Protein AF-0000000085152314 (afdb_homodimer)

Solvent-accessible surface area (backbone atoms only — not comparable to full-atom values): 22210 Å² total; per-residue (Å²): 122,86,77,45,33,41,42,37,56,50,74,50,68,27,50,36,36,46,55,92,56,43,25,32,32,23,27,37,38,26,23,26,28,54,64,82,82,70,66,90,80,53,86,59,65,76,19,46,43,84,44,47,79,39,44,33,67,56,52,49,50,55,49,60,69,69,66,46,56,28,34,39,38,23,47,34,29,38,69,79,36,34,89,46,22,45,55,58,40,51,52,54,41,46,74,72,66,32,46,43,36,35,43,34,41,30,72,56,78,64,61,87,81,62,80,54,49,32,38,27,28,52,41,77,55,96,91,38,77,45,54,46,74,75,35,71,80,65,36,67,30,37,40,36,71,34,67,90,65,55,63,68,57,53,52,50,38,59,73,67,66,56,57,41,90,34,33,31,45,21,53,44,65,59,36,31,67,45,35,55,65,42,37,55,62,51,48,52,53,18,45,76,66,44,23,23,41,18,64,53,49,42,24,59,60,52,28,73,56,78,85,81,121,84,77,45,36,41,44,37,55,50,74,51,66,27,51,35,37,45,56,93,57,43,24,32,33,23,27,37,39,26,24,26,27,56,65,83,82,72,67,90,81,52,86,58,64,78,19,46,42,86,43,47,81,39,44,34,68,56,53,49,50,54,50,59,68,69,67,46,56,29,35,39,38,22,47,34,30,40,66,79,35,35,89,44,21,47,56,58,38,51,51,54,42,45,74,72,66,30,45,42,35,36,43,34,40,29,71,56,79,64,62,86,80,63,80,54,48,32,40,26,28,53,40,77,54,96,92,37,77,44,52,47,75,77,35,70,80,63,38,68,31,36,40,36,72,32,68,92,66,54,63,68,57,54,50,49,38,59,73,68,66,56,58,41,91,34,32,30,45,22,55,44,63,59,36,31,67,43,36,55,66,42,39,54,61,52,48,50,53,17,44,75,65,45,22,24,41,20,63,52,48,43,25,58,59,50,28,74,58,79,85,83

Secondary structure (DSSP, 8-state):
----EEEEEEEEEEE--SGGGTT-EEEEEEE----SSPPTT-S-GGGSS--EEEEHHHHHHHHHHT--SEEEEEES-GGGGIIIIIHHHHHHHHHTT-EEEEEE-SSSPPPTT--SEEEE--EEETTEEE--GGGGTT-SEEEEEE-S--HHHHHHHHHTT--GGGEEEEE--SSHHHHHHHHHHHHHHHHHHT-EE---HHHHHHTT-TT-/----EEEEEEEEEEE--SGGGTT-EEEEEEE----SSPPTT-TTGGGSS--EEEEHHHHHHHHHHT--SEEEEEES-GGGGIIIIIHHHHHHHHHTT-EEEEEE-SSSPPPTT--SEEEE--EEETTEEE--GGGGTT-SEEEEEE-S--HHHHHHHHHTT--GGGEEEEE--SSHHHHHHHHHHHHHHHHHHT-EE---HHHHHHTT-TT-

Foldseek 3Di:
DPQLKFFWADWAWDAQQKDDRGGFTEIETAGAAADPPDDPLDLCVVRNDTHDIDGLVVVLVVRVVVPGLEYEYHHRARCVCCVSHVVVSQVSSVVVNRAYEYEGCQLDADDQPDDHAYEHEWDQDPNDTRHDLNCLVVHQAYEYADEPDCVVVVVVCVVSVPDQARYEYEYRDQALVSQVVGQVVVVVVCVVVVHHYGYRRCCNVPNSDPND/DPQLKFFWADWAWDAQQWDDRGGFTEIETAGAAADPPDDPLDLCVVRNDTHDIDGLVVVLVVRVVVPGQEYEYHHRARCVCCVSHVVVSQVSSVVVNRAYEYEGCQLDADDQPDDHAYEHEWDQDPNDTRHDLNCLVVHQAYEYADEPDCVVVVVVCVVSVPDQARYEYEYRDQALVSQVVGQVVVVVVCVVVVHHYGYRRCCNVPNSDPND

InterPro domains:
  IPR007197 Radical SAM [PF04055] (33-109)
  IPR007197 Radical SAM [SFLDS00029] (31-107)
  IPR013785 Aldolase-type TIM barrel [G3DSA:3.20.20.70] (6-206)
  IPR024924 7-carboxy-7-deazaguanine synthase-like [MF_00917] (6-209)
  IPR024924 7-carboxy-7-deazaguanine synthase-like [PIRSF000370] (6-210)
  IPR058240 Radical SAM superfamily [SSF102114] (39-109)

Sequence (424 aa):
MPDIILDVHEIFTSIQGEGPLMGRPASFLRLSGCVEPLCPWCDTKQAWGPGKTISVEEVASRLIALGNRLCIITGGEPFLQWESGLNLLERLLLTEGIEIQYETSGKVLIPADCRGFKVCSPKYLANIWHYLPENSERADCFKFVAGDELKPVQEFITKHNLDQDRVWIMPMGTGRDEQLTRSPKIWEFCVKHHYNFSPRLHTLFFNNQQGVMPDIILDVHEIFTSIQGEGPLMGRPASFLRLSGCVEPLCPWCDTKQAWGPGKTISVEEVASRLIALGNRLCIITGGEPFLQWESGLNLLERLLLTEGIEIQYETSGKVLIPADCRGFKVCSPKYLANIWHYLPENSERADCFKFVAGDELKPVQEFITKHNLDQDRVWIMPMGTGRDEQLTRSPKIWEFCVKHHYNFSPRLHTLFFNNQQGV

Radius of gyration: 22.12 Å; Cα contacts (8 Å, |Δi|>4): 933; chains: 2; bounding box: 44×66×50 Å

pLDDT: mean 96.02, std 6.23, range [40.16, 98.94]

Nearest PDB structures (foldseek):
  6nhl-assembly1_A  TM=8.213E-01  e=8.860E-14  Escherichia coli K-12
  6nhl-assembly1_B-2  TM=8.133E-01  e=1.549E-13  Escherichia coli K-12
  4njh-assembly1_A  TM=7.883E-01  e=4.968E-10  Burkholderia multivorans ATCC 17616
  5ff0-assembly1_A  TM=5.880E-01  e=5.755E-02  Thermotoga maritima
  7o1p-assembly1_A  TM=5.609E-01  e=6.516E-02  Thermotoga maritima MSB8

Structure (mmCIF, N/CA/C/O backbone):
data_AF-0000000085152314-model_v1
#
loop_
_entity.id
_entity.type
_entity.pdbx_description
1 polymer '7-carboxy-7-deazaguanine synthase'
#
loop_
_atom_site.group_PDB
_atom_site.id
_atom_site.type_symbol
_atom_site.label_atom_id
_atom_site.label_alt_id
_atom_site.label_comp_id
_atom_site.label_asym_id
_atom_site.label_entity_id
_atom_site.label_seq_id
_atom_site.pdbx_PDB_ins_code
_atom_site.Cartn_x
_atom_site.Cartn_y
_atom_site.Cartn_z
_atom_site.occupancy
_atom_site.B_iso_or_equiv
_atom_site.auth_seq_id
_atom_site.auth_comp_id
_atom_site.auth_asym_id
_atom_site.auth_atom_id
_atom_site.pdbx_PDB_model_num
ATOM 1 N N . MET A 1 1 ? -20 24 28.953 1 40.25 1 MET A N 1
ATOM 2 C CA . MET A 1 1 ? -18.688 23.422 28.703 1 40.25 1 MET A CA 1
ATOM 3 C C . MET A 1 1 ? -18.172 23.797 27.312 1 40.25 1 MET A C 1
ATOM 5 O O . MET A 1 1 ? -18.953 23.875 26.359 1 40.25 1 MET A O 1
ATOM 9 N N . PRO A 1 2 ? -17.156 24.516 27.141 1 51.56 2 PRO A N 1
ATOM 10 C CA . PRO A 1 2 ? -16.812 24.984 25.797 1 51.56 2 PRO A CA 1
ATOM 11 C C . PRO A 1 2 ? -17 23.891 24.734 1 51.56 2 PRO A C 1
ATOM 13 O O . PRO A 1 2 ? -16.734 22.719 25 1 51.56 2 PRO A O 1
ATOM 16 N N . ASP A 1 3 ? -17.812 24.188 23.797 1 64 3 ASP A N 1
ATOM 17 C CA . ASP A 1 3 ? -18.188 23.203 22.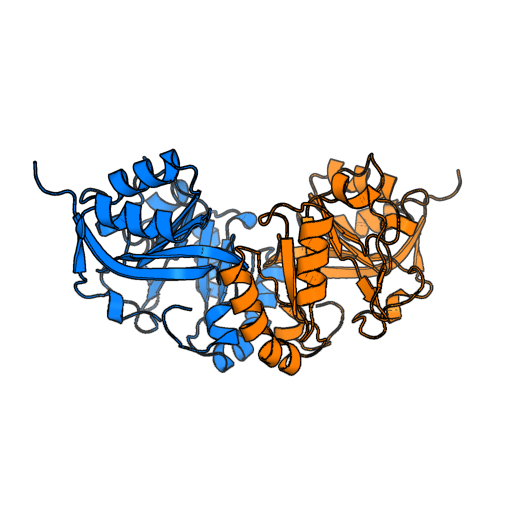797 1 64 3 ASP A CA 1
ATOM 18 C C . ASP A 1 3 ? -16.953 22.609 22.125 1 64 3 ASP A C 1
ATOM 20 O O . ASP A 1 3 ? -16.031 23.344 21.75 1 64 3 ASP A O 1
ATOM 24 N N . ILE A 1 4 ? -16.578 21.406 22.391 1 88.44 4 ILE A N 1
ATOM 25 C CA . ILE A 1 4 ? -15.484 20.703 21.719 1 88.44 4 ILE A CA 1
ATOM 26 C C . ILE A 1 4 ? -15.742 20.688 20.219 1 88.44 4 ILE A C 1
ATOM 28 O O . ILE A 1 4 ? -16.719 20.078 19.75 1 88.44 4 ILE A O 1
ATOM 32 N N . ILE A 1 5 ? -14.898 21.641 19.562 1 94.56 5 ILE A N 1
ATOM 33 C CA . ILE A 1 5 ? -15.164 21.875 18.156 1 94.56 5 ILE A CA 1
ATOM 34 C C . ILE A 1 5 ? -13.898 21.594 17.344 1 94.56 5 ILE A C 1
ATOM 36 O O . ILE A 1 5 ? -12.797 21.547 17.891 1 94.56 5 ILE A O 1
ATOM 40 N N . LEU A 1 6 ? -14.109 21.375 16.109 1 97.81 6 LEU A N 1
ATOM 41 C CA . LEU A 1 6 ? -13.062 21.234 15.102 1 97.81 6 LEU A CA 1
ATOM 42 C C . LEU A 1 6 ? -13.344 22.125 13.898 1 97.81 6 LEU A C 1
ATOM 44 O O . LEU A 1 6 ? -14.508 22.359 13.555 1 97.81 6 LEU A O 1
ATOM 48 N N . ASP A 1 7 ? -12.359 22.719 13.391 1 97.81 7 ASP A N 1
ATOM 49 C CA . ASP A 1 7 ? -12.438 23.406 12.117 1 97.81 7 ASP A CA 1
ATOM 50 C C . ASP A 1 7 ? -12.172 22.453 10.953 1 97.81 7 ASP A C 1
ATOM 52 O O . ASP A 1 7 ? -11.031 22.047 10.734 1 97.81 7 ASP A O 1
ATOM 56 N N . VAL A 1 8 ? -13.242 22.141 10.188 1 98.19 8 VAL A N 1
ATOM 57 C CA . VAL A 1 8 ? -13.203 21.047 9.227 1 98.19 8 VAL A CA 1
ATOM 58 C C . VAL A 1 8 ? -13.242 21.609 7.805 1 98.19 8 VAL A C 1
ATOM 60 O O . VAL A 1 8 ? -14.078 22.469 7.492 1 98.19 8 VAL A O 1
ATOM 63 N N . HIS A 1 9 ? -12.281 21.172 6.988 1 97.44 9 HIS A N 1
ATOM 64 C CA . HIS A 1 9 ? -12.297 21.531 5.574 1 97.44 9 HIS A CA 1
ATOM 65 C C . HIS A 1 9 ? -13.195 20.594 4.773 1 97.44 9 HIS A C 1
ATOM 67 O O . HIS A 1 9 ? -14.016 21.047 3.979 1 97.44 9 HIS A O 1
ATOM 73 N N . GLU A 1 10 ? -13.055 19.297 4.949 1 97.31 10 GLU A N 1
ATOM 74 C CA . GLU A 1 10 ? -13.891 18.359 4.219 1 97.31 10 GLU A CA 1
ATOM 75 C C . GLU A 1 10 ? -13.906 16.984 4.898 1 97.31 10 GLU A C 1
ATOM 77 O O . GLU A 1 10 ? -12.961 16.625 5.602 1 97.31 10 GLU A O 1
ATOM 82 N N . ILE A 1 11 ? -14.938 16.25 4.762 1 98.19 11 ILE A N 1
ATOM 83 C CA . ILE A 1 11 ? -15.125 14.859 5.137 1 98.19 11 ILE A CA 1
ATOM 84 C C . ILE A 1 11 ? -15.633 14.062 3.934 1 98.19 11 ILE A C 1
ATOM 86 O O . ILE A 1 11 ? -16.625 14.445 3.305 1 98.19 11 ILE A O 1
ATOM 90 N N . PHE A 1 12 ? -14.914 13.031 3.547 1 97.94 12 PHE A N 1
ATOM 91 C CA . PHE A 1 12 ? -15.344 12.234 2.404 1 97.94 12 PHE A CA 1
ATOM 92 C C . PHE A 1 12 ? -14.82 10.805 2.516 1 97.94 12 PHE A C 1
ATOM 94 O O . PHE A 1 12 ? -14.023 10.5 3.408 1 97.94 12 PHE A O 1
ATOM 101 N N . THR A 1 13 ? -15.344 9.867 1.691 1 98.56 13 THR A N 1
ATOM 102 C CA . THR A 1 13 ? -14.891 8.484 1.607 1 98.56 13 THR A CA 1
ATOM 103 C C . THR A 1 13 ? -14.117 8.242 0.311 1 98.56 13 THR A C 1
ATOM 105 O O . THR A 1 13 ? -14.469 8.805 -0.733 1 98.56 13 THR A O 1
ATOM 108 N N . SER A 1 14 ? -13.055 7.543 0.403 1 98.56 14 SER A N 1
ATOM 109 C CA . SER A 1 14 ? -12.242 7.18 -0.752 1 98.56 14 SER A CA 1
ATOM 110 C C . SER A 1 14 ? -11.266 6.059 -0.413 1 98.56 14 SER A C 1
ATOM 112 O O . SER A 1 14 ? -11.516 5.273 0.507 1 98.56 14 SER A O 1
ATOM 114 N N . ILE A 1 15 ? -10.289 5.902 -1.286 1 98.69 15 ILE A N 1
ATOM 115 C CA . ILE A 1 15 ? -9.156 5.008 -1.054 1 98.69 15 ILE A CA 1
ATOM 116 C C . ILE A 1 15 ? -7.949 5.812 -0.583 1 98.69 15 ILE A C 1
ATOM 118 O O . ILE A 1 15 ? -7.656 6.879 -1.13 1 98.69 15 ILE A O 1
ATOM 122 N N . GLN A 1 16 ? -7.328 5.418 0.497 1 98.56 16 GLN A N 1
ATOM 123 C CA . GLN A 1 16 ? -6.043 6.012 0.847 1 98.56 16 GLN A CA 1
ATOM 124 C C . GLN A 1 16 ? -5.027 5.82 -0.275 1 98.56 16 GLN A C 1
ATOM 126 O O . GLN A 1 16 ? -4.68 4.691 -0.622 1 98.56 16 GLN A O 1
ATOM 131 N N . GLY A 1 17 ? -4.562 6.891 -0.834 1 97.69 17 GLY A N 1
ATOM 132 C CA . GLY A 1 17 ? -3.746 6.82 -2.035 1 97.69 17 GLY A CA 1
ATOM 133 C C . GLY A 1 17 ? -2.26 6.93 -1.752 1 97.69 17 GLY A C 1
ATOM 134 O O . GLY A 1 17 ? -1.442 6.898 -2.674 1 97.69 17 GLY A O 1
ATOM 135 N N . GLU A 1 18 ? -1.856 7.043 -0.51 1 97.88 18 GLU A N 1
ATOM 136 C CA . GLU A 1 18 ? -0.459 7.316 -0.186 1 97.88 18 GLU A CA 1
ATOM 137 C C . GLU A 1 18 ? -0.014 6.535 1.046 1 97.88 18 GLU A C 1
ATOM 139 O O . GLU A 1 18 ? -0.842 6.141 1.87 1 97.88 18 GLU A O 1
ATOM 144 N N . GLY A 1 19 ? 1.291 6.262 1.098 1 98.06 19 GLY A N 1
ATOM 145 C CA . GLY A 1 19 ? 1.914 5.828 2.338 1 98.06 19 GLY A CA 1
ATOM 146 C C . GLY A 1 19 ? 1.66 4.367 2.654 1 98.06 19 GLY A C 1
ATOM 147 O O . GLY A 1 19 ? 1.438 3.559 1.748 1 98.06 19 GLY A O 1
ATOM 148 N N . PRO A 1 20 ? 1.727 4.031 3.945 1 98 20 PRO A N 1
ATOM 149 C CA . PRO A 1 20 ? 1.765 2.623 4.352 1 98 20 PRO A CA 1
ATOM 150 C C . PRO A 1 20 ? 0.411 1.931 4.207 1 98 20 PRO A C 1
ATOM 152 O O . PRO A 1 20 ? 0.346 0.7 4.148 1 98 20 PRO A O 1
ATOM 155 N N . LEU A 1 21 ? -0.677 2.682 4.164 1 98.12 21 LEU A N 1
ATOM 156 C CA . LEU A 1 21 ? -1.996 2.061 4.113 1 98.12 21 LEU A CA 1
ATOM 157 C C . LEU A 1 21 ? -2.654 2.291 2.76 1 98.12 21 LEU A C 1
ATOM 159 O O . LEU A 1 21 ? -3.881 2.229 2.641 1 98.12 21 LEU A O 1
ATOM 163 N N . MET A 1 22 ? -1.777 2.582 1.784 1 97.75 22 MET A N 1
ATOM 164 C CA . MET A 1 22 ? -2.25 2.805 0.421 1 97.75 22 MET A CA 1
ATOM 165 C C . MET A 1 22 ? -3.104 1.636 -0.057 1 97.75 22 MET A C 1
ATOM 167 O O . MET A 1 22 ? -2.793 0.477 0.229 1 97.75 22 MET A O 1
ATOM 171 N N . GLY A 1 23 ? -4.234 2.029 -0.688 1 98.5 23 GLY A N 1
ATOM 172 C CA . GLY A 1 23 ? -5.125 1.026 -1.255 1 98.5 23 GLY A CA 1
ATOM 173 C C . GLY A 1 23 ? -6.336 0.744 -0.387 1 98.5 23 GLY A C 1
ATOM 174 O O . GLY A 1 23 ? -7.312 0.156 -0.851 1 98.5 23 GLY A O 1
ATOM 175 N N . ARG A 1 24 ? -6.312 1.109 0.846 1 98.69 24 ARG A N 1
ATOM 176 C CA . ARG A 1 24 ? -7.391 0.794 1.776 1 98.69 24 ARG A CA 1
ATOM 177 C C . ARG A 1 24 ? -8.523 1.808 1.664 1 98.69 24 ARG A C 1
ATOM 179 O O . ARG A 1 24 ? -8.281 3.01 1.543 1 98.69 24 ARG A O 1
ATOM 186 N N . PRO A 1 25 ? -9.742 1.311 1.713 1 98.75 25 PRO A N 1
ATOM 187 C CA . PRO A 1 25 ? -10.852 2.256 1.838 1 98.75 25 PRO A CA 1
ATOM 188 C C . PRO A 1 25 ? -10.859 2.988 3.178 1 98.75 25 PRO A C 1
ATOM 190 O O . PRO A 1 25 ? -10.531 2.396 4.211 1 98.75 25 PRO A O 1
ATOM 193 N N . ALA A 1 26 ? -11.172 4.277 3.117 1 98.81 26 ALA A N 1
ATOM 194 C CA . ALA A 1 26 ? -11.078 5.059 4.348 1 98.81 26 ALA A CA 1
ATOM 195 C C . ALA A 1 26 ? -12.023 6.254 4.312 1 98.81 26 ALA A C 1
ATOM 197 O O . ALA A 1 26 ? -12.391 6.73 3.238 1 98.81 26 ALA A O 1
ATOM 198 N N . SER A 1 27 ? -12.414 6.688 5.484 1 98.88 27 SER A N 1
ATOM 199 C CA . SER A 1 27 ? -12.961 8.031 5.688 1 98.88 27 SER A CA 1
ATOM 200 C C . SER A 1 27 ? -11.844 9.055 5.844 1 98.88 27 SER A C 1
ATOM 202 O O . SER A 1 27 ? -10.844 8.797 6.52 1 98.88 27 SER A O 1
ATOM 204 N N . PHE A 1 28 ? -12.039 10.172 5.215 1 98.75 28 PHE A N 1
ATOM 205 C CA . PHE A 1 28 ? -11.07 11.258 5.312 1 98.75 28 PHE A CA 1
ATOM 206 C C . PHE A 1 28 ? -11.656 12.438 6.07 1 98.75 28 PHE A C 1
ATOM 208 O O . PHE A 1 28 ? -12.766 12.883 5.777 1 98.75 28 PHE A O 1
ATOM 215 N N . LEU A 1 29 ? -10.914 12.828 7.008 1 98.81 29 LEU A N 1
ATOM 216 C CA . LEU A 1 29 ? -11.148 14.102 7.68 1 98.81 29 LEU A CA 1
ATOM 217 C C . LEU A 1 29 ? -9.992 15.07 7.43 1 98.81 29 LEU A C 1
ATOM 219 O O . LEU A 1 29 ? -8.883 14.859 7.926 1 98.81 29 LEU A O 1
ATOM 223 N N . ARG A 1 30 ? -10.289 16.047 6.66 1 98.19 30 ARG A N 1
ATOM 224 C CA . ARG A 1 30 ? -9.305 17.109 6.438 1 98.19 30 ARG A CA 1
ATOM 225 C C . ARG A 1 30 ? -9.617 18.328 7.289 1 98.19 30 ARG A C 1
ATOM 227 O O . ARG A 1 30 ? -10.633 19 7.078 1 98.19 30 ARG A O 1
ATOM 234 N N . LEU A 1 31 ? -8.742 18.578 8.234 1 98.12 31 LEU A N 1
ATOM 235 C CA . LEU A 1 31 ? -8.906 19.75 9.094 1 98.12 31 LEU A CA 1
ATOM 236 C C . LEU A 1 31 ? -8.297 20.984 8.453 1 98.12 31 LEU A C 1
ATOM 238 O O . LEU A 1 31 ? -7.5 20.875 7.523 1 98.12 31 LEU A O 1
ATOM 242 N N . SER A 1 32 ? -8.734 22.109 8.953 1 97.12 32 SER A N 1
ATOM 243 C CA . SER A 1 32 ? -8.297 23.375 8.391 1 97.12 32 SER A CA 1
ATOM 244 C C . SER A 1 32 ? -7.164 23.984 9.211 1 97.12 32 SER A C 1
ATOM 246 O O . SER A 1 32 ? -6.953 23.609 10.359 1 97.12 32 SER A O 1
ATOM 248 N N . GLY A 1 33 ? -6.414 24.844 8.547 1 96.38 33 GLY A N 1
ATOM 249 C CA . GLY A 1 33 ? -5.328 25.547 9.211 1 96.38 33 GLY A CA 1
ATOM 250 C C . GLY A 1 33 ? -3.988 24.859 9.055 1 96.38 33 GLY A C 1
ATOM 251 O O . GLY A 1 33 ? -3.908 23.625 9.086 1 96.38 33 GLY A O 1
ATOM 252 N N . CYS A 1 34 ? -2.98 25.594 8.766 1 95.44 34 CYS A N 1
ATOM 253 C CA . CYS A 1 34 ? -1.634 25.047 8.625 1 95.44 34 CYS A CA 1
ATOM 254 C C . CYS A 1 34 ? -0.604 25.969 9.281 1 95.44 34 CYS A C 1
ATOM 256 O O . CYS A 1 34 ? -0.957 27.016 9.828 1 95.44 34 CYS A O 1
ATOM 258 N N . VAL A 1 35 ? 0.614 25.469 9.352 1 93.88 35 VAL A N 1
ATOM 259 C CA . VAL A 1 35 ? 1.705 26.172 10.016 1 93.88 35 VAL A CA 1
ATOM 260 C C . VAL A 1 35 ? 2.658 26.766 8.977 1 93.88 35 VAL A C 1
ATOM 262 O O . VAL A 1 35 ? 3.041 26.078 8.023 1 93.88 35 VAL A O 1
ATOM 265 N N . GLU A 1 36 ? 2.994 27.984 9.164 1 94.12 36 GLU A N 1
ATOM 266 C CA . GLU A 1 36 ? 4.008 28.578 8.297 1 94.12 36 GLU A CA 1
ATOM 267 C C . GLU A 1 36 ? 5.383 27.969 8.562 1 94.12 36 GLU A C 1
ATOM 269 O O . GLU A 1 36 ? 5.676 27.547 9.68 1 94.12 36 GLU A O 1
ATOM 274 N N . PRO A 1 37 ? 6.277 28.016 7.477 1 95.62 37 PRO A N 1
ATOM 275 C CA . PRO A 1 37 ? 6.023 28.406 6.09 1 95.62 37 PRO A CA 1
ATOM 276 C C . PRO A 1 37 ? 5.148 27.391 5.348 1 95.62 37 PRO A C 1
ATOM 278 O O . PRO A 1 37 ? 5.27 26.188 5.566 1 95.62 37 PRO A O 1
ATOM 281 N N . LEU A 1 38 ? 4.293 27.875 4.629 1 95.31 38 LEU A N 1
ATOM 282 C CA . LEU A 1 38 ? 3.385 27.047 3.848 1 95.31 38 LEU A CA 1
ATOM 283 C C . LEU A 1 38 ? 4.09 26.469 2.623 1 95.31 38 LEU A C 1
ATOM 285 O O . LEU A 1 38 ? 4.945 27.125 2.027 1 95.31 38 LEU A O 1
ATOM 289 N N . CYS A 1 39 ? 3.766 25.219 2.318 1 93.5 39 CYS A N 1
ATOM 290 C CA . CYS A 1 39 ? 4.379 24.562 1.174 1 93.5 39 CYS A CA 1
ATOM 291 C C . CYS A 1 39 ? 3.854 25.141 -0.136 1 93.5 39 CYS A C 1
ATOM 293 O O . CYS A 1 39 ? 2.648 25.094 -0.396 1 93.5 39 CYS A O 1
ATOM 295 N N . PRO A 1 40 ? 4.699 25.641 -0.97 1 91.88 40 PRO A N 1
ATOM 296 C CA . PRO A 1 40 ? 4.238 26.203 -2.242 1 91.88 40 PRO A CA 1
ATOM 297 C C . PRO A 1 40 ? 3.648 25.141 -3.172 1 91.88 40 PRO A C 1
ATOM 299 O O . PRO A 1 40 ? 2.84 25.469 -4.047 1 91.88 40 PRO A O 1
ATOM 302 N N . TRP A 1 41 ? 3.986 23.906 -3.059 1 89.31 41 TRP A N 1
ATOM 303 C CA . TRP A 1 41 ? 3.553 22.828 -3.939 1 89.31 41 TRP A CA 1
ATOM 304 C C . TRP A 1 41 ? 2.441 22 -3.291 1 89.31 41 TRP A C 1
ATOM 306 O O . TRP A 1 41 ? 2.168 20.875 -3.707 1 89.31 41 TRP A O 1
ATOM 316 N N . CYS A 1 42 ? 1.854 22.531 -2.25 1 91.06 42 CYS A N 1
ATOM 317 C CA . CYS A 1 42 ? 0.788 21.828 -1.553 1 91.06 42 CYS A CA 1
ATOM 318 C C . CYS A 1 42 ? -0.375 21.531 -2.492 1 91.06 42 CYS A C 1
ATOM 320 O O . CYS A 1 42 ? -0.816 22.406 -3.236 1 91.06 42 CYS A O 1
ATOM 322 N N . ASP A 1 43 ? -0.898 20.312 -2.355 1 85.44 43 ASP A N 1
ATOM 323 C CA . ASP A 1 43 ? -1.981 19.922 -3.25 1 85.44 43 ASP A CA 1
ATOM 324 C C . ASP A 1 43 ? -3.342 20.297 -2.664 1 85.44 43 ASP A C 1
ATOM 326 O O . ASP A 1 43 ? -4.375 20.109 -3.312 1 85.44 43 ASP A O 1
ATOM 330 N N . THR A 1 44 ? -3.412 20.812 -1.422 1 88.81 44 THR A N 1
ATOM 331 C CA . THR A 1 44 ? -4.664 21.188 -0.765 1 88.81 44 THR A CA 1
ATOM 332 C C . THR A 1 44 ? -4.555 22.562 -0.111 1 88.81 44 THR A C 1
ATOM 334 O O . THR A 1 44 ? -4.887 22.719 1.065 1 88.81 44 THR A O 1
ATOM 337 N N . LYS A 1 45 ? -4.238 23.531 -0.84 1 90.56 45 LYS A N 1
ATOM 338 C CA . LYS A 1 45 ? -4.031 24.891 -0.354 1 90.56 45 LYS A CA 1
ATOM 339 C C . LYS A 1 45 ? -5.305 25.453 0.276 1 90.56 45 LYS A C 1
ATOM 341 O O . LYS A 1 45 ? -5.242 26.297 1.172 1 90.56 45 LYS A O 1
ATOM 346 N N . GLN A 1 46 ? -6.383 24.859 -0.166 1 90.31 46 GLN A N 1
ATOM 347 C CA . GLN A 1 46 ? -7.672 25.344 0.323 1 90.31 46 GLN A CA 1
ATOM 348 C C . GLN A 1 46 ? -7.84 25.047 1.811 1 90.31 46 GLN A C 1
ATOM 350 O O . GLN A 1 46 ? -8.695 25.641 2.475 1 90.31 46 GLN A O 1
ATOM 355 N N . ALA A 1 47 ? -7.043 24.172 2.33 1 92.44 47 ALA A N 1
ATOM 356 C CA . ALA A 1 47 ? -7.172 23.781 3.734 1 92.44 47 ALA A CA 1
ATOM 357 C C . ALA A 1 47 ? -6.336 24.688 4.629 1 92.44 47 ALA A C 1
ATOM 359 O O . ALA A 1 47 ? -6.395 24.594 5.859 1 92.44 47 ALA A O 1
ATOM 360 N N . TRP A 1 48 ? -5.59 25.641 4.035 1 94.06 48 TRP A N 1
ATOM 361 C CA . TRP A 1 48 ? -4.742 26.531 4.812 1 94.06 48 TRP A CA 1
ATOM 362 C C . TRP A 1 48 ? -5.586 27.484 5.664 1 94.06 48 TRP A C 1
ATOM 364 O O . TRP A 1 48 ? -5.191 27.844 6.773 1 94.06 48 TRP A O 1
ATOM 374 N N . GLY A 1 49 ? -6.707 27.859 5.09 1 91.19 49 GLY A N 1
ATOM 375 C CA . GLY A 1 49 ? -7.559 28.844 5.734 1 91.19 49 GLY A CA 1
ATOM 376 C C . GLY A 1 49 ? -8.617 28.219 6.629 1 91.19 49 GLY A C 1
ATOM 377 O O . GLY A 1 49 ? -8.547 27.031 6.949 1 91.19 49 GLY A O 1
ATOM 378 N N . PRO A 1 50 ? -9.484 29.047 7.102 1 92.19 50 PRO A N 1
ATOM 379 C CA . PRO A 1 50 ? -10.523 28.562 8.008 1 92.19 50 PRO A CA 1
ATOM 380 C C . PRO A 1 50 ? -11.484 27.578 7.324 1 92.19 50 PRO A C 1
ATOM 382 O O . PRO A 1 50 ? -11.695 27.656 6.113 1 92.19 50 PRO A O 1
ATOM 385 N N . GLY A 1 51 ? -11.898 26.656 8.094 1 95.19 51 GLY A N 1
ATOM 386 C CA . GLY A 1 51 ? -12.93 25.719 7.672 1 95.19 51 GLY A CA 1
ATOM 387 C C . GLY A 1 51 ? -14.25 25.938 8.375 1 95.19 51 GLY A C 1
ATOM 388 O O . GLY A 1 51 ? -14.5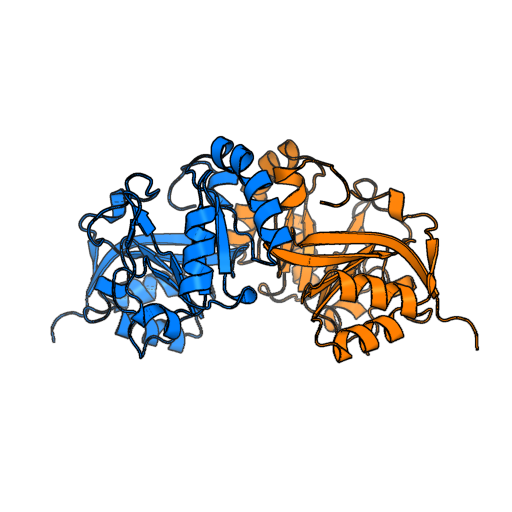7 27.047 8.773 1 95.19 51 GLY A O 1
ATOM 389 N N . LYS A 1 52 ? -15.07 24.953 8.359 1 97 52 LYS A N 1
ATOM 390 C CA . LYS A 1 52 ? -16.344 24.984 9.078 1 97 52 LYS A CA 1
ATOM 391 C C . LYS A 1 52 ? -16.172 24.453 10.5 1 97 52 LYS A C 1
ATOM 393 O O . LYS A 1 52 ? -15.625 23.375 10.703 1 97 52 LYS A O 1
ATOM 398 N N . THR A 1 53 ? -16.656 25.266 11.398 1 97.06 53 THR A N 1
ATOM 399 C CA . THR A 1 53 ? -16.625 24.812 12.789 1 97.06 53 THR A CA 1
ATOM 400 C C . THR A 1 53 ? -17.75 23.812 13.07 1 97.06 53 THR A C 1
ATOM 402 O O . THR A 1 53 ? -18.922 24.125 12.906 1 97.06 53 THR A O 1
ATOM 405 N N . ILE A 1 54 ? -17.359 22.609 13.383 1 97.44 54 ILE A N 1
ATOM 406 C CA . ILE A 1 54 ? -18.297 21.516 13.617 1 97.44 54 ILE A CA 1
ATOM 407 C C . ILE A 1 54 ? -18.016 20.891 14.984 1 97.44 54 ILE A C 1
ATOM 409 O O . ILE A 1 54 ? -16.859 20.797 15.406 1 97.44 54 ILE A O 1
ATOM 413 N N . SER A 1 55 ? -19.047 20.484 15.664 1 97.88 55 SER A N 1
ATOM 414 C CA . SER A 1 55 ? -18.844 19.812 16.938 1 97.88 55 SER A CA 1
ATOM 415 C C . SER A 1 55 ? -18.156 18.453 16.734 1 97.88 55 SER A C 1
ATOM 417 O O . SER A 1 55 ? -18.328 17.812 15.703 1 97.88 55 SER A O 1
ATOM 419 N N . VAL A 1 56 ? -17.406 18.031 17.734 1 98.38 56 VAL A N 1
ATOM 420 C CA . VAL A 1 56 ? -16.703 16.75 17.672 1 98.38 56 VAL A CA 1
ATOM 421 C C . VAL A 1 56 ? -17.703 15.617 17.5 1 98.38 56 VAL A C 1
ATOM 423 O O . VAL A 1 56 ? -17.469 14.688 16.734 1 98.38 56 VAL A O 1
ATOM 426 N N . GLU A 1 57 ? -18.812 15.727 18.125 1 97.69 57 GLU A N 1
ATOM 427 C CA . GLU A 1 57 ? -19.844 14.703 18.031 1 97.69 57 GLU A CA 1
ATOM 428 C C . GLU A 1 57 ? -20.375 14.578 16.609 1 97.69 57 GLU A C 1
ATOM 430 O O . GLU A 1 57 ? -20.594 13.477 16.125 1 97.69 57 GLU A O 1
ATOM 435 N N . GLU A 1 58 ? -20.594 15.695 16.047 1 98.12 58 GLU A N 1
ATOM 436 C CA . GLU A 1 58 ? -21.094 15.688 14.68 1 98.12 58 GLU A CA 1
ATOM 437 C C . GLU A 1 58 ? -20.062 15.109 13.719 1 98.12 58 GLU A C 1
ATOM 439 O O . GLU A 1 58 ? -20.406 14.336 12.82 1 98.12 58 GLU A O 1
ATOM 444 N N . VAL A 1 59 ? -18.844 15.531 13.883 1 98.69 59 VAL A N 1
ATOM 445 C CA . VAL A 1 59 ? -17.781 14.992 13.039 1 98.69 59 VAL A CA 1
ATOM 446 C C . VAL A 1 59 ? -17.719 13.469 13.203 1 98.69 59 VAL A C 1
ATOM 448 O O . VAL A 1 59 ? -17.672 12.742 12.211 1 98.69 59 VAL A O 1
ATOM 451 N N . ALA A 1 60 ? -17.734 12.977 14.43 1 98.56 60 ALA A N 1
ATOM 452 C CA . ALA A 1 60 ? -17.703 11.547 14.703 1 98.56 60 ALA A CA 1
ATOM 453 C C . ALA A 1 60 ? -18.859 10.82 14.023 1 98.56 60 ALA A C 1
ATOM 455 O O . ALA A 1 60 ? -18.656 9.781 13.383 1 98.56 60 ALA A O 1
ATOM 456 N N . SER A 1 61 ? -20.016 11.422 14.148 1 98.5 61 SER A N 1
ATOM 457 C CA . SER A 1 61 ? -21.203 10.812 13.562 1 98.5 61 SER A CA 1
ATOM 458 C C . SER A 1 61 ? -21.078 10.703 12.047 1 98.5 61 SER A C 1
ATOM 460 O O . SER A 1 61 ? -21.438 9.672 11.469 1 98.5 61 SER A O 1
ATOM 462 N N . ARG A 1 62 ? -20.594 11.727 11.438 1 98.69 62 ARG A N 1
ATOM 463 C CA . ARG A 1 62 ? -20.422 11.734 9.984 1 98.69 62 ARG A CA 1
ATOM 464 C C . ARG A 1 62 ? -19.406 10.672 9.555 1 98.69 62 ARG A C 1
ATOM 466 O O . ARG A 1 62 ? -19.641 9.953 8.586 1 98.69 62 ARG A O 1
ATOM 473 N N . LEU A 1 63 ? -18.328 10.594 10.258 1 98.88 63 LEU A N 1
ATOM 474 C CA . LEU A 1 63 ? -17.281 9.633 9.93 1 98.88 63 LEU A CA 1
ATOM 475 C C . LEU A 1 63 ? -17.766 8.203 10.102 1 98.88 63 LEU A C 1
ATOM 477 O O . LEU A 1 63 ? -17.516 7.344 9.258 1 98.88 63 LEU A O 1
ATOM 481 N N . ILE A 1 64 ? -18.469 7.926 11.211 1 98.5 64 ILE A N 1
ATOM 482 C CA . ILE A 1 64 ? -18.984 6.598 11.508 1 98.5 64 ILE A CA 1
ATOM 483 C C . ILE A 1 64 ? -20.016 6.195 10.445 1 98.5 64 ILE A C 1
ATOM 485 O O . ILE A 1 64 ? -20.031 5.043 10.008 1 98.5 64 ILE A O 1
ATOM 489 N N . ALA A 1 65 ? -20.766 7.168 9.984 1 98.44 65 ALA A N 1
ATOM 490 C CA . ALA A 1 65 ? -21.828 6.91 9.016 1 98.44 65 ALA A CA 1
ATOM 491 C C . ALA A 1 65 ? -21.25 6.48 7.668 1 98.44 65 ALA A C 1
ATOM 493 O O . ALA A 1 65 ? -21.922 5.812 6.883 1 98.44 65 ALA A O 1
ATOM 494 N N . LEU A 1 66 ? -20.031 6.852 7.359 1 98.38 66 LEU A N 1
ATOM 495 C CA . LEU A 1 66 ? -19.406 6.488 6.094 1 98.38 66 LEU A CA 1
ATOM 496 C C . LEU A 1 66 ? -19.109 4.996 6.047 1 98.38 66 LEU A C 1
ATOM 498 O O . LEU A 1 66 ? -18.891 4.434 4.973 1 98.38 66 LEU A O 1
ATOM 502 N N . GLY A 1 67 ? -18.875 4.328 7.203 1 98.06 67 GLY A N 1
ATOM 503 C CA . GLY A 1 67 ? -18.875 2.877 7.277 1 98.06 67 GLY A CA 1
ATOM 504 C C . GLY A 1 67 ? -17.516 2.264 7.07 1 98.06 67 GLY A C 1
ATOM 505 O O . GLY A 1 67 ? -17.375 1.044 6.953 1 98.06 67 GLY A O 1
ATOM 506 N N . ASN A 1 68 ? -16.484 3.072 6.965 1 98.62 68 ASN A N 1
ATOM 507 C CA . ASN A 1 68 ? -15.133 2.557 6.781 1 98.62 68 ASN A CA 1
ATOM 508 C C . ASN A 1 68 ? -14.5 2.148 8.109 1 98.62 68 ASN A C 1
ATOM 510 O O . ASN A 1 68 ? -14.812 2.729 9.148 1 98.62 68 ASN A O 1
ATOM 514 N N . ARG A 1 69 ? -13.641 1.285 8.078 1 98.38 69 ARG A N 1
ATOM 515 C CA . ARG A 1 69 ? -12.938 0.816 9.266 1 98.38 69 ARG A CA 1
ATOM 516 C C . ARG A 1 69 ? -11.68 1.642 9.523 1 98.38 69 ARG A C 1
ATOM 518 O O . ARG A 1 69 ? -11.031 1.488 10.562 1 98.38 69 ARG A O 1
ATOM 525 N N . LEU A 1 70 ? -11.297 2.506 8.625 1 98.88 70 LEU A N 1
ATOM 526 C CA . LEU A 1 70 ? -10.117 3.361 8.688 1 98.88 70 LEU A CA 1
ATOM 527 C C . LEU A 1 70 ? -10.492 4.824 8.484 1 98.88 70 LEU A C 1
ATOM 529 O O . LEU A 1 70 ? -11.289 5.148 7.602 1 98.88 70 LEU A O 1
ATOM 533 N N . CYS A 1 71 ? -9.961 5.68 9.297 1 98.94 71 CYS A N 1
ATOM 534 C CA . CYS A 1 71 ? -10.109 7.125 9.148 1 98.94 71 CYS A CA 1
ATOM 535 C C . CYS A 1 71 ? -8.75 7.797 8.992 1 98.94 71 CYS A C 1
ATOM 537 O O . CYS A 1 71 ? -7.867 7.617 9.836 1 98.94 71 CYS A O 1
ATOM 539 N N . ILE A 1 72 ? -8.594 8.484 7.914 1 98.88 72 ILE A N 1
ATOM 540 C CA . ILE A 1 72 ? -7.406 9.305 7.695 1 98.88 72 ILE A CA 1
ATOM 541 C C . ILE A 1 72 ? -7.672 10.734 8.156 1 98.88 72 ILE A C 1
ATOM 543 O O . ILE A 1 72 ? -8.57 11.406 7.641 1 98.88 72 ILE A O 1
ATOM 547 N N . ILE A 1 73 ? -6.934 11.156 9.117 1 98.88 73 ILE A N 1
ATOM 548 C CA . ILE A 1 73 ? -7.055 12.531 9.594 1 98.88 73 ILE A CA 1
ATOM 549 C C . ILE A 1 73 ? -5.852 13.344 9.133 1 98.88 73 ILE A C 1
ATOM 551 O O . ILE A 1 73 ? -4.707 13.039 9.484 1 98.88 73 ILE A O 1
ATOM 555 N N . THR A 1 74 ? -6.195 14.258 8.297 1 97.75 74 THR A N 1
ATOM 556 C CA . THR A 1 74 ? -5.195 15.102 7.648 1 97.75 74 THR A CA 1
ATOM 557 C C . THR A 1 74 ? -5.637 16.562 7.637 1 97.75 74 THR A C 1
ATOM 559 O O . THR A 1 74 ? -6.379 17 8.516 1 97.75 74 THR A O 1
ATOM 562 N N . GLY A 1 75 ? -5.137 17.312 6.723 1 93.19 75 GLY A N 1
ATOM 563 C CA . GLY A 1 75 ? -5.504 18.719 6.613 1 93.19 75 GLY A CA 1
ATOM 564 C C . GLY A 1 75 ? -4.309 19.625 6.43 1 93.19 75 GLY A C 1
ATOM 565 O O . GLY A 1 75 ? -3.365 19.297 5.715 1 93.19 75 GLY A O 1
ATOM 566 N N . GLY A 1 76 ? -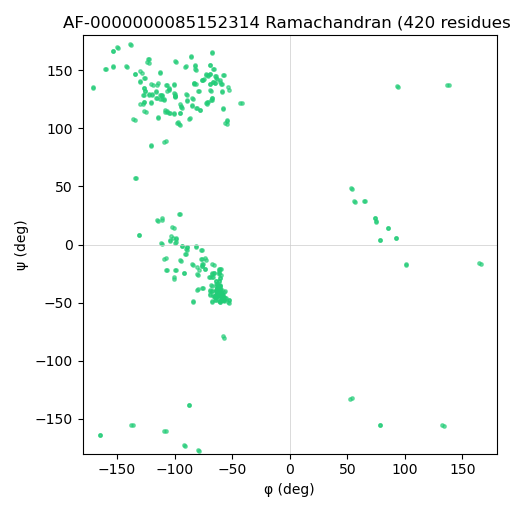4.645 20.922 6.871 1 91.69 76 GLY A N 1
ATOM 567 C CA . GLY A 1 76 ? -3.398 21.672 7 1 91.69 76 GLY A CA 1
ATOM 568 C C . GLY A 1 76 ? -2.412 21.016 7.949 1 91.69 76 GLY A C 1
ATOM 569 O O . GLY A 1 76 ? -1.617 20.172 7.543 1 91.69 76 GLY A O 1
ATOM 570 N N . GLU A 1 77 ? -2.686 21.219 9.148 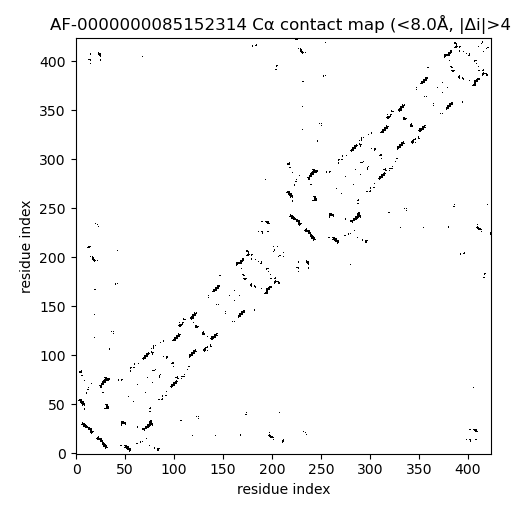1 97.06 77 GLU A N 1
ATOM 571 C CA . GLU A 1 77 ? -1.988 20.469 10.18 1 97.06 77 GLU A CA 1
ATOM 572 C C . GLU A 1 77 ? -2.957 19.984 11.258 1 97.06 77 GLU A C 1
ATOM 574 O O . GLU A 1 77 ? -3.449 20.781 12.062 1 97.06 77 GLU A O 1
ATOM 579 N N . PRO A 1 78 ? -3.205 18.656 11.25 1 98 78 PRO A N 1
ATOM 580 C CA . PRO A 1 78 ? -4.258 18.156 12.133 1 98 78 PRO A CA 1
ATOM 581 C C . PRO A 1 78 ? -3.961 18.406 13.609 1 98 78 PRO A C 1
ATOM 583 O O . PRO A 1 78 ? -4.875 18.688 14.391 1 98 78 PRO A O 1
ATOM 586 N N . PHE A 1 79 ? -2.738 18.344 14.016 1 98.25 79 PHE A N 1
ATOM 587 C CA . PHE A 1 79 ? -2.42 18.375 15.438 1 98.25 79 PHE A CA 1
ATOM 588 C C . PHE A 1 79 ? -2.531 19.781 16 1 98.25 79 PHE A C 1
ATOM 590 O O . PHE A 1 79 ? -2.428 19.984 17.203 1 98.25 79 PHE A O 1
ATOM 597 N N . LEU A 1 80 ? -2.791 20.797 15.125 1 97.31 80 LEU A N 1
ATOM 598 C CA . LEU A 1 80 ? -3.125 22.125 15.594 1 97.31 80 LEU A CA 1
ATOM 599 C C . LEU A 1 80 ? -4.406 22.109 16.422 1 97.31 80 LEU A C 1
ATOM 601 O O . LEU A 1 80 ? -4.605 22.969 17.281 1 97.31 80 LEU A O 1
ATOM 605 N N . GLN A 1 81 ? -5.152 21.078 16.188 1 97.69 81 GLN A N 1
ATOM 606 C CA . GLN A 1 81 ? -6.465 21.094 16.812 1 97.69 81 GLN A CA 1
ATOM 607 C C . GLN A 1 81 ? -6.586 19.969 17.844 1 97.69 81 GLN A C 1
ATOM 609 O O . GLN A 1 81 ? -7.695 19.531 18.172 1 97.69 81 GLN A O 1
ATOM 614 N N . TRP A 1 82 ? -5.453 19.469 18.328 1 98.06 82 TRP A N 1
ATOM 615 C CA . TRP A 1 82 ? -5.465 18.344 19.25 1 98.06 82 TRP A CA 1
ATOM 616 C C . TRP A 1 82 ? -6.277 18.672 20.5 1 98.06 82 TRP A C 1
ATOM 618 O O . TRP A 1 82 ? -7.199 17.938 20.859 1 98.06 82 TRP A O 1
ATOM 628 N N . GLU A 1 83 ? -6.047 19.859 21.109 1 96.75 83 GLU A N 1
ATOM 629 C CA . GLU A 1 83 ? -6.652 20.219 22.391 1 96.75 83 GLU A CA 1
ATOM 630 C C . GLU A 1 83 ? -8.055 20.797 22.203 1 96.75 83 GLU A C 1
ATOM 632 O O . GLU A 1 83 ? -8.836 20.875 23.141 1 96.75 83 GLU A O 1
ATOM 637 N N . SER A 1 84 ? -8.312 21.203 20.953 1 95.75 84 SER A N 1
ATOM 638 C CA . SER A 1 84 ? -9.617 21.797 20.688 1 95.75 84 SER A CA 1
ATOM 639 C C . SER A 1 84 ? -10.695 20.734 20.547 1 95.75 84 SER A C 1
ATOM 641 O O . SER A 1 84 ? -11.891 21.031 20.641 1 95.75 84 SER A O 1
ATOM 643 N N . GLY A 1 85 ? -10.195 19.5 20.219 1 97.69 85 GLY A N 1
ATOM 644 C CA . GLY A 1 85 ? -11.234 18.484 20.078 1 97.69 85 GLY A CA 1
ATOM 645 C C . GLY A 1 85 ? -10.742 17.219 19.391 1 97.69 85 GLY A C 1
ATOM 646 O O . GLY A 1 85 ? -11.391 16.188 19.453 1 97.69 85 GLY A O 1
ATOM 647 N N . LEU A 1 86 ? -9.633 17.328 18.75 1 98.56 86 LEU A N 1
ATOM 648 C CA . LEU A 1 86 ? -9.148 16.188 17.984 1 98.56 86 LEU A CA 1
ATOM 649 C C . LEU A 1 86 ? -8.859 15.008 18.906 1 98.56 86 LEU A C 1
ATOM 651 O O . LEU A 1 86 ? -9.07 13.852 18.531 1 98.56 86 LEU A O 1
ATOM 655 N N . ASN A 1 87 ? -8.328 15.242 20.109 1 98.62 87 ASN A N 1
ATOM 656 C CA . ASN A 1 87 ? -8.07 14.172 21.062 1 98.62 87 ASN A CA 1
ATOM 657 C C . ASN A 1 87 ? -9.352 13.445 21.453 1 98.62 87 ASN A C 1
ATOM 659 O O . ASN A 1 87 ? -9.359 12.219 21.562 1 98.62 87 ASN A O 1
ATOM 663 N N . LEU A 1 88 ? -10.438 14.18 21.609 1 98.38 88 LEU A N 1
ATOM 664 C CA . LEU A 1 88 ? -11.734 13.578 21.922 1 98.38 88 LEU A CA 1
ATOM 665 C C . LEU A 1 88 ? -12.258 12.781 20.734 1 98.38 88 LEU A C 1
ATOM 667 O O . LEU A 1 88 ? -12.789 11.68 20.891 1 98.38 88 LEU A O 1
ATOM 671 N N . LEU A 1 89 ? -12.117 13.383 19.547 1 98.75 89 LEU A N 1
ATOM 672 C CA . LEU A 1 89 ? -12.539 12.664 18.359 1 98.75 89 LEU A CA 1
ATOM 673 C C . LEU A 1 89 ? -11.82 11.328 18.234 1 98.75 89 LEU A C 1
ATOM 675 O O . LEU A 1 89 ? -12.445 10.305 17.938 1 98.75 89 LEU A O 1
ATOM 679 N N . GLU A 1 90 ? -10.5 11.344 18.406 1 98.81 90 GLU A N 1
ATOM 680 C CA . GLU A 1 90 ? -9.711 10.109 18.328 1 98.81 90 GLU A CA 1
ATOM 681 C C . GLU A 1 90 ? -10.281 9.047 19.266 1 98.81 90 GLU A C 1
ATOM 683 O O . GLU A 1 90 ? -10.484 7.898 18.844 1 98.81 90 GLU A O 1
ATOM 688 N N . ARG A 1 91 ? -10.555 9.414 20.484 1 98.44 91 ARG A N 1
ATOM 689 C CA . ARG A 1 91 ? -11.07 8.477 21.469 1 98.44 91 ARG A CA 1
ATOM 690 C C . ARG A 1 91 ? -12.406 7.891 21.016 1 98.44 91 ARG A C 1
ATOM 692 O O . ARG A 1 91 ? -12.625 6.684 21.141 1 98.44 91 ARG A O 1
ATOM 699 N N . LEU A 1 92 ? -13.227 8.734 20.562 1 98.19 92 LEU A N 1
ATOM 700 C CA . LEU A 1 92 ? -14.547 8.289 20.109 1 98.19 92 LEU A CA 1
ATOM 701 C C . LEU A 1 92 ? -14.43 7.285 18.969 1 98.19 92 LEU A C 1
ATOM 703 O O . LEU A 1 92 ? -15.078 6.234 19 1 98.19 92 LEU A O 1
ATOM 707 N N . LEU A 1 93 ? -13.625 7.602 17.953 1 98.81 93 LEU A N 1
ATOM 708 C CA . LEU A 1 93 ? -13.469 6.73 16.797 1 98.81 93 LEU A CA 1
ATOM 709 C C . LEU A 1 93 ? -12.852 5.398 17.203 1 98.81 93 LEU A C 1
ATOM 711 O O . LEU A 1 93 ? -13.297 4.34 16.75 1 98.81 93 LEU A O 1
ATOM 715 N N . LEU A 1 94 ? -11.852 5.453 18.047 1 98.69 94 LEU A N 1
ATOM 716 C CA . LEU A 1 94 ? -11.203 4.227 18.5 1 98.69 94 LEU A CA 1
ATOM 717 C C . LEU A 1 94 ? -12.18 3.35 19.281 1 98.69 94 LEU A C 1
ATOM 719 O O . LEU A 1 94 ? -12.148 2.123 19.156 1 98.69 94 LEU A O 1
ATOM 723 N N . THR A 1 95 ? -13.008 3.918 20.078 1 98.06 95 THR A N 1
ATOM 724 C CA . THR A 1 95 ? -14.008 3.18 20.844 1 98.06 95 THR A CA 1
ATOM 725 C C . THR A 1 95 ? -14.977 2.463 19.906 1 98.06 95 THR A C 1
ATOM 727 O O . THR A 1 95 ? -15.469 1.377 20.234 1 98.06 95 THR A O 1
ATOM 730 N N . GLU A 1 96 ? -15.219 3.029 18.75 1 98.12 96 GLU A N 1
ATOM 731 C CA . GLU A 1 96 ? -16.109 2.441 17.75 1 98.12 96 GLU A CA 1
ATOM 732 C C . GLU A 1 96 ? -15.383 1.38 16.938 1 98.12 96 GLU A C 1
ATOM 734 O O . GLU A 1 96 ? -15.961 0.808 16 1 98.12 96 GLU A O 1
ATOM 739 N N . GLY A 1 97 ? -14.102 1.165 17.203 1 98.25 97 GLY A N 1
ATOM 740 C CA . GLY A 1 97 ? -13.328 0.149 16.5 1 98.25 97 GLY A CA 1
ATOM 741 C C . GLY A 1 97 ? -12.742 0.643 15.188 1 98.25 97 GLY A C 1
ATOM 742 O O . GLY A 1 97 ? -12.336 -0.158 14.344 1 98.25 97 GLY A O 1
ATOM 743 N N . ILE A 1 98 ? -12.719 1.991 14.945 1 98.75 98 ILE A N 1
ATOM 744 C CA . ILE A 1 98 ? -12.18 2.578 13.727 1 98.75 98 ILE A CA 1
ATOM 745 C C . ILE A 1 98 ? -10.688 2.859 13.906 1 98.75 98 ILE A C 1
ATOM 747 O O . ILE A 1 98 ? -10.289 3.502 14.883 1 98.75 98 ILE A O 1
ATOM 751 N N . GLU A 1 99 ? -9.898 2.301 13.016 1 98.81 99 GLU A N 1
ATOM 752 C CA . GLU A 1 99 ? -8.477 2.623 12.977 1 98.81 99 GLU A CA 1
ATOM 753 C C . GLU A 1 99 ? -8.242 4.055 12.508 1 98.81 99 GLU A C 1
ATOM 755 O O . GLU A 1 99 ? -9.008 4.578 11.688 1 98.81 99 GLU A O 1
ATOM 760 N N . ILE A 1 100 ? -7.18 4.727 13.023 1 98.94 100 ILE A N 1
ATOM 761 C CA . ILE A 1 100 ? -6.902 6.109 12.656 1 98.94 100 ILE A CA 1
ATOM 762 C C . ILE A 1 100 ? -5.469 6.234 12.141 1 98.94 100 ILE A C 1
ATOM 764 O O . ILE A 1 100 ? -4.543 5.68 12.734 1 98.94 100 ILE A O 1
ATOM 768 N N . GLN A 1 101 ? -5.289 6.855 11.07 1 98.88 101 GLN A N 1
ATOM 769 C CA . GLN A 1 101 ? -3.992 7.316 10.586 1 98.88 101 GLN A CA 1
ATOM 770 C C . GLN A 1 101 ? -3.943 8.836 10.508 1 98.88 101 GLN A C 1
ATOM 772 O O . GLN A 1 101 ? -4.855 9.469 9.969 1 98.88 101 GLN A O 1
ATOM 777 N N . TYR A 1 102 ? -2.924 9.414 11.023 1 98.88 102 TYR A N 1
ATOM 778 C CA . TYR A 1 102 ? -2.68 10.852 10.922 1 98.88 102 TYR A CA 1
ATOM 779 C C . TYR A 1 102 ? -1.649 11.148 9.836 1 98.88 102 TYR A C 1
ATOM 781 O O . TYR A 1 102 ? -0.656 10.43 9.703 1 98.88 102 TYR A O 1
ATOM 789 N N . GLU A 1 103 ? -1.906 12.133 9.094 1 98.25 103 GLU A N 1
ATOM 790 C CA . GLU A 1 103 ? -0.915 12.766 8.234 1 98.25 103 GLU A CA 1
ATOM 791 C C . GLU A 1 103 ? -0.508 14.141 8.766 1 98.25 103 GLU A C 1
ATOM 793 O O . GLU A 1 103 ? -1.319 15.062 8.797 1 98.25 103 GLU A O 1
ATOM 798 N N . THR A 1 104 ? 0.716 14.281 9.164 1 98.38 104 THR A N 1
ATOM 799 C CA . THR A 1 104 ? 1.195 15.508 9.781 1 98.38 104 THR A CA 1
ATOM 800 C C . THR A 1 104 ? 2.467 16 9.094 1 98.38 104 THR A C 1
ATOM 802 O O . THR A 1 104 ? 3.271 15.195 8.617 1 98.38 104 THR A O 1
ATOM 805 N N . SER A 1 105 ? 2.674 17.297 9.039 1 97.12 105 SER A N 1
ATOM 806 C CA . SER A 1 105 ? 3.887 17.891 8.484 1 97.12 105 SER A CA 1
ATOM 807 C C . SER A 1 105 ? 5.062 17.75 9.445 1 97.12 105 SER A C 1
ATOM 809 O O . SER A 1 105 ? 6.219 17.906 9.055 1 97.12 105 SER A O 1
ATOM 811 N N . GLY A 1 106 ? 4.746 17.469 10.672 1 97.62 106 GLY A N 1
ATOM 812 C CA . GLY A 1 106 ? 5.793 17.391 11.68 1 97.62 106 GLY A CA 1
ATOM 813 C C . GLY A 1 106 ? 6.254 18.75 12.172 1 97.62 106 GLY A C 1
ATOM 814 O O . GLY A 1 106 ? 7.152 18.828 13.016 1 97.62 106 GLY A O 1
ATOM 815 N N . LYS A 1 107 ? 5.609 19.844 11.711 1 96.94 107 LYS A N 1
ATOM 816 C CA . LYS A 1 107 ? 5.949 21.188 12.172 1 96.94 107 LYS A CA 1
ATOM 817 C C . LYS A 1 107 ? 5.383 21.438 13.57 1 96.94 107 LYS A C 1
ATOM 819 O O . LYS A 1 107 ? 5.785 22.391 14.234 1 96.94 107 LYS A O 1
ATOM 824 N N . VAL A 1 108 ? 4.438 20.625 13.914 1 97 108 VAL A N 1
ATOM 825 C CA . VAL A 1 108 ? 3.824 20.656 15.234 1 97 108 VAL A CA 1
ATOM 826 C C . VAL A 1 108 ? 4.184 19.375 16 1 97 108 VAL A C 1
ATOM 828 O O . VAL A 1 108 ? 4.348 18.312 15.391 1 97 108 VAL A O 1
ATOM 831 N N . LEU A 1 109 ? 4.301 19.531 17.297 1 98 109 LEU A N 1
ATOM 832 C CA . LEU A 1 109 ? 4.637 18.375 18.109 1 98 109 LEU A CA 1
ATOM 833 C C . LEU A 1 109 ? 3.492 17.359 18.109 1 98 109 LEU A C 1
ATOM 835 O O . LEU A 1 109 ? 2.342 17.719 18.375 1 98 109 LEU A O 1
ATOM 839 N N . ILE A 1 110 ? 3.816 16.125 17.75 1 98.75 110 ILE A N 1
ATOM 840 C CA . ILE A 1 110 ? 2.848 15.039 17.844 1 98.75 110 ILE A CA 1
ATOM 841 C C . ILE A 1 110 ? 2.541 14.742 19.297 1 98.75 110 ILE A C 1
ATOM 843 O O . ILE A 1 110 ? 3.449 14.477 20.094 1 98.75 110 ILE A O 1
ATOM 847 N N . PRO A 1 111 ? 1.314 14.789 19.688 1 98.69 111 PRO A N 1
ATOM 848 C CA . PRO A 1 111 ? 0.977 14.562 21.094 1 98.69 111 PRO A CA 1
ATOM 849 C C . PRO A 1 111 ? 1.39 13.18 21.578 1 98.69 111 PRO A C 1
ATOM 851 O O . PRO A 1 111 ? 1.225 12.188 20.859 1 98.69 111 PRO A O 1
ATOM 854 N N . ALA A 1 112 ? 1.871 13.078 22.781 1 97.56 112 ALA A N 1
ATOM 855 C CA . ALA A 1 112 ? 2.387 11.836 23.344 1 97.56 112 ALA A CA 1
ATOM 856 C C . ALA A 1 112 ? 1.264 10.82 23.547 1 97.56 112 ALA A C 1
ATOM 858 O O . ALA A 1 112 ? 1.496 9.609 23.5 1 97.56 112 ALA A O 1
ATOM 859 N N . ASP A 1 113 ? 0.114 11.32 23.75 1 97.94 113 ASP A N 1
ATOM 860 C CA . ASP A 1 113 ? -0.996 10.422 24.047 1 97.94 113 ASP A CA 1
ATOM 861 C C . ASP A 1 113 ? -1.764 10.047 22.781 1 97.94 113 ASP A C 1
ATOM 863 O O . ASP A 1 113 ? -2.783 9.359 22.859 1 97.94 113 ASP A O 1
ATOM 867 N N . CYS A 1 114 ? -1.326 10.594 21.656 1 98.62 114 CYS A N 1
ATOM 868 C CA . CYS A 1 114 ? -1.933 10.195 20.391 1 98.62 114 CYS A CA 1
ATOM 869 C C . CYS A 1 114 ? -1.787 8.688 20.172 1 98.62 114 CYS A C 1
ATOM 871 O O . CYS A 1 114 ? -0.685 8.148 20.266 1 98.62 114 CYS A O 1
ATOM 873 N N . ARG A 1 115 ? -2.889 8.023 19.812 1 98.5 115 ARG A N 1
ATOM 874 C CA . ARG A 1 115 ? -2.881 6.566 19.719 1 98.5 115 ARG A CA 1
ATOM 875 C C . ARG A 1 115 ? -2.904 6.105 18.266 1 98.5 115 ARG A C 1
ATOM 877 O O . ARG A 1 115 ? -2.555 4.965 17.969 1 98.5 115 ARG A O 1
ATOM 884 N N . GLY A 1 116 ? -3.35 6.938 17.375 1 98.75 116 GLY A N 1
ATOM 885 C CA . GLY A 1 116 ? -3.404 6.578 15.969 1 98.75 116 GLY A CA 1
ATOM 886 C C . GLY A 1 116 ? -2.033 6.41 15.344 1 98.75 116 GLY A C 1
ATOM 887 O O . GLY A 1 116 ? -1.018 6.73 15.961 1 98.75 116 GLY A O 1
ATOM 888 N N . PHE A 1 117 ? -1.995 5.797 14.188 1 98.81 117 PHE A N 1
ATOM 889 C CA . PHE A 1 117 ? -0.771 5.645 13.406 1 98.81 117 PHE A CA 1
ATOM 890 C C . PHE A 1 117 ? -0.351 6.977 12.797 1 98.81 117 PHE A C 1
ATOM 892 O O . PHE A 1 117 ? -1.12 7.594 12.055 1 98.81 117 PHE A O 1
ATOM 899 N N . LYS A 1 118 ? 0.858 7.492 13.062 1 98.88 118 LYS A N 1
ATOM 900 C CA . LYS A 1 118 ? 1.294 8.82 12.641 1 98.88 118 LYS A CA 1
ATOM 901 C C . LYS A 1 118 ? 2.266 8.727 11.469 1 98.88 118 LYS A C 1
ATOM 903 O O . LYS A 1 118 ? 3.383 8.227 11.617 1 98.88 118 LYS A O 1
ATOM 908 N N . VAL A 1 119 ? 1.833 9.203 10.367 1 98.88 119 VAL A N 1
ATOM 909 C CA . VAL A 1 119 ? 2.709 9.422 9.219 1 98.88 119 VAL A CA 1
ATOM 910 C C . VAL A 1 119 ? 3.191 10.875 9.219 1 98.88 119 VAL A C 1
ATOM 912 O O . VAL A 1 119 ? 2.406 11.797 8.984 1 98.88 119 VAL A O 1
ATOM 915 N N . CYS A 1 120 ? 4.473 11.055 9.43 1 98.75 120 CYS A N 1
ATOM 916 C CA . CYS A 1 120 ? 5.082 12.383 9.461 1 98.75 120 CYS A CA 1
ATOM 917 C C . CYS A 1 120 ? 5.77 12.695 8.133 1 98.75 120 CYS A C 1
ATOM 919 O O . CYS A 1 120 ? 6.594 11.914 7.66 1 98.75 120 CYS A O 1
ATOM 921 N N . SER A 1 121 ? 5.434 13.805 7.59 1 98.12 121 SER A N 1
ATOM 922 C CA . SER A 1 121 ? 6.016 14.227 6.316 1 98.12 121 SER A CA 1
ATOM 923 C C . SER A 1 121 ? 6.754 15.555 6.461 1 98.12 121 SER A C 1
ATOM 925 O O . SER A 1 121 ? 6.23 16.609 6.082 1 98.12 121 SER A O 1
ATOM 927 N N . PRO A 1 122 ? 8 15.469 6.871 1 98 122 PRO A N 1
ATOM 928 C CA . PRO A 1 122 ? 8.773 16.703 6.973 1 98 122 PRO A CA 1
ATOM 929 C C . PRO A 1 122 ? 8.852 17.469 5.648 1 98 122 PRO A C 1
ATOM 931 O O . PRO A 1 122 ? 8.914 16.844 4.582 1 98 122 PRO A O 1
ATOM 934 N N . LYS A 1 123 ? 8.867 18.734 5.746 1 97 123 LYS A N 1
ATOM 935 C CA . LYS A 1 123 ? 8.844 19.562 4.547 1 97 123 LYS A CA 1
ATOM 936 C C . LYS A 1 123 ? 10.195 20.25 4.328 1 97 123 LYS A C 1
ATOM 938 O O . LYS A 1 123 ? 10.719 20.906 5.23 1 97 123 LYS A O 1
ATOM 943 N N . TYR A 1 124 ? 10.719 20.031 3.182 1 96.62 124 TYR A N 1
ATOM 944 C CA . TYR A 1 124 ? 11.953 20.703 2.768 1 96.62 124 TYR A CA 1
ATOM 945 C C . TYR A 1 124 ? 11.648 21.938 1.941 1 96.62 124 TYR A C 1
ATOM 947 O O . TYR A 1 124 ? 11.281 21.844 0.767 1 96.62 124 TYR A O 1
ATOM 955 N N . LEU A 1 125 ? 11.789 23.094 2.57 1 95.12 125 LEU A N 1
ATOM 956 C CA . LEU A 1 125 ? 11.477 24.375 1.945 1 95.12 125 LEU A CA 1
ATOM 957 C C . LEU A 1 125 ? 12.656 25.344 2.057 1 95.12 125 LEU A C 1
ATOM 959 O O . LEU A 1 125 ? 13.234 25.5 3.133 1 95.12 125 LEU A O 1
ATOM 963 N N . ALA A 1 126 ? 13.047 25.922 0.873 1 93.88 126 ALA A N 1
ATOM 964 C CA . ALA A 1 126 ? 14.148 26.875 0.841 1 93.88 126 ALA A CA 1
ATOM 965 C C . ALA A 1 126 ? 15.422 26.281 1.423 1 93.88 126 ALA A C 1
ATOM 967 O O . ALA A 1 126 ? 16.078 26.891 2.273 1 93.88 126 ALA A O 1
ATOM 968 N N . ASN A 1 127 ? 15.656 25.016 1.179 1 94.06 127 ASN A N 1
ATOM 969 C CA . ASN A 1 127 ? 16.875 24.281 1.473 1 94.06 127 ASN A CA 1
ATOM 970 C C . ASN A 1 127 ? 17 23.969 2.961 1 94.06 127 ASN A C 1
ATOM 972 O O . ASN A 1 127 ? 18.109 23.75 3.461 1 94.06 127 ASN A O 1
ATOM 976 N N . ILE A 1 128 ? 15.883 24.031 3.602 1 95.75 128 ILE A N 1
ATOM 977 C CA . ILE A 1 128 ? 15.891 23.688 5.016 1 95.75 128 ILE A CA 1
ATOM 978 C C . ILE A 1 128 ? 14.711 22.766 5.324 1 95.75 128 ILE A C 1
ATOM 980 O O . ILE A 1 128 ? 13.633 22.906 4.73 1 95.75 128 ILE A O 1
ATOM 984 N N . TRP A 1 129 ? 14.891 21.844 6.27 1 97.06 129 TRP A N 1
ATOM 985 C CA . TRP A 1 129 ? 13.812 20.984 6.738 1 97.06 129 TRP A CA 1
ATOM 986 C C . TRP A 1 129 ? 13 21.672 7.824 1 97.06 129 TRP A C 1
ATOM 988 O O . TRP A 1 129 ? 13.562 22.203 8.789 1 97.06 129 TRP A O 1
ATOM 998 N N . HIS A 1 130 ? 11.719 21.734 7.598 1 97.25 130 HIS A N 1
ATOM 999 C CA . HIS A 1 130 ? 10.781 22.188 8.625 1 97.25 130 HIS A CA 1
ATOM 1000 C C . HIS A 1 130 ? 10.141 21 9.336 1 97.25 130 HIS A C 1
ATOM 1002 O O . HIS A 1 130 ? 9.258 20.344 8.781 1 97.25 130 HIS A O 1
ATOM 1008 N N . TYR A 1 131 ? 10.562 20.766 10.477 1 95.12 131 TYR A N 1
ATOM 1009 C CA . TYR A 1 131 ? 10.281 19.547 11.234 1 95.12 131 TYR A CA 1
ATOM 1010 C C . TYR A 1 131 ? 10.758 19.688 12.672 1 95.12 131 TYR A C 1
ATOM 1012 O O . TYR A 1 131 ? 11.82 20.25 12.938 1 95.12 131 TYR A O 1
ATOM 1020 N N . LEU A 1 132 ? 9.969 19.281 13.672 1 97 132 LEU A N 1
ATOM 1021 C CA . LEU A 1 132 ? 10.43 19.188 15.055 1 97 132 LEU A CA 1
ATOM 1022 C C . LEU A 1 132 ? 11.117 17.859 15.305 1 97 132 LEU A C 1
ATOM 1024 O O . LEU A 1 132 ? 10.484 16.797 15.227 1 97 132 LEU A O 1
ATOM 1028 N N . PRO A 1 133 ? 12.359 17.875 15.68 1 96.06 133 PRO A N 1
ATOM 1029 C CA . PRO A 1 133 ? 13.125 16.625 15.836 1 96.06 133 PRO A CA 1
ATOM 1030 C C . PRO A 1 133 ? 12.523 15.703 16.891 1 96.06 133 PRO A C 1
ATOM 1032 O O . PRO A 1 133 ? 12.672 14.477 16.797 1 96.06 133 PRO A O 1
ATOM 1035 N N . GLU A 1 134 ? 11.789 16.266 17.859 1 96.5 134 GLU A N 1
ATOM 1036 C CA . GLU A 1 134 ? 11.133 15.461 18.891 1 96.5 134 GLU A CA 1
ATOM 1037 C C . GLU A 1 134 ? 10.133 14.484 18.266 1 96.5 134 GLU A C 1
ATOM 1039 O O . GLU A 1 134 ? 9.82 13.453 18.875 1 96.5 134 GLU A O 1
ATOM 1044 N N . ASN A 1 135 ? 9.703 14.758 17.078 1 97.94 135 ASN A N 1
ATOM 1045 C CA . ASN A 1 135 ? 8.703 13.922 16.422 1 97.94 135 ASN A CA 1
ATOM 1046 C C . ASN A 1 135 ? 9.312 12.633 15.891 1 97.94 135 ASN A C 1
ATOM 1048 O O . ASN A 1 135 ? 8.594 11.703 15.531 1 97.94 135 ASN A O 1
ATOM 1052 N N . SER A 1 136 ? 10.672 12.523 15.836 1 96.75 136 SER A N 1
ATOM 1053 C CA . SER A 1 136 ? 11.32 11.312 15.359 1 96.75 136 SER A CA 1
ATOM 1054 C C . SER A 1 136 ? 10.945 10.102 16.219 1 96.75 136 SER A C 1
ATOM 1056 O O . SER A 1 136 ? 10.82 8.992 15.703 1 96.75 136 SER A O 1
ATOM 1058 N N . GLU A 1 137 ? 10.656 10.359 17.5 1 95.69 137 GLU A N 1
ATOM 1059 C CA . GLU A 1 137 ? 10.328 9.281 18.422 1 95.69 137 GLU A CA 1
ATOM 1060 C C . GLU A 1 137 ? 8.812 9.086 18.516 1 95.69 137 GLU A C 1
ATOM 1062 O O . GLU A 1 137 ? 8.352 8.078 19.047 1 95.69 137 GLU A O 1
ATOM 1067 N N . ARG A 1 138 ? 8.109 10.062 18.016 1 97.69 138 ARG A N 1
ATOM 1068 C CA . ARG A 1 138 ? 6.66 10.023 18.188 1 97.69 138 ARG A CA 1
ATOM 1069 C C . ARG A 1 138 ? 5.973 9.523 16.922 1 97.69 138 ARG A C 1
ATOM 1071 O O . ARG A 1 138 ? 4.891 8.938 17 1 97.69 138 ARG A O 1
ATOM 1078 N N . ALA A 1 139 ? 6.598 9.75 15.75 1 98.56 139 ALA A N 1
ATOM 1079 C CA . ALA A 1 139 ? 6.035 9.312 14.477 1 98.56 139 ALA A CA 1
ATOM 1080 C C . ALA A 1 139 ? 6.207 7.809 14.289 1 98.56 139 ALA A C 1
ATOM 1082 O O . ALA A 1 139 ? 7.203 7.23 14.734 1 98.56 139 ALA A O 1
ATOM 1083 N N . ASP A 1 140 ? 5.211 7.184 13.719 1 98.62 140 ASP A N 1
ATOM 1084 C CA . ASP A 1 140 ? 5.32 5.762 13.406 1 98.62 140 ASP A CA 1
ATOM 1085 C C . ASP A 1 140 ? 6.109 5.543 12.117 1 98.62 140 ASP A C 1
ATOM 1087 O O . ASP A 1 140 ? 6.848 4.562 11.992 1 98.62 140 ASP A O 1
ATOM 1091 N N . CYS A 1 141 ? 5.914 6.402 11.109 1 98.44 141 CYS A N 1
ATOM 1092 C CA . CYS A 1 141 ? 6.73 6.379 9.906 1 98.44 141 CYS A CA 1
ATOM 1093 C C . CYS A 1 141 ? 6.871 7.777 9.312 1 98.44 141 CYS A C 1
ATOM 1095 O O . CYS A 1 141 ? 6.254 8.727 9.805 1 98.44 141 CYS A O 1
ATOM 1097 N N . PHE A 1 142 ? 7.809 7.891 8.328 1 98.88 142 PHE A N 1
ATOM 1098 C CA . PHE A 1 142 ? 8.086 9.141 7.633 1 98.88 142 PHE A CA 1
ATOM 1099 C C . PHE A 1 142 ? 7.812 9 6.141 1 98.88 142 PHE A C 1
ATOM 1101 O O . PHE A 1 142 ? 8.125 7.973 5.539 1 98.88 142 PHE A O 1
ATOM 1108 N N . LYS A 1 143 ? 7.207 9.969 5.613 1 98.81 143 LYS A N 1
ATOM 1109 C CA . LYS A 1 143 ? 6.949 10.039 4.18 1 98.81 143 LYS A CA 1
ATOM 1110 C C . LYS A 1 143 ? 7.496 11.336 3.588 1 98.81 143 LYS A C 1
ATOM 1112 O O . LYS A 1 143 ? 6.973 12.422 3.863 1 98.81 143 LYS A O 1
ATOM 1117 N N . PHE A 1 144 ? 8.445 11.234 2.779 1 98.56 144 PHE A N 1
ATOM 1118 C CA . PHE A 1 144 ? 9.102 12.383 2.18 1 98.56 144 PHE A CA 1
ATOM 1119 C C . PHE A 1 144 ? 8.578 12.641 0.774 1 98.56 144 PHE A C 1
ATOM 1121 O O . PHE A 1 144 ? 8.547 11.734 -0.061 1 98.56 144 PHE A O 1
ATOM 1128 N N . VAL A 1 145 ? 8.164 13.844 0.567 1 97.44 145 VAL A N 1
ATOM 1129 C CA . VAL A 1 145 ? 7.863 14.289 -0.789 1 97.44 145 VAL A CA 1
ATOM 1130 C C . VAL A 1 145 ? 9.156 14.68 -1.506 1 97.44 145 VAL A C 1
ATOM 1132 O O . VAL A 1 145 ? 9.836 15.625 -1.1 1 97.44 145 VAL A O 1
ATOM 1135 N N . ALA A 1 146 ? 9.438 13.969 -2.559 1 96.5 146 ALA A N 1
ATOM 1136 C CA . ALA A 1 146 ? 10.758 14.133 -3.16 1 96.5 146 ALA A CA 1
ATOM 1137 C C . ALA A 1 146 ? 10.648 14.609 -4.605 1 96.5 146 ALA A C 1
ATOM 1139 O O . ALA A 1 146 ? 9.875 14.055 -5.395 1 96.5 146 ALA A O 1
ATOM 1140 N N . GLY A 1 147 ? 11.336 15.617 -4.91 1 93.31 147 GLY A N 1
ATOM 1141 C CA . GLY A 1 147 ? 11.547 16.016 -6.293 1 93.31 147 GLY A CA 1
ATOM 1142 C C . GLY A 1 147 ? 12.742 15.336 -6.934 1 93.31 147 GLY A C 1
ATOM 1143 O O . GLY A 1 147 ? 12.969 14.141 -6.734 1 93.31 147 GLY A O 1
ATOM 1144 N N . ASP A 1 148 ? 13.508 16.078 -7.684 1 89.88 148 ASP A N 1
ATOM 1145 C CA . ASP A 1 148 ? 14.633 15.516 -8.414 1 89.88 148 ASP A CA 1
ATOM 1146 C C . ASP A 1 148 ? 15.844 15.328 -7.496 1 89.88 148 ASP A C 1
ATOM 1148 O O . ASP A 1 148 ? 16.688 14.453 -7.734 1 89.88 148 ASP A O 1
ATOM 1152 N N . GLU A 1 149 ? 15.883 16.094 -6.516 1 92.44 149 GLU A N 1
ATOM 1153 C CA . GLU A 1 149 ? 17.016 16.016 -5.59 1 92.44 149 GLU A CA 1
ATOM 1154 C C . GLU A 1 149 ? 16.688 15.109 -4.402 1 92.44 149 GLU A C 1
ATOM 1156 O O . GLU A 1 149 ? 15.852 15.461 -3.564 1 92.44 149 GLU A O 1
ATOM 1161 N N . LEU A 1 150 ? 17.406 14.07 -4.223 1 97.5 150 LEU A N 1
ATOM 1162 C CA . LEU A 1 150 ? 17.125 13.07 -3.203 1 97.5 150 LEU A CA 1
ATOM 1163 C C . LEU A 1 150 ? 18.141 13.148 -2.064 1 97.5 150 LEU A C 1
ATOM 1165 O O . LEU A 1 150 ? 17.922 12.586 -0.993 1 97.5 150 LEU A O 1
ATOM 1169 N N . LYS A 1 151 ? 19.234 13.906 -2.271 1 97.31 151 LYS A N 1
ATOM 1170 C CA . LYS A 1 151 ? 20.312 14.008 -1.285 1 97.31 151 LYS A CA 1
ATOM 1171 C C . LYS A 1 151 ? 19.781 14.547 0.042 1 97.31 151 LYS A C 1
ATOM 1173 O O . LYS A 1 151 ? 20.078 14 1.104 1 97.31 151 LYS A O 1
ATOM 1178 N N . PRO A 1 152 ? 18.969 15.594 -0.001 1 98 152 PRO A N 1
ATOM 1179 C CA . PRO A 1 152 ? 18.453 16.094 1.276 1 98 152 PRO A CA 1
ATOM 1180 C C . PRO A 1 152 ? 17.641 15.062 2.043 1 98 152 PRO A C 1
ATOM 1182 O O . PRO A 1 152 ? 17.688 15.023 3.275 1 98 152 PRO A O 1
ATOM 1185 N N . VAL A 1 153 ? 16.922 14.25 1.371 1 98.25 153 VAL A N 1
ATOM 1186 C CA . VAL A 1 153 ? 16.125 13.195 2.006 1 98.25 153 VAL A CA 1
ATOM 1187 C C . VAL A 1 153 ? 17.062 12.195 2.684 1 98.25 153 VAL A C 1
ATOM 1189 O O . VAL A 1 153 ? 16.875 11.859 3.855 1 98.25 153 VAL A O 1
ATOM 1192 N N . GLN A 1 154 ? 18.078 11.766 1.967 1 98.06 154 GLN A N 1
ATOM 1193 C CA . GLN A 1 154 ? 19.047 10.828 2.516 1 98.06 154 GLN A CA 1
ATOM 1194 C C . GLN A 1 154 ? 19.734 11.406 3.752 1 98.06 154 GLN A C 1
ATOM 1196 O O . GLN A 1 154 ? 19.922 10.703 4.746 1 98.06 154 GLN A O 1
ATOM 1201 N N . GLU A 1 155 ? 20.125 12.648 3.672 1 98 155 GLU A N 1
ATOM 1202 C CA . GLU A 1 155 ? 20.781 13.32 4.789 1 98 155 GLU A CA 1
ATOM 1203 C C . GLU A 1 155 ? 19.875 13.391 6.008 1 98 155 GLU A C 1
ATOM 1205 O O . GLU A 1 155 ? 20.328 13.203 7.141 1 98 155 GLU A O 1
ATOM 1210 N N . PHE A 1 156 ? 18.625 13.68 5.762 1 98.25 156 PHE A N 1
ATOM 1211 C CA . PHE A 1 156 ? 17.656 13.727 6.848 1 98.25 156 PHE A CA 1
ATOM 1212 C C . PHE A 1 156 ? 17.547 12.375 7.539 1 98.25 156 PHE A C 1
ATOM 1214 O O . PHE A 1 156 ? 17.609 12.289 8.766 1 98.25 156 PHE A O 1
ATOM 1221 N N . ILE A 1 157 ? 17.375 11.281 6.762 1 98.06 157 ILE A N 1
ATOM 1222 C CA . ILE A 1 157 ? 17.203 9.922 7.258 1 98.06 157 ILE A CA 1
ATOM 1223 C C . ILE A 1 157 ? 18.406 9.516 8.094 1 98.06 157 ILE A C 1
ATOM 1225 O O . ILE A 1 157 ? 18.266 8.969 9.188 1 98.06 157 ILE A O 1
ATOM 1229 N N . THR A 1 158 ? 19.578 9.859 7.602 1 97.5 158 THR A N 1
ATOM 1230 C CA . THR A 1 158 ? 20.812 9.547 8.312 1 97.5 158 THR A CA 1
ATOM 1231 C C . THR A 1 158 ? 20.906 10.344 9.602 1 97.5 158 THR A C 1
ATOM 1233 O O . THR A 1 158 ? 21.188 9.789 10.664 1 97.5 158 THR A O 1
ATOM 1236 N N . LYS A 1 159 ? 20.688 11.617 9.5 1 96.69 159 LYS A N 1
ATOM 1237 C CA . LYS A 1 159 ? 20.797 12.516 10.641 1 96.69 159 LYS A CA 1
ATOM 1238 C C . LYS A 1 159 ? 19.891 12.078 11.789 1 96.69 159 LYS A C 1
ATOM 1240 O O . LYS A 1 159 ? 20.266 12.164 12.961 1 96.69 159 LYS A O 1
ATOM 1245 N N . HIS A 1 160 ? 18.75 11.656 11.445 1 96.94 160 HIS A N 1
ATOM 1246 C CA . HIS A 1 160 ? 17.766 11.328 12.477 1 96.94 160 HIS A CA 1
ATOM 1247 C C . HIS A 1 160 ? 17.734 9.828 12.742 1 96.94 160 HIS A C 1
ATOM 1249 O O . HIS A 1 160 ? 16.875 9.344 13.484 1 96.94 160 HIS A O 1
ATOM 1255 N N . ASN A 1 161 ? 18.609 9.031 12.125 1 96.31 161 ASN A N 1
ATOM 1256 C CA . ASN A 1 161 ? 18.766 7.594 12.328 1 96.31 161 ASN A CA 1
ATOM 1257 C C . ASN A 1 161 ? 17.438 6.859 12.141 1 96.31 161 ASN A C 1
ATOM 1259 O O . ASN A 1 161 ? 17.047 6.074 13 1 96.31 161 ASN A O 1
ATOM 1263 N N . LEU A 1 162 ? 16.766 7.176 11.062 1 97.62 162 LEU A N 1
ATOM 1264 C CA . LEU A 1 162 ? 15.492 6.531 10.789 1 97.62 162 LEU A CA 1
ATOM 1265 C C . LEU A 1 162 ? 15.695 5.137 10.203 1 97.62 162 LEU A C 1
ATOM 1267 O O . LEU A 1 162 ? 16.516 4.953 9.305 1 97.62 162 LEU A O 1
ATOM 1271 N N . ASP A 1 163 ? 14.961 4.145 10.766 1 97.19 163 ASP A N 1
ATOM 1272 C CA . ASP A 1 163 ? 14.977 2.809 10.18 1 97.19 163 ASP A CA 1
ATOM 1273 C C . ASP A 1 163 ? 14.383 2.824 8.766 1 97.19 163 ASP A C 1
ATOM 1275 O O . ASP A 1 163 ? 13.375 3.486 8.516 1 97.19 163 ASP A O 1
ATOM 1279 N N . GLN A 1 164 ? 14.898 2.064 7.871 1 97.44 164 GLN A N 1
ATOM 1280 C CA . GLN A 1 164 ? 14.492 2.062 6.469 1 97.44 164 GLN A CA 1
ATOM 1281 C C . GLN A 1 164 ? 13.047 1.605 6.32 1 97.44 164 GLN A C 1
ATOM 1283 O O . GLN A 1 164 ? 12.328 2.074 5.434 1 97.44 164 GLN A O 1
ATOM 1288 N N . ASP A 1 165 ? 12.594 0.738 7.203 1 96.56 165 ASP A N 1
ATOM 1289 C CA . ASP A 1 165 ? 11.242 0.199 7.086 1 96.56 165 ASP A CA 1
ATOM 1290 C C . ASP A 1 165 ? 10.203 1.248 7.465 1 96.56 165 ASP A C 1
ATOM 1292 O O . ASP A 1 165 ? 9.016 1.085 7.168 1 96.56 165 ASP A O 1
ATOM 1296 N N . ARG A 1 166 ? 10.656 2.336 8.078 1 98.06 166 ARG A N 1
ATOM 1297 C CA . ARG A 1 166 ? 9.75 3.4 8.5 1 98.06 166 ARG A CA 1
ATOM 1298 C C . ARG A 1 166 ? 9.789 4.57 7.523 1 98.06 166 ARG A C 1
ATOM 1300 O O . ARG A 1 166 ? 9.18 5.617 7.773 1 98.06 166 ARG A O 1
ATOM 1307 N N . VAL A 1 167 ? 10.5 4.418 6.426 1 98.81 167 VAL A N 1
ATOM 1308 C CA . VAL A 1 167 ? 10.703 5.52 5.492 1 98.81 167 VAL A CA 1
ATOM 1309 C C . VAL A 1 167 ? 9.953 5.246 4.195 1 98.81 167 VAL A C 1
ATOM 1311 O O . VAL A 1 167 ? 10.133 4.199 3.568 1 98.81 167 VAL A O 1
ATOM 1314 N N . TRP A 1 168 ? 9.125 6.152 3.789 1 98.88 168 TRP A N 1
ATOM 1315 C CA . TRP A 1 168 ? 8.445 6.168 2.496 1 98.88 168 TRP A CA 1
ATOM 1316 C C . TRP A 1 168 ? 8.891 7.367 1.666 1 98.88 168 TRP A C 1
ATOM 1318 O O . TRP A 1 168 ? 9.031 8.477 2.189 1 98.88 168 TRP A O 1
ATOM 1328 N N . ILE A 1 169 ? 9.125 7.164 0.381 1 98.81 169 ILE A N 1
ATOM 1329 C CA . ILE A 1 169 ? 9.484 8.242 -0.534 1 98.81 169 ILE A CA 1
ATOM 1330 C C . ILE A 1 169 ? 8.391 8.398 -1.594 1 98.81 169 ILE A C 1
ATOM 1332 O O . ILE A 1 169 ? 8.016 7.43 -2.254 1 98.81 169 ILE A O 1
ATOM 1336 N N . MET A 1 170 ? 7.922 9.578 -1.694 1 98.5 170 MET A N 1
ATOM 1337 C CA . MET A 1 170 ? 6.816 9.898 -2.592 1 98.5 170 MET A CA 1
ATOM 1338 C C . MET A 1 170 ? 7.215 10.984 -3.586 1 98.5 170 MET A C 1
ATOM 1340 O O . MET A 1 170 ? 7.719 12.039 -3.191 1 98.5 170 MET A O 1
ATOM 1344 N N . PRO A 1 171 ? 6.973 10.766 -4.891 1 97.38 171 PRO A N 1
ATOM 1345 C CA . PRO A 1 171 ? 7.301 11.797 -5.871 1 97.38 171 PRO A CA 1
ATOM 1346 C C . PRO A 1 171 ? 6.465 13.062 -5.695 1 97.38 171 PRO A C 1
ATOM 1348 O O . PRO A 1 171 ? 5.262 12.977 -5.434 1 97.38 171 PRO A O 1
ATOM 1351 N N . MET A 1 172 ? 7.168 14.133 -5.852 1 95.25 172 MET A N 1
ATOM 1352 C CA . MET A 1 172 ? 6.484 15.414 -5.879 1 95.25 172 MET A CA 1
ATOM 1353 C C . MET A 1 172 ? 5.688 15.578 -7.172 1 95.25 172 MET A C 1
ATOM 1355 O O . MET A 1 172 ? 6.117 15.125 -8.234 1 95.25 172 MET A O 1
ATOM 1359 N N . GLY A 1 173 ? 4.543 16.281 -7.016 1 91.62 173 GLY A N 1
ATOM 1360 C CA . GLY A 1 173 ? 3.736 16.547 -8.195 1 91.62 173 GLY A CA 1
ATOM 1361 C C . GLY A 1 173 ? 2.252 16.344 -7.969 1 91.62 173 GLY A C 1
ATOM 1362 O O . GLY A 1 173 ? 1.849 15.352 -7.352 1 91.62 173 GLY A O 1
ATOM 1363 N N . THR A 1 174 ? 1.465 17.25 -8.477 1 87.5 174 THR A N 1
ATOM 1364 C CA . THR A 1 174 ? 0.024 17.188 -8.258 1 87.5 174 THR A CA 1
ATOM 1365 C C . THR A 1 174 ? -0.693 16.688 -9.516 1 87.5 174 THR A C 1
ATOM 1367 O O . THR A 1 174 ? -1.924 16.641 -9.555 1 87.5 174 THR A O 1
ATOM 1370 N N . GLY A 1 175 ? 0.078 16.359 -10.5 1 93.38 175 GLY A N 1
ATOM 1371 C CA . GLY A 1 175 ? -0.512 15.844 -11.727 1 93.38 175 GLY A CA 1
ATOM 1372 C C . GLY A 1 175 ? 0.004 14.469 -12.102 1 93.38 175 GLY A C 1
ATOM 1373 O O . GLY A 1 175 ? 1.114 14.086 -11.727 1 93.38 175 GLY A O 1
ATOM 1374 N N . ARG A 1 176 ? -0.888 13.781 -12.898 1 95.94 176 ARG A N 1
ATOM 1375 C CA . ARG A 1 176 ? -0.565 12.438 -13.359 1 95.94 176 ARG A CA 1
ATOM 1376 C C . ARG A 1 176 ? 0.775 12.414 -14.094 1 95.94 176 ARG A C 1
ATOM 1378 O O . ARG A 1 176 ? 1.628 11.57 -13.805 1 95.94 176 ARG A O 1
ATOM 1385 N N . ASP A 1 177 ? 1.014 13.367 -15 1 96.12 177 ASP A N 1
ATOM 1386 C CA . ASP A 1 177 ? 2.219 13.375 -15.82 1 96.12 177 ASP A CA 1
ATOM 1387 C C . ASP A 1 177 ? 3.469 13.547 -14.961 1 96.12 177 ASP A C 1
ATOM 1389 O O . ASP A 1 177 ? 4.488 12.898 -15.203 1 96.12 177 ASP A O 1
ATOM 1393 N N . GLU A 1 178 ? 3.412 14.391 -14.047 1 95.12 178 GLU A N 1
ATOM 1394 C CA . GLU A 1 178 ? 4.547 14.602 -13.148 1 95.12 178 GLU A CA 1
ATOM 1395 C C . GLU A 1 178 ? 4.848 13.344 -12.344 1 95.12 178 GLU A C 1
ATOM 1397 O O . GLU A 1 178 ? 6.012 12.969 -12.172 1 95.12 178 GLU A O 1
ATOM 1402 N N . GLN A 1 179 ? 3.779 12.758 -11.859 1 95.75 179 GLN A N 1
ATOM 1403 C CA . GLN A 1 179 ? 3.947 11.523 -11.109 1 95.75 179 GLN A CA 1
ATOM 1404 C C . GLN A 1 179 ? 4.617 10.445 -11.961 1 95.75 179 GLN A C 1
ATOM 1406 O O . GLN A 1 179 ? 5.562 9.789 -11.516 1 95.75 179 GLN A O 1
ATOM 1411 N N . LEU A 1 180 ? 4.109 10.297 -13.164 1 96.38 180 LEU A N 1
ATOM 1412 C CA . LEU A 1 180 ? 4.633 9.281 -14.07 1 96.38 180 LEU A CA 1
ATOM 1413 C C . LEU A 1 180 ? 6.09 9.562 -14.422 1 96.38 180 LEU A C 1
ATOM 1415 O O . LEU A 1 180 ? 6.891 8.633 -14.562 1 96.38 180 LEU A O 1
ATOM 1419 N N . THR A 1 181 ? 6.449 10.789 -14.516 1 96.12 181 THR A N 1
ATOM 1420 C CA . THR A 1 181 ? 7.793 11.188 -14.93 1 96.12 181 THR A CA 1
ATOM 1421 C C . THR A 1 181 ? 8.789 10.977 -13.789 1 96.12 181 THR A C 1
ATOM 1423 O O . THR A 1 181 ? 9.898 10.492 -14.016 1 96.12 181 THR A O 1
ATOM 1426 N N . ARG A 1 182 ? 8.469 11.211 -12.578 1 96.62 182 ARG A N 1
ATOM 1427 C CA . ARG A 1 182 ? 9.398 11.219 -11.453 1 96.62 182 ARG A CA 1
ATOM 1428 C C . ARG A 1 182 ? 9.477 9.852 -10.797 1 96.62 182 ARG A C 1
ATOM 1430 O O . ARG A 1 182 ? 10.492 9.508 -10.172 1 96.62 182 ARG A O 1
ATOM 1437 N N . SER A 1 183 ? 8.477 9.055 -10.93 1 97.62 183 SER A N 1
ATOM 1438 C CA . SER A 1 183 ? 8.32 7.844 -10.141 1 97.62 183 SER A CA 1
ATOM 1439 C C . SER A 1 183 ? 9.438 6.848 -10.43 1 97.62 183 SER A C 1
ATOM 1441 O O . SER A 1 183 ? 9.977 6.227 -9.508 1 97.62 183 SER A O 1
ATOM 1443 N N . PRO A 1 184 ? 9.898 6.68 -11.711 1 97.56 184 PRO A N 1
ATOM 1444 C CA . PRO A 1 184 ? 10.945 5.68 -11.969 1 97.56 184 PRO A CA 1
ATOM 1445 C C . PRO A 1 184 ? 12.234 5.973 -11.211 1 97.56 184 PRO A C 1
ATOM 1447 O O . PRO A 1 184 ? 12.844 5.062 -10.648 1 97.56 184 PRO A O 1
ATOM 1450 N N . LYS A 1 185 ? 12.641 7.207 -11.203 1 97.62 185 LYS A N 1
ATOM 1451 C CA . LYS A 1 185 ? 13.859 7.582 -10.484 1 97.62 185 LYS A CA 1
ATOM 1452 C C . LYS A 1 185 ? 13.711 7.344 -8.984 1 97.62 185 LYS A C 1
ATOM 1454 O O . LYS A 1 185 ? 14.625 6.824 -8.344 1 97.62 185 LYS A O 1
ATOM 1459 N N . ILE A 1 186 ? 12.617 7.711 -8.438 1 98.38 186 ILE A N 1
ATOM 1460 C CA . ILE A 1 186 ? 12.367 7.543 -7.012 1 98.38 186 ILE A CA 1
ATOM 1461 C C . ILE A 1 186 ? 12.266 6.059 -6.68 1 98.38 186 ILE A C 1
ATOM 1463 O O . ILE A 1 186 ? 12.75 5.613 -5.637 1 98.38 186 ILE A O 1
ATOM 1467 N N . TRP A 1 187 ? 11.609 5.293 -7.555 1 98.44 187 TRP A N 1
ATOM 1468 C CA . TRP A 1 187 ? 11.547 3.84 -7.438 1 98.44 187 TRP A CA 1
ATOM 1469 C C . TRP A 1 187 ? 12.945 3.244 -7.301 1 98.44 187 TRP A C 1
ATOM 1471 O O . TRP A 1 187 ? 13.219 2.486 -6.371 1 98.44 187 TRP A O 1
ATOM 1481 N N . GLU A 1 188 ? 13.812 3.605 -8.133 1 98 188 GLU A N 1
ATOM 1482 C CA . GLU A 1 188 ? 15.18 3.094 -8.125 1 98 188 GLU A CA 1
ATOM 1483 C C . GLU A 1 188 ? 15.906 3.475 -6.828 1 98 188 GLU A C 1
ATOM 1485 O O . GLU A 1 188 ? 16.641 2.664 -6.262 1 98 188 GLU A O 1
ATOM 1490 N N . PHE A 1 189 ? 15.688 4.711 -6.434 1 98.56 189 PHE A N 1
ATOM 1491 C CA . PHE A 1 189 ? 16.266 5.191 -5.184 1 98.56 189 PHE A CA 1
ATOM 1492 C C . PHE A 1 189 ? 15.789 4.344 -4.008 1 98.56 189 PHE A C 1
ATOM 1494 O O . PHE A 1 189 ? 16.578 3.963 -3.15 1 98.56 189 PHE A O 1
ATOM 1501 N N . CYS A 1 190 ? 14.492 4.016 -3.971 1 98.69 190 CYS A N 1
ATOM 1502 C CA . CYS A 1 190 ? 13.906 3.193 -2.914 1 98.69 190 CYS A CA 1
ATOM 1503 C C . CYS A 1 190 ? 14.492 1.783 -2.941 1 98.69 190 CYS A C 1
ATOM 1505 O O . CYS A 1 190 ? 14.836 1.231 -1.896 1 98.69 190 CYS A O 1
ATOM 1507 N N . VAL A 1 191 ? 14.578 1.182 -4.102 1 98.62 191 VAL A N 1
ATOM 1508 C CA . VAL A 1 191 ? 15.133 -0.162 -4.234 1 98.62 191 VAL A CA 1
ATOM 1509 C C . VAL A 1 191 ? 16.562 -0.186 -3.711 1 98.62 191 VAL A C 1
ATOM 1511 O O . VAL A 1 191 ? 16.922 -1.055 -2.912 1 98.62 191 VAL A O 1
ATOM 1514 N N . LYS A 1 192 ? 17.359 0.771 -4.098 1 97.94 192 LYS A N 1
ATOM 1515 C CA . LYS A 1 192 ? 18.781 0.838 -3.748 1 97.94 192 LYS A CA 1
ATOM 1516 C C . LYS A 1 192 ? 18.969 0.93 -2.236 1 97.94 192 LYS A C 1
ATOM 1518 O O . LYS A 1 192 ? 19.891 0.333 -1.684 1 97.94 192 LYS A O 1
ATOM 1523 N N . HIS A 1 193 ? 18.094 1.617 -1.559 1 98.12 193 HIS A N 1
ATOM 1524 C CA . HIS A 1 193 ? 18.328 1.923 -0.151 1 98.12 193 HIS A CA 1
ATOM 1525 C C . HIS A 1 193 ? 17.344 1.169 0.745 1 98.12 193 HIS A C 1
ATOM 1527 O O . HIS A 1 193 ? 17.359 1.338 1.967 1 98.12 193 HIS A O 1
ATOM 1533 N N . HIS A 1 194 ? 16.484 0.376 0.142 1 98.38 194 HIS A N 1
ATOM 1534 C CA . HIS A 1 194 ? 15.5 -0.434 0.849 1 98.38 194 HIS A CA 1
ATOM 1535 C C . HIS A 1 194 ? 14.484 0.442 1.577 1 98.38 194 HIS A C 1
ATOM 1537 O O . HIS A 1 194 ? 14.148 0.179 2.732 1 98.38 194 HIS A O 1
ATOM 1543 N N . TYR A 1 195 ? 14.094 1.589 0.948 1 98.81 195 TYR A N 1
ATOM 1544 C CA . TYR A 1 195 ? 12.984 2.416 1.423 1 98.81 195 TYR A CA 1
ATOM 1545 C C . TYR A 1 195 ? 11.672 1.982 0.79 1 98.81 195 TYR A C 1
ATOM 1547 O O . TYR A 1 195 ? 11.656 1.38 -0.286 1 98.81 195 TYR A O 1
ATOM 1555 N N . ASN A 1 196 ? 10.625 2.25 1.513 1 98.88 196 ASN A N 1
ATOM 1556 C CA . ASN A 1 196 ? 9.312 2.074 0.905 1 98.88 196 ASN A CA 1
ATOM 1557 C C . ASN A 1 196 ? 9.016 3.168 -0.117 1 98.88 196 ASN A C 1
ATOM 1559 O O . ASN A 1 196 ? 9.477 4.301 0.029 1 98.88 196 ASN A O 1
ATOM 1563 N N . PHE A 1 197 ? 8.305 2.791 -1.127 1 98.88 197 PHE A N 1
ATOM 1564 C CA . PHE A 1 197 ? 7.855 3.699 -2.176 1 98.88 197 PHE A CA 1
ATOM 1565 C C . PHE A 1 197 ? 6.371 4.004 -2.027 1 98.88 197 PHE A C 1
ATOM 1567 O O . PHE A 1 197 ? 5.57 3.102 -1.769 1 98.88 197 PHE A O 1
ATOM 1574 N N . SER A 1 198 ? 6.043 5.242 -2.137 1 98.5 198 SER A N 1
ATOM 1575 C CA . SER A 1 198 ? 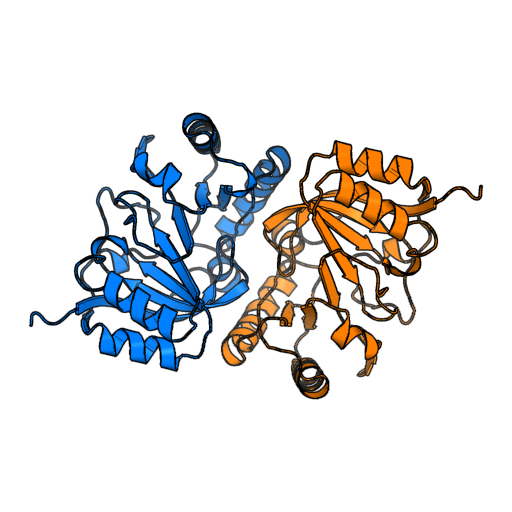4.641 5.637 -2.15 1 98.5 198 SER A CA 1
ATOM 1576 C C . SER A 1 198 ? 4.324 6.512 -3.357 1 98.5 198 SER A C 1
ATOM 1578 O O . SER A 1 198 ? 4.871 7.609 -3.498 1 98.5 198 SER A O 1
ATOM 1580 N N . PRO A 1 199 ? 3.377 6.098 -4.234 1 97.25 199 PRO A N 1
ATOM 1581 C CA . PRO A 1 199 ? 2.812 7.031 -5.211 1 97.25 199 PRO A CA 1
ATOM 1582 C C . PRO A 1 199 ? 1.749 7.945 -4.605 1 97.25 199 PRO A C 1
ATOM 1584 O O . PRO A 1 199 ? 1.619 8.023 -3.381 1 97.25 199 PRO A O 1
ATOM 1587 N N . ARG A 1 200 ? 1.163 8.766 -5.418 1 96.69 200 ARG A N 1
ATOM 1588 C CA . ARG A 1 200 ? -0.136 9.391 -5.18 1 96.69 200 ARG A CA 1
ATOM 1589 C C . ARG A 1 200 ? -1.2 8.805 -6.102 1 96.69 200 ARG A C 1
ATOM 1591 O O . ARG A 1 200 ? -1.446 9.336 -7.191 1 96.69 200 ARG A O 1
ATOM 1598 N N . LEU A 1 201 ? -1.832 7.688 -5.609 1 97.56 201 LEU A N 1
ATOM 1599 C CA . LEU A 1 201 ? -2.727 6.934 -6.48 1 97.56 201 LEU A CA 1
ATOM 1600 C C . LEU A 1 201 ? -3.859 7.816 -6.992 1 97.56 201 LEU A C 1
ATOM 1602 O O . LEU A 1 201 ? -4.195 7.773 -8.18 1 97.56 201 LEU A O 1
ATOM 1606 N N . HIS A 1 202 ? -4.414 8.625 -6.078 1 96.62 202 HIS A N 1
ATOM 1607 C CA . HIS A 1 202 ? -5.523 9.484 -6.473 1 96.62 202 HIS A CA 1
ATOM 1608 C C . HIS A 1 202 ? -5.098 10.469 -7.555 1 96.62 202 HIS A C 1
ATOM 1610 O O . HIS A 1 202 ? -5.875 10.781 -8.453 1 96.62 202 HIS A O 1
ATOM 1616 N N . THR A 1 203 ? -3.873 10.977 -7.465 1 95.56 203 THR A N 1
ATOM 1617 C CA . THR A 1 203 ? -3.348 11.891 -8.469 1 95.56 203 THR A CA 1
ATOM 1618 C C . THR A 1 203 ? -3.102 11.164 -9.789 1 95.56 203 THR A C 1
ATOM 1620 O O . THR A 1 203 ? -3.385 11.703 -10.859 1 95.56 203 THR A O 1
ATOM 1623 N N . LEU A 1 204 ? -2.59 9.945 -9.758 1 96.31 204 LEU A N 1
ATOM 1624 C CA . LEU A 1 204 ? -2.338 9.156 -10.953 1 96.31 204 LEU A CA 1
ATOM 1625 C C . LEU A 1 204 ? -3.629 8.906 -11.727 1 96.31 204 LEU A C 1
ATOM 1627 O O . LEU A 1 204 ? -3.652 9.023 -12.953 1 96.31 204 LEU A O 1
ATOM 1631 N N . PHE A 1 205 ? -4.723 8.656 -10.961 1 96.62 205 PHE A N 1
ATOM 1632 C CA . PHE A 1 205 ? -5.922 8.172 -11.633 1 96.62 205 PHE A CA 1
ATOM 1633 C C . PHE A 1 205 ? -6.906 9.312 -11.875 1 96.62 205 PHE A C 1
ATOM 1635 O O . PHE A 1 205 ? -7.742 9.234 -12.781 1 96.62 205 PHE A O 1
ATOM 1642 N N . PHE A 1 206 ? -6.773 10.414 -11.062 1 95.25 206 PHE A N 1
ATOM 1643 C CA . PHE A 1 206 ? -7.809 11.438 -11.141 1 95.25 206 PHE A CA 1
ATOM 1644 C C . PHE A 1 206 ? -7.191 12.82 -11.297 1 95.25 206 PHE A C 1
ATOM 1646 O O . PHE A 1 206 ? -7.895 13.828 -11.242 1 95.25 206 PHE A O 1
ATOM 1653 N N . ASN A 1 207 ? -5.855 12.789 -11.508 1 92 207 ASN A N 1
ATOM 1654 C CA . ASN A 1 207 ? -5.133 14.055 -11.602 1 92 207 ASN A CA 1
ATOM 1655 C C . ASN A 1 207 ? -5.398 14.938 -10.383 1 92 207 ASN A C 1
ATOM 1657 O O . ASN A 1 207 ? -5.23 14.5 -9.242 1 92 207 ASN A O 1
ATOM 1661 N N . ASN A 1 208 ? -5.699 16.109 -10.461 1 82.81 208 ASN A N 1
ATOM 1662 C CA . ASN A 1 208 ? -5.797 17.016 -9.32 1 82.81 208 ASN A CA 1
ATOM 1663 C C . ASN A 1 208 ? -7.234 17.141 -8.82 1 82.81 208 ASN A C 1
ATOM 1665 O O . ASN A 1 208 ? -7.574 18.094 -8.117 1 82.81 208 ASN A O 1
ATOM 1669 N N . GLN A 1 209 ? -8.055 16.125 -9.047 1 85.62 209 GLN A N 1
ATOM 1670 C CA . GLN A 1 209 ? -9.438 16.156 -8.586 1 85.62 209 GLN A CA 1
ATOM 1671 C C . GLN A 1 209 ? -9.508 16.078 -7.062 1 85.62 209 GLN A C 1
ATOM 1673 O O . GLN A 1 209 ? -8.828 15.266 -6.441 1 85.62 209 GLN A O 1
ATOM 1678 N N . GLN A 1 210 ? -10.289 16.922 -6.453 1 81.81 210 GLN A N 1
ATOM 1679 C CA . GLN A 1 210 ? -10.43 16.938 -5 1 81.81 210 GLN A CA 1
ATOM 1680 C C . GLN A 1 210 ? -11.414 15.883 -4.527 1 81.81 210 GLN A C 1
ATOM 1682 O O . GLN A 1 210 ? -12.375 15.555 -5.234 1 81.81 210 GLN A O 1
ATOM 1687 N N . GLY A 1 211 ? -11.219 15.398 -3.334 1 83.25 211 GLY A N 1
ATOM 1688 C CA . GLY A 1 211 ? -12.188 14.5 -2.713 1 83.25 211 GLY A CA 1
ATOM 1689 C C . GLY A 1 211 ? -12.172 13.109 -3.305 1 83.25 211 GLY A C 1
ATOM 1690 O O . GLY A 1 211 ? -13.195 12.422 -3.324 1 83.25 211 GLY A O 1
ATOM 1691 N N . VAL A 1 212 ? -11.086 12.805 -3.879 1 86.19 212 VAL A N 1
ATOM 1692 C CA . VAL A 1 212 ? -10.977 11.453 -4.426 1 86.19 212 VAL A CA 1
ATOM 1693 C C . VAL A 1 212 ? -9.844 10.703 -3.73 1 86.19 212 VAL A C 1
ATOM 1695 O O .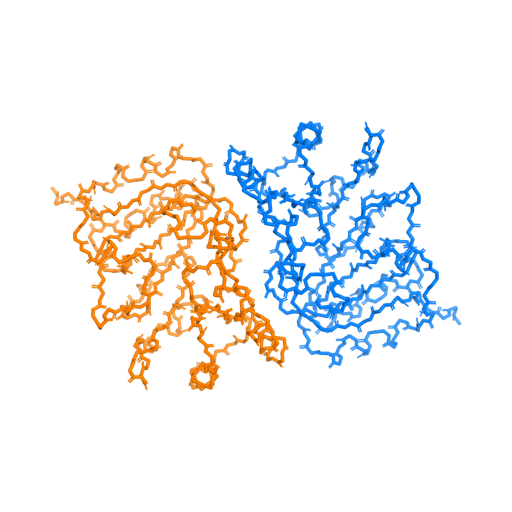 VAL A 1 212 ? -8.922 11.32 -3.188 1 86.19 212 VAL A O 1
ATOM 1698 N N . MET B 1 1 ? 21 -37.688 -0.857 1 40.16 1 MET B N 1
ATOM 1699 C CA . MET B 1 1 ? 19.672 -37.156 -0.548 1 40.16 1 MET B CA 1
ATOM 1700 C C . MET B 1 1 ? 19.125 -36.375 -1.72 1 40.16 1 MET B C 1
ATOM 1702 O O . MET B 1 1 ? 19.875 -35.688 -2.412 1 40.16 1 MET B O 1
ATOM 1706 N N . PRO B 1 2 ? 18.078 -36.719 -2.35 1 51.56 2 PRO B N 1
ATOM 1707 C CA . PRO B 1 2 ? 17.688 -36 -3.557 1 51.56 2 PRO B CA 1
ATOM 1708 C C . PRO B 1 2 ? 17.828 -34.469 -3.408 1 51.56 2 PRO B C 1
ATOM 1710 O O . PRO B 1 2 ? 17.594 -33.938 -2.326 1 51.56 2 PRO B O 1
ATOM 1713 N N . ASP B 1 3 ? 18.594 -33.938 -4.262 1 63.94 3 ASP B N 1
ATOM 1714 C CA . ASP B 1 3 ? 18.938 -32.5 -4.145 1 63.94 3 ASP B CA 1
ATOM 1715 C C . ASP B 1 3 ? 17.688 -31.641 -4.086 1 63.94 3 ASP B C 1
ATOM 1717 O O . ASP B 1 3 ? 16.75 -31.859 -4.852 1 63.94 3 ASP B O 1
ATOM 1721 N N . ILE B 1 4 ? 17.312 -31.094 -2.961 1 88.5 4 ILE B N 1
ATOM 1722 C CA . ILE B 1 4 ? 16.219 -30.156 -2.818 1 88.5 4 ILE B CA 1
ATOM 1723 C C . ILE B 1 4 ? 16.406 -28.969 -3.771 1 88.5 4 ILE B C 1
ATOM 1725 O O . ILE B 1 4 ? 17.375 -28.219 -3.65 1 88.5 4 ILE B O 1
ATOM 1729 N N . ILE B 1 5 ? 15.523 -29.109 -4.891 1 94.56 5 ILE B N 1
ATOM 1730 C CA . ILE B 1 5 ? 15.727 -28.172 -5.98 1 94.56 5 ILE B CA 1
ATOM 1731 C C . ILE B 1 5 ? 14.438 -27.391 -6.234 1 94.56 5 ILE B C 1
ATOM 1733 O O . ILE B 1 5 ? 13.359 -27.797 -5.801 1 94.56 5 ILE B O 1
ATOM 1737 N N . LEU B 1 6 ? 14.602 -26.297 -6.859 1 97.81 6 LEU B N 1
ATOM 1738 C CA . LEU B 1 6 ? 13.516 -25.453 -7.355 1 97.81 6 LEU B CA 1
ATOM 1739 C C . LEU B 1 6 ? 13.734 -25.094 -8.82 1 97.81 6 LEU B C 1
ATOM 1741 O O . LEU B 1 6 ? 14.875 -24.969 -9.273 1 97.81 6 LEU B O 1
ATOM 1745 N N . ASP B 1 7 ? 12.719 -25.094 -9.539 1 97.81 7 ASP B N 1
ATOM 1746 C CA . ASP B 1 7 ? 12.727 -24.562 -10.898 1 97.81 7 ASP B CA 1
ATOM 1747 C C . ASP B 1 7 ? 12.438 -23.062 -10.906 1 97.81 7 ASP B C 1
ATOM 1749 O O . ASP B 1 7 ? 11.297 -22.641 -10.672 1 97.81 7 ASP B O 1
ATOM 1753 N N . VAL B 1 8 ? 13.469 -22.266 -11.195 1 98.19 8 VAL B N 1
ATOM 1754 C CA . VAL B 1 8 ? 13.422 -20.812 -10.969 1 98.19 8 VAL B CA 1
ATOM 1755 C C . VAL B 1 8 ? 13.398 -20.094 -12.312 1 98.19 8 VAL B C 1
ATOM 1757 O O . VAL B 1 8 ? 14.195 -20.375 -13.203 1 98.19 8 VAL B O 1
ATOM 1760 N N . HIS B 1 9 ? 12.422 -19.188 -12.461 1 97.44 9 HIS B N 1
ATOM 1761 C CA . HIS B 1 9 ? 12.375 -18.328 -13.641 1 97.44 9 HIS B CA 1
ATOM 1762 C C . HIS B 1 9 ? 13.258 -17.109 -13.469 1 97.44 9 HIS B C 1
ATOM 1764 O O . HIS B 1 9 ? 14.039 -16.766 -14.359 1 97.44 9 HIS B O 1
ATOM 1770 N N . GLU B 1 10 ? 13.141 -16.406 -12.352 1 97.25 10 GLU B N 1
ATOM 1771 C CA . GLU B 1 10 ? 13.969 -15.227 -12.133 1 97.25 10 GLU B CA 1
ATOM 1772 C C . GLU B 1 10 ? 14.039 -14.875 -10.648 1 97.25 10 GLU B C 1
ATOM 1774 O O . GLU B 1 10 ? 13.133 -15.195 -9.883 1 97.25 10 GLU B O 1
ATOM 1779 N N . ILE B 1 11 ? 15.078 -14.289 -10.203 1 98.19 11 ILE B N 1
ATOM 1780 C CA . ILE B 1 11 ? 15.305 -13.68 -8.898 1 98.19 11 ILE B CA 1
ATOM 1781 C C . ILE B 1 11 ? 15.773 -12.242 -9.078 1 98.19 11 ILE B C 1
ATOM 1783 O O . ILE B 1 11 ? 16.734 -11.977 -9.812 1 98.19 11 ILE B O 1
ATOM 1787 N N . PHE B 1 12 ? 15.07 -11.289 -8.508 1 97.88 12 PHE B N 1
ATOM 1788 C CA . PHE B 1 12 ? 15.461 -9.898 -8.641 1 97.88 12 PHE B CA 1
ATOM 1789 C C . PHE B 1 12 ? 14.969 -9.078 -7.453 1 97.88 12 PHE B C 1
ATOM 1791 O O . PHE B 1 12 ? 14.219 -9.578 -6.617 1 97.88 12 PHE B O 1
ATOM 1798 N N . THR B 1 13 ? 15.484 -7.84 -7.289 1 98.56 13 THR B N 1
ATOM 1799 C CA . THR B 1 13 ? 15.055 -6.898 -6.266 1 98.56 13 THR B CA 1
ATOM 1800 C C . THR B 1 13 ? 14.234 -5.762 -6.883 1 98.56 13 THR B C 1
ATOM 1802 O O . THR B 1 13 ? 14.531 -5.312 -7.992 1 98.56 13 THR B O 1
ATOM 1805 N N . SER B 1 14 ? 13.18 -5.402 -6.25 1 98.56 14 SER B N 1
ATOM 1806 C CA . SER B 1 14 ? 12.328 -4.297 -6.68 1 98.56 14 SER B CA 1
ATOM 1807 C C . SER B 1 14 ? 11.383 -3.863 -5.562 1 98.56 14 SER B C 1
ATOM 1809 O O . SER B 1 14 ? 11.68 -4.062 -4.383 1 98.56 14 SER B O 1
ATOM 1811 N N . ILE B 1 15 ? 10.375 -3.119 -5.969 1 98.69 15 ILE B N 1
ATOM 1812 C CA . ILE B 1 15 ? 9.273 -2.744 -5.086 1 98.69 15 ILE B CA 1
ATOM 1813 C C . ILE B 1 15 ? 8.07 -3.646 -5.352 1 98.69 15 ILE B C 1
ATOM 1815 O O . ILE B 1 15 ? 7.738 -3.926 -6.504 1 98.69 15 ILE B O 1
ATOM 1819 N N . GLN B 1 16 ? 7.496 -4.219 -4.316 1 98.56 16 GLN B N 1
ATOM 1820 C CA . GLN B 1 16 ? 6.211 -4.891 -4.488 1 98.56 16 GLN B CA 1
ATOM 1821 C C . GLN B 1 16 ? 5.156 -3.928 -5.023 1 98.56 16 GLN B C 1
ATOM 1823 O O . GLN B 1 16 ? 4.809 -2.949 -4.359 1 98.56 16 GLN B O 1
ATOM 1828 N N . GLY B 1 17 ? 4.66 -4.191 -6.184 1 97.69 17 GLY B N 1
ATOM 1829 C CA . GLY B 1 17 ? 3.797 -3.24 -6.867 1 97.69 17 GLY B CA 1
ATOM 1830 C C . GLY B 1 17 ? 2.322 -3.555 -6.711 1 97.69 17 GLY B C 1
ATOM 1831 O O . GLY B 1 17 ? 1.471 -2.852 -7.258 1 97.69 17 GLY B O 1
ATOM 1832 N N . GLU B 1 18 ? 1.968 -4.578 -5.977 1 97.81 18 GLU B N 1
ATOM 1833 C CA . GLU B 1 18 ? 0.58 -5.027 -5.926 1 97.81 18 GLU B CA 1
ATOM 1834 C C . GLU B 1 18 ? 0.2 -5.48 -4.52 1 97.81 18 GLU B C 1
ATOM 1836 O O . GLU B 1 18 ? 1.069 -5.836 -3.719 1 97.81 18 GLU B O 1
ATOM 1841 N N . GLY B 1 19 ? -1.102 -5.383 -4.23 1 98 19 GLY B N 1
ATOM 1842 C CA . GLY B 1 19 ? -1.662 -6.074 -3.082 1 98 19 GLY B CA 1
ATOM 1843 C C . GLY B 1 19 ? -1.378 -5.375 -1.766 1 98 19 GLY B C 1
ATOM 1844 O O . GLY B 1 19 ? -1.191 -4.16 -1.732 1 98 19 GLY B O 1
ATOM 1845 N N . PRO B 1 20 ? -1.389 -6.152 -0.683 1 98 20 PRO B N 1
ATOM 1846 C CA . PRO B 1 20 ? -1.391 -5.562 0.659 1 98 20 PRO B CA 1
ATOM 1847 C C . PRO B 1 20 ? -0.036 -4.977 1.047 1 98 20 PRO B C 1
ATOM 1849 O O . PRO B 1 20 ? 0.041 -4.141 1.95 1 98 20 PRO B O 1
ATOM 1852 N N . LEU B 1 21 ? 1.041 -5.395 0.404 1 98.12 21 LEU B N 1
ATOM 1853 C CA . LEU B 1 21 ? 2.365 -4.93 0.8 1 98.12 21 LEU B CA 1
ATOM 1854 C C . LEU B 1 21 ? 2.963 -4.02 -0.269 1 98.12 21 LEU B C 1
ATOM 1856 O O . LEU B 1 21 ? 4.184 -3.871 -0.351 1 98.12 21 LEU B O 1
ATOM 1860 N N . MET B 1 22 ? 2.035 -3.457 -1.06 1 97.94 22 MET B N 1
ATOM 1861 C CA . MET B 1 22 ? 2.42 -2.533 -2.123 1 97.94 22 MET B CA 1
ATOM 1862 C C . MET B 1 22 ? 3.307 -1.417 -1.579 1 97.94 22 MET B C 1
ATOM 1864 O O . MET B 1 22 ? 3.055 -0.892 -0.492 1 97.94 22 MET B O 1
ATOM 1868 N N . GLY B 1 23 ? 4.418 -1.188 -2.35 1 98.56 23 GLY B N 1
ATOM 1869 C CA . GLY B 1 23 ? 5.309 -0.096 -2.002 1 98.56 23 GLY B CA 1
ATOM 1870 C C . GLY B 1 23 ? 6.559 -0.556 -1.274 1 98.56 23 GLY B C 1
ATOM 1871 O O . GLY B 1 23 ? 7.531 0.194 -1.166 1 98.56 23 GLY B O 1
ATOM 1872 N N . ARG B 1 24 ? 6.582 -1.729 -0.754 1 98.75 24 ARG B N 1
ATOM 1873 C CA . ARG B 1 24 ? 7.703 -2.217 0.041 1 98.75 24 ARG B CA 1
ATOM 1874 C C . ARG B 1 24 ? 8.812 -2.768 -0.853 1 98.75 24 ARG B C 1
ATOM 1876 O O . ARG B 1 24 ? 8.531 -3.459 -1.836 1 98.75 24 ARG B O 1
ATOM 1883 N N . PRO B 1 25 ? 10.039 -2.463 -0.499 1 98.81 25 PRO B N 1
ATOM 1884 C CA . PRO B 1 25 ? 11.133 -3.146 -1.188 1 98.81 25 PRO B CA 1
ATOM 1885 C C . PRO B 1 25 ? 11.18 -4.645 -0.889 1 98.81 25 PRO B C 1
ATOM 1887 O O . PRO B 1 25 ? 10.906 -5.059 0.24 1 98.81 25 PRO B O 1
ATOM 1890 N N . ALA B 1 26 ? 11.469 -5.422 -1.93 1 98.81 26 ALA B N 1
ATOM 1891 C CA . ALA B 1 26 ? 11.406 -6.867 -1.736 1 98.81 26 ALA B CA 1
ATOM 1892 C C . ALA B 1 26 ? 12.328 -7.594 -2.711 1 98.81 26 ALA B C 1
ATOM 1894 O O . ALA B 1 26 ? 12.656 -7.066 -3.779 1 98.81 26 ALA B O 1
ATOM 1895 N N . SER B 1 27 ? 12.766 -8.75 -2.303 1 98.88 27 SER B N 1
ATOM 1896 C CA . SER B 1 27 ? 13.289 -9.758 -3.221 1 98.88 27 SER B CA 1
ATOM 1897 C C . SER B 1 27 ? 12.156 -10.555 -3.869 1 98.88 27 SER B C 1
ATOM 1899 O O . SER B 1 27 ? 11.195 -10.93 -3.199 1 98.88 27 SER B O 1
ATOM 1901 N N . PHE B 1 28 ? 12.312 -10.789 -5.133 1 98.75 28 PHE B N 1
ATOM 1902 C CA . PHE B 1 28 ? 11.328 -11.578 -5.863 1 98.75 28 PHE B CA 1
ATOM 1903 C C . PHE B 1 28 ? 11.922 -12.906 -6.312 1 98.75 28 PHE B C 1
ATOM 1905 O O . PHE B 1 28 ? 13.008 -12.945 -6.887 1 98.75 28 PHE B O 1
ATOM 1912 N N . LEU B 1 29 ? 11.203 -13.891 -5.977 1 98.81 29 LEU B N 1
ATOM 1913 C CA . LEU B 1 29 ? 11.438 -15.219 -6.535 1 98.81 29 LEU B CA 1
ATOM 1914 C C . LEU B 1 29 ? 10.258 -15.664 -7.391 1 98.81 29 LEU B C 1
ATOM 1916 O O . LEU B 1 29 ? 9.18 -15.945 -6.871 1 98.81 29 LEU B O 1
ATOM 1920 N N . ARG B 1 30 ? 10.508 -15.695 -8.648 1 98.19 30 ARG B N 1
ATOM 1921 C CA . ARG B 1 30 ? 9.5 -16.219 -9.562 1 98.19 30 ARG B CA 1
ATOM 1922 C C . ARG B 1 30 ? 9.828 -17.656 -9.977 1 98.19 30 ARG B C 1
ATOM 1924 O O . ARG B 1 30 ? 10.82 -17.891 -10.664 1 98.19 30 ARG B O 1
ATOM 1931 N N . LEU B 1 31 ? 8.984 -18.547 -9.531 1 98.12 31 LEU B N 1
ATOM 1932 C CA . LEU B 1 31 ? 9.156 -19.953 -9.883 1 98.12 31 LEU B CA 1
ATOM 1933 C C . LEU B 1 31 ? 8.5 -20.266 -11.227 1 98.12 31 LEU B C 1
ATOM 1935 O O . LEU B 1 31 ? 7.684 -19.484 -11.719 1 98.12 31 LEU B O 1
ATOM 1939 N N . SER B 1 32 ? 8.922 -21.375 -11.773 1 97.06 32 SER B N 1
ATOM 1940 C CA . SER B 1 32 ? 8.438 -21.766 -13.102 1 97.06 32 SER B CA 1
ATOM 1941 C C . SER B 1 32 ? 7.328 -22.797 -13 1 97.06 32 SER B C 1
ATOM 1943 O O . SER B 1 32 ? 7.168 -23.453 -11.961 1 97.06 32 SER B O 1
ATOM 1945 N N . GLY B 1 33 ? 6.539 -22.859 -14.055 1 96.38 33 GLY B N 1
ATOM 1946 C CA . GLY B 1 33 ? 5.465 -23.828 -14.133 1 96.38 33 GLY B CA 1
ATOM 1947 C C . GLY B 1 33 ? 4.133 -23.297 -13.641 1 96.38 33 GLY B C 1
ATOM 1948 O O . GLY B 1 33 ? 4.078 -22.547 -12.672 1 96.38 33 GLY B O 1
ATOM 1949 N N . CYS B 1 34 ? 3.109 -23.578 -14.352 1 95.5 34 CYS B N 1
ATOM 1950 C CA . CYS B 1 34 ? 1.77 -23.141 -13.969 1 95.5 34 CYS B CA 1
ATOM 1951 C C . CYS B 1 34 ? 0.748 -24.25 -14.219 1 95.5 34 CYS B C 1
ATOM 1953 O O . CYS B 1 34 ? 1.102 -25.328 -14.688 1 95.5 34 CYS B O 1
ATOM 1955 N N . VAL B 1 35 ? -0.46 -24 -13.75 1 93.94 35 VAL B N 1
ATOM 1956 C CA . VAL B 1 35 ? -1.535 -24.984 -13.82 1 93.94 35 VAL B CA 1
ATOM 1957 C C . VAL B 1 35 ? -2.539 -24.578 -14.891 1 93.94 35 VAL B C 1
ATOM 1959 O O . VAL B 1 35 ? -2.953 -23.422 -14.953 1 93.94 35 VAL B O 1
ATOM 1962 N N . GLU B 1 36 ? -2.877 -25.516 -15.703 1 94.19 36 GLU B N 1
ATOM 1963 C CA . GLU B 1 36 ? -3.93 -25.234 -16.688 1 94.19 36 GLU B CA 1
ATOM 1964 C C . GLU B 1 36 ? -5.285 -25.078 -16 1 94.19 36 GLU B C 1
ATOM 1966 O O . GLU B 1 36 ? -5.531 -25.672 -14.945 1 94.19 36 GLU B O 1
ATOM 1971 N N . PRO B 1 37 ? -6.23 -24.297 -16.688 1 95.69 37 PRO B N 1
ATOM 1972 C CA . PRO B 1 37 ? -6.035 -23.469 -17.891 1 95.69 37 PRO B CA 1
ATOM 1973 C C . PRO B 1 37 ? -5.172 -22.234 -17.625 1 95.69 37 PRO B C 1
ATOM 1975 O O . PRO B 1 37 ? -5.266 -21.625 -16.547 1 95.69 37 PRO B O 1
ATOM 1978 N N . LEU B 1 38 ? -4.352 -21.969 -18.484 1 95.44 38 LEU B N 1
ATOM 1979 C CA . LEU B 1 38 ? -3.461 -20.828 -18.375 1 95.44 38 LEU B CA 1
ATOM 1980 C C . LEU B 1 38 ? -4.203 -19.531 -18.688 1 95.44 38 LEU B C 1
ATOM 1982 O O . LEU B 1 38 ? -5.094 -19.516 -19.531 1 95.44 38 LEU B O 1
ATOM 1986 N N . CYS B 1 39 ? -3.863 -18.5 -17.938 1 93.62 39 CYS B N 1
ATOM 1987 C CA . CYS B 1 39 ? -4.508 -17.203 -18.125 1 93.62 39 CYS B CA 1
ATOM 1988 C C . CYS B 1 39 ? -4.039 -16.547 -19.422 1 93.62 39 CYS B C 1
ATOM 1990 O O . CYS B 1 39 ? -2.846 -16.297 -19.609 1 93.62 39 CYS B O 1
ATOM 1992 N N . PRO B 1 40 ? -4.922 -16.25 -20.312 1 91.94 40 PRO B N 1
ATOM 1993 C CA . PRO B 1 40 ? -4.512 -15.617 -21.578 1 91.94 40 PRO B CA 1
ATOM 1994 C C . PRO B 1 40 ? -3.941 -14.219 -21.375 1 91.94 40 PRO B C 1
ATOM 1996 O O . PRO B 1 40 ? -3.178 -13.734 -22.219 1 91.94 40 PRO B O 1
ATOM 1999 N N . TRP B 1 41 ? -4.258 -13.516 -20.344 1 89.38 41 TRP B N 1
ATOM 2000 C CA . TRP B 1 41 ? -3.84 -12.141 -20.078 1 89.38 41 TRP B CA 1
ATOM 2001 C C . TRP B 1 41 ? -2.691 -12.094 -19.078 1 89.38 41 TRP B C 1
ATOM 2003 O O . TRP B 1 41 ? -2.414 -11.055 -18.484 1 89.38 41 TRP B O 1
ATOM 2013 N N . CYS B 1 42 ? -2.068 -13.219 -18.844 1 91.06 42 CYS B N 1
ATOM 2014 C CA . CYS B 1 42 ? -0.966 -13.281 -17.891 1 91.06 42 CYS B CA 1
ATOM 2015 C C . CYS B 1 42 ? 0.164 -12.352 -18.297 1 91.06 42 CYS B C 1
ATOM 2017 O O . CYS B 1 42 ? 0.562 -12.328 -19.469 1 91.06 42 CYS B O 1
ATOM 2019 N N . ASP B 1 43 ? 0.71 -11.68 -17.297 1 85.62 43 ASP B N 1
ATOM 2020 C CA . ASP B 1 43 ? 1.766 -10.719 -17.609 1 85.62 43 ASP B CA 1
ATOM 2021 C C . ASP B 1 43 ? 3.141 -11.383 -17.578 1 85.62 43 ASP B C 1
ATOM 2023 O O . ASP B 1 43 ? 4.148 -10.742 -17.875 1 85.62 43 ASP B O 1
ATOM 2027 N N . THR B 1 44 ? 3.236 -12.672 -17.203 1 88.81 44 THR B N 1
ATOM 2028 C CA . THR B 1 44 ? 4.504 -13.383 -17.109 1 88.81 44 THR B CA 1
ATOM 2029 C C . THR B 1 44 ? 4.391 -14.766 -17.75 1 88.81 44 THR B C 1
ATOM 2031 O O . THR B 1 44 ? 4.762 -15.773 -17.141 1 88.81 44 THR B O 1
ATOM 2034 N N . LYS B 1 45 ? 4.039 -14.836 -18.953 1 90.69 45 LYS B N 1
ATOM 2035 C CA . LYS B 1 45 ? 3.828 -16.078 -19.688 1 90.69 45 LYS B CA 1
ATOM 2036 C C . LYS B 1 45 ? 5.113 -16.891 -19.766 1 90.69 45 LYS B C 1
ATOM 2038 O O . LYS B 1 45 ? 5.07 -18.125 -19.828 1 90.69 45 LYS B O 1
ATOM 2043 N N . GLN B 1 46 ? 6.188 -16.156 -19.641 1 90.38 46 GLN B N 1
ATOM 2044 C CA . GLN B 1 46 ? 7.488 -16.812 -19.734 1 90.38 46 GLN B CA 1
ATOM 2045 C C . GLN B 1 46 ? 7.715 -17.781 -18.578 1 90.38 46 GLN B C 1
ATOM 2047 O O . GLN B 1 46 ? 8.578 -18.656 -18.641 1 90.38 46 GLN B O 1
ATOM 2052 N N . ALA B 1 47 ? 6.961 -17.641 -17.531 1 92.56 47 ALA B N 1
ATOM 2053 C CA . ALA B 1 47 ? 7.148 -18.469 -16.344 1 92.56 47 ALA B CA 1
ATOM 2054 C C . ALA B 1 47 ? 6.328 -19.75 -16.438 1 92.56 47 ALA B C 1
ATOM 2056 O O . ALA B 1 47 ? 6.434 -20.625 -15.586 1 92.56 47 ALA B O 1
ATOM 2057 N N . TRP B 1 48 ? 5.551 -19.906 -17.516 1 94.19 48 TRP B N 1
ATOM 2058 C CA . TRP B 1 48 ? 4.715 -21.094 -17.688 1 94.19 48 TRP B CA 1
ATOM 2059 C C . TRP B 1 48 ? 5.57 -22.344 -17.906 1 94.19 48 TRP B C 1
ATOM 2061 O O . TRP B 1 48 ? 5.211 -23.438 -17.453 1 94.19 48 TRP B O 1
ATOM 2071 N N . GLY B 1 49 ? 6.656 -22.125 -18.609 1 91.38 49 GLY B N 1
ATOM 2072 C CA . GLY B 1 49 ? 7.516 -23.234 -18.969 1 91.38 49 GLY B CA 1
ATOM 2073 C C . GLY B 1 49 ? 8.617 -23.5 -17.969 1 91.38 49 GLY B C 1
ATOM 2074 O O . GLY B 1 49 ? 8.578 -22.984 -16.844 1 91.38 49 GLY B O 1
ATOM 2075 N N . PRO B 1 50 ? 9.477 -24.391 -18.328 1 92.19 50 PRO B N 1
ATOM 2076 C CA . PRO B 1 50 ? 10.555 -24.734 -17.406 1 92.19 50 PRO B CA 1
ATOM 2077 C C . PRO B 1 50 ? 11.508 -23.578 -17.125 1 92.19 50 PRO B C 1
ATOM 2079 O O . PRO B 1 50 ? 11.68 -22.703 -17.984 1 92.19 50 PRO B O 1
ATOM 2082 N N . GLY B 1 51 ? 11.961 -23.547 -15.938 1 95.31 51 GLY B N 1
ATOM 2083 C CA . GLY B 1 51 ? 12.992 -22.609 -15.531 1 95.31 51 GLY B CA 1
ATOM 2084 C C . GLY B 1 51 ? 14.344 -23.266 -15.305 1 95.31 51 GLY B C 1
ATOM 2085 O O . GLY B 1 51 ? 14.656 -24.297 -15.922 1 95.31 51 GLY B O 1
ATOM 2086 N N . LYS B 1 52 ? 15.18 -22.625 -14.602 1 96.94 52 LYS B N 1
ATOM 2087 C CA . LYS B 1 52 ? 16.469 -23.172 -14.219 1 96.94 52 LYS B CA 1
ATOM 2088 C C . LYS B 1 52 ? 16.375 -23.922 -12.898 1 96.94 52 LYS B C 1
ATOM 2090 O O . LYS B 1 52 ? 15.859 -23.406 -11.914 1 96.94 52 LYS B O 1
ATOM 2095 N N . THR B 1 53 ? 16.891 -25.125 -12.953 1 97.06 53 THR B N 1
ATOM 2096 C CA . THR B 1 53 ? 16.922 -25.906 -11.727 1 97.06 53 THR B CA 1
ATOM 2097 C C . THR B 1 53 ? 18.062 -25.453 -10.82 1 97.06 53 THR B C 1
ATOM 2099 O O . THR B 1 53 ? 19.234 -25.5 -11.211 1 97.06 53 THR B O 1
ATOM 2102 N N . ILE B 1 54 ? 17.703 -24.938 -9.68 1 97.44 54 ILE B N 1
ATOM 2103 C CA . ILE B 1 54 ? 18.672 -24.406 -8.727 1 97.44 54 ILE B CA 1
ATOM 2104 C C . ILE B 1 54 ? 18.469 -25.047 -7.359 1 97.44 54 ILE B C 1
ATOM 2106 O O . ILE B 1 54 ? 17.328 -25.344 -6.969 1 97.44 54 ILE B O 1
ATOM 2110 N N . SER B 1 55 ? 19.531 -25.297 -6.656 1 97.81 55 SER B N 1
ATOM 2111 C CA . SER B 1 55 ? 19.391 -25.844 -5.309 1 97.81 55 SER B CA 1
ATOM 2112 C C . SER B 1 55 ? 18.719 -24.844 -4.379 1 97.81 55 SER B C 1
ATOM 2114 O O . SER B 1 55 ? 18.859 -23.625 -4.547 1 97.81 55 SER B O 1
ATOM 2116 N N . VAL B 1 56 ? 18.016 -25.344 -3.379 1 98.38 56 VAL B N 1
ATOM 2117 C CA . VAL B 1 56 ? 17.344 -24.5 -2.398 1 98.38 56 VAL B CA 1
ATOM 2118 C C . VAL B 1 56 ? 18.359 -23.609 -1.689 1 98.38 56 VAL B C 1
ATOM 2120 O O . VAL B 1 56 ? 18.109 -22.438 -1.453 1 98.38 56 VAL B O 1
ATOM 2123 N N . GLU B 1 57 ? 19.484 -24.156 -1.415 1 97.62 57 GLU B N 1
ATOM 2124 C CA . GLU B 1 57 ? 20.531 -23.406 -0.726 1 97.62 57 GLU B CA 1
ATOM 2125 C C . GLU B 1 57 ? 21.016 -22.219 -1.564 1 97.62 57 GLU B C 1
ATOM 2127 O O . GLU B 1 57 ? 21.234 -21.125 -1.038 1 97.62 57 GLU B O 1
ATOM 2132 N N . GLU B 1 58 ? 21.172 -22.5 -2.795 1 98.12 58 GLU B N 1
ATOM 2133 C CA . GLU B 1 58 ? 21.625 -21.438 -3.686 1 98.12 58 GLU B CA 1
ATOM 2134 C C . GLU B 1 58 ? 20.562 -20.344 -3.812 1 98.12 58 GLU B C 1
ATOM 2136 O O . GLU B 1 58 ? 20.891 -19.156 -3.801 1 98.12 58 GLU B O 1
ATOM 2141 N N . VAL B 1 59 ? 19.344 -20.766 -3.979 1 98.69 59 VAL B N 1
ATOM 2142 C CA . VAL B 1 59 ? 18.266 -19.781 -4.051 1 98.69 59 VAL B CA 1
ATOM 2143 C C . VAL B 1 59 ? 18.234 -18.938 -2.783 1 98.69 59 VAL B C 1
ATOM 2145 O O . VAL B 1 59 ? 18.156 -17.719 -2.852 1 98.69 59 VAL B O 1
ATOM 2148 N N . ALA B 1 60 ? 18.328 -19.562 -1.62 1 98.56 60 ALA B N 1
ATOM 2149 C CA . ALA B 1 60 ? 18.312 -18.859 -0.341 1 98.56 60 ALA B CA 1
ATOM 2150 C C . ALA B 1 60 ? 19.469 -17.844 -0.268 1 98.56 60 ALA B C 1
ATOM 2152 O O . ALA B 1 60 ? 19.266 -16.703 0.129 1 98.56 60 ALA B O 1
ATOM 2153 N N . SER B 1 61 ? 20.609 -18.312 -0.693 1 98.5 61 SER B N 1
ATOM 2154 C CA . SER B 1 61 ? 21.797 -17.453 -0.65 1 98.5 61 SER B CA 1
ATOM 2155 C C . SER B 1 61 ? 21.609 -16.219 -1.526 1 98.5 61 SER B C 1
ATOM 2157 O O . SER B 1 61 ? 21.969 -15.109 -1.127 1 98.5 61 SER B O 1
ATOM 2159 N N . ARG B 1 62 ? 21.078 -16.406 -2.684 1 98.69 62 ARG B N 1
ATOM 2160 C CA . ARG B 1 62 ? 20.844 -15.305 -3.605 1 98.69 62 ARG B CA 1
ATOM 2161 C C . ARG B 1 62 ? 19.828 -14.32 -3.027 1 98.69 62 ARG B C 1
ATOM 2163 O O . ARG B 1 62 ? 20.031 -13.102 -3.102 1 98.69 62 ARG B O 1
ATOM 2170 N N . LEU B 1 63 ? 18.781 -14.82 -2.48 1 98.81 63 LEU B N 1
ATOM 2171 C CA . LEU B 1 63 ? 17.734 -13.977 -1.916 1 98.81 63 LEU B CA 1
ATOM 2172 C C . LEU B 1 63 ? 18.266 -13.188 -0.721 1 98.81 63 LEU B C 1
ATOM 2174 O O . LEU B 1 63 ? 18 -11.984 -0.598 1 98.81 63 LEU B O 1
ATOM 2178 N N . ILE B 1 64 ? 19 -13.844 0.173 1 98.5 64 ILE B N 1
ATOM 2179 C CA . ILE B 1 64 ? 19.562 -13.211 1.363 1 98.5 64 ILE B CA 1
ATOM 2180 C C . ILE B 1 64 ? 20.547 -12.125 0.955 1 98.5 64 ILE B C 1
ATOM 2182 O O . ILE B 1 64 ? 20.578 -11.047 1.557 1 98.5 64 ILE B O 1
ATOM 2186 N N . ALA B 1 65 ? 21.266 -12.375 -0.119 1 98.44 65 ALA B N 1
ATOM 2187 C CA . ALA B 1 65 ? 22.297 -11.445 -0.583 1 98.44 65 ALA B CA 1
ATOM 2188 C C . ALA B 1 65 ? 21.672 -10.148 -1.089 1 98.44 65 ALA B C 1
ATOM 2190 O O . ALA B 1 65 ? 22.328 -9.102 -1.104 1 98.44 65 ALA B O 1
ATOM 2191 N N . LEU B 1 66 ? 20.438 -10.172 -1.52 1 98.38 66 LEU B N 1
ATOM 2192 C CA . LEU B 1 66 ? 19.766 -8.977 -2.025 1 98.38 66 LEU B CA 1
ATOM 2193 C C . LEU B 1 66 ? 19.484 -7.992 -0.895 1 98.38 66 LEU B C 1
ATOM 2195 O O . LEU B 1 66 ? 19.25 -6.809 -1.143 1 98.38 66 LEU B O 1
ATOM 2199 N N . GLY B 1 67 ? 19.312 -8.453 0.359 1 98.06 67 GLY B N 1
ATOM 2200 C CA . GLY B 1 67 ? 19.359 -7.582 1.523 1 98.06 67 GLY B CA 1
ATOM 2201 C C . GLY B 1 67 ? 17.984 -7.055 1.913 1 98.06 67 GLY B C 1
ATOM 2202 O O . GLY B 1 67 ? 17.875 -6.184 2.775 1 98.06 67 GLY B O 1
ATOM 2203 N N . ASN B 1 68 ? 16.953 -7.52 1.25 1 98.62 68 ASN B N 1
ATOM 2204 C CA . ASN B 1 68 ? 15.602 -7.074 1.581 1 98.62 68 ASN B CA 1
ATOM 2205 C C . ASN B 1 68 ? 15.031 -7.844 2.768 1 98.62 68 ASN B C 1
ATOM 2207 O O . ASN B 1 68 ? 15.367 -9.008 2.975 1 98.62 68 ASN B O 1
ATOM 2211 N N . ARG B 1 69 ? 14.164 -7.27 3.432 1 98.31 69 ARG B N 1
ATOM 2212 C CA . ARG B 1 69 ? 13.516 -7.895 4.582 1 98.31 69 ARG B CA 1
ATOM 2213 C C . ARG B 1 69 ? 12.258 -8.641 4.168 1 98.31 69 ARG B C 1
ATOM 2215 O O . ARG B 1 69 ? 11.648 -9.344 4.977 1 98.31 69 ARG B O 1
ATOM 2222 N N . LEU B 1 70 ? 11.836 -8.508 2.955 1 98.88 70 LEU B N 1
ATOM 2223 C CA . LEU B 1 70 ? 10.641 -9.125 2.385 1 98.88 70 LEU B CA 1
ATOM 2224 C C . LEU B 1 70 ? 10.984 -9.898 1.119 1 98.88 70 LEU B C 1
ATOM 2226 O O . LEU B 1 70 ? 11.742 -9.422 0.276 1 98.88 70 LEU B O 1
ATOM 2230 N N . CYS B 1 71 ? 10.469 -11.078 1.005 1 98.94 71 CYS B N 1
ATOM 2231 C CA . CYS B 1 71 ? 10.586 -11.891 -0.204 1 98.94 71 CYS B CA 1
ATOM 2232 C C . CYS B 1 71 ? 9.211 -12.227 -0.767 1 98.94 71 CYS B C 1
ATOM 2234 O O . CYS B 1 71 ? 8.367 -12.781 -0.059 1 98.94 71 CYS B O 1
ATOM 2236 N N . ILE B 1 72 ? 9.008 -11.852 -1.978 1 98.88 72 ILE B N 1
ATOM 2237 C CA . ILE B 1 72 ? 7.797 -12.227 -2.703 1 98.88 72 ILE B CA 1
ATOM 2238 C C . ILE B 1 72 ? 8.055 -13.492 -3.516 1 98.88 72 ILE B C 1
ATOM 2240 O O . ILE B 1 72 ? 8.922 -13.508 -4.391 1 98.88 72 ILE B O 1
ATOM 2244 N N . ILE B 1 73 ? 7.34 -14.508 -3.201 1 98.88 73 ILE B N 1
ATOM 2245 C CA . ILE B 1 73 ? 7.453 -15.758 -3.951 1 98.88 73 ILE B CA 1
ATOM 2246 C C . ILE B 1 73 ? 6.219 -15.938 -4.832 1 98.88 73 ILE B C 1
ATOM 2248 O O . ILE B 1 73 ? 5.098 -16.031 -4.328 1 98.88 73 ILE B O 1
ATOM 2252 N N . THR B 1 74 ? 6.523 -15.898 -6.074 1 97.69 74 THR B N 1
ATOM 2253 C CA . THR B 1 74 ? 5.48 -15.953 -7.094 1 97.69 74 THR B CA 1
ATOM 2254 C C . THR B 1 74 ? 5.895 -16.875 -8.242 1 97.69 74 THR B C 1
ATOM 2256 O O . THR B 1 74 ? 6.656 -17.812 -8.039 1 97.69 74 THR B O 1
ATOM 2259 N N . GLY B 1 75 ? 5.348 -16.641 -9.375 1 93.12 75 GLY B N 1
ATOM 2260 C CA . GLY B 1 75 ? 5.68 -17.438 -10.539 1 93.12 75 GLY B CA 1
ATOM 2261 C C . GLY B 1 75 ? 4.461 -17.922 -11.305 1 93.12 75 GLY B C 1
ATOM 2262 O O . GLY B 1 75 ? 3.49 -17.188 -11.461 1 93.12 75 GLY B O 1
ATOM 2263 N N . GLY B 1 76 ? 4.797 -19.109 -12.039 1 91.31 76 GLY B N 1
ATOM 2264 C CA . GLY B 1 76 ? 3.543 -19.703 -12.469 1 91.31 76 GLY B CA 1
ATOM 2265 C C . GLY B 1 76 ? 2.607 -20.016 -11.312 1 91.31 76 GLY B C 1
ATOM 2266 O O . GLY B 1 76 ? 1.831 -19.156 -10.883 1 91.31 76 GLY B O 1
ATOM 2267 N N . GLU B 1 77 ? 2.9 -21.078 -10.734 1 97.06 77 GLU B N 1
ATOM 2268 C CA . GLU B 1 77 ? 2.256 -21.406 -9.461 1 97.06 77 GLU B CA 1
ATOM 2269 C C . GLU B 1 77 ? 3.273 -21.906 -8.438 1 97.06 77 GLU B C 1
ATOM 2271 O O . GLU B 1 77 ? 3.781 -23.016 -8.555 1 97.06 77 GLU B O 1
ATOM 2276 N N . PRO B 1 78 ? 3.555 -21.031 -7.441 1 98 78 PRO B N 1
ATOM 2277 C CA . PRO B 1 78 ? 4.652 -21.359 -6.531 1 98 78 PRO B CA 1
ATOM 2278 C C . PRO B 1 78 ? 4.41 -22.672 -5.77 1 98 78 PRO B C 1
ATOM 2280 O O . PRO B 1 78 ? 5.348 -23.422 -5.527 1 98 78 PRO B O 1
ATOM 2283 N N . PHE B 1 79 ? 3.207 -22.969 -5.426 1 98.25 79 PHE B N 1
ATOM 2284 C CA . PHE B 1 79 ? 2.947 -24.094 -4.516 1 98.25 79 PHE B CA 1
ATOM 2285 C C . PHE B 1 79 ? 3.053 -25.422 -5.25 1 98.25 79 PHE B C 1
ATOM 2287 O O . PHE B 1 79 ? 2.992 -26.484 -4.625 1 98.25 79 PHE B O 1
ATOM 2294 N N . LEU B 1 80 ? 3.268 -25.391 -6.59 1 97.31 80 LEU B N 1
ATOM 2295 C CA . LEU B 1 80 ? 3.598 -26.594 -7.328 1 97.31 80 LEU B CA 1
ATOM 2296 C C . LEU B 1 80 ? 4.91 -27.203 -6.828 1 97.31 80 LEU B C 1
ATOM 2298 O O . LEU B 1 80 ? 5.129 -28.406 -6.949 1 97.31 80 LEU B O 1
ATOM 2302 N N . GLN B 1 81 ? 5.66 -26.344 -6.211 1 97.69 81 GLN B N 1
ATOM 2303 C CA . GLN B 1 81 ? 7 -26.797 -5.863 1 97.69 81 GLN B CA 1
ATOM 2304 C C . GLN B 1 81 ? 7.18 -26.875 -4.352 1 97.69 81 GLN B C 1
ATOM 2306 O O . GLN B 1 81 ? 8.305 -26.828 -3.852 1 97.69 81 GLN B O 1
ATOM 2311 N N . TRP B 1 82 ? 6.074 -26.938 -3.621 1 98 82 TRP B N 1
ATOM 2312 C CA . TRP B 1 82 ? 6.141 -26.938 -2.164 1 98 82 TRP B CA 1
ATOM 2313 C C . TRP B 1 82 ? 6.996 -28.094 -1.653 1 98 82 TRP B C 1
ATOM 2315 O O . TRP B 1 82 ? 7.945 -27.875 -0.896 1 98 82 TRP B O 1
ATOM 2325 N N . GLU B 1 83 ? 6.77 -29.312 -2.16 1 96.75 83 GLU B N 1
ATOM 2326 C CA . GLU B 1 83 ? 7.418 -30.516 -1.646 1 96.75 83 GLU B CA 1
ATOM 2327 C C . GLU B 1 83 ? 8.797 -30.719 -2.275 1 96.75 83 GLU B C 1
ATOM 2329 O O . GLU B 1 83 ? 9.609 -31.484 -1.768 1 96.75 83 GLU B O 1
ATOM 2334 N N . SER B 1 84 ? 9 -30 -3.389 1 95.75 84 SER B N 1
ATOM 2335 C CA . SER B 1 84 ? 10.281 -30.172 -4.07 1 95.75 84 SER B CA 1
ATOM 2336 C C . SER B 1 84 ? 11.375 -29.344 -3.396 1 95.75 84 SER B C 1
ATOM 2338 O O . SER B 1 84 ? 12.562 -29.578 -3.613 1 95.75 84 SER B O 1
ATOM 2340 N N . GLY B 1 85 ? 10.891 -28.328 -2.615 1 97.69 85 GLY B N 1
ATOM 2341 C CA . GLY B 1 85 ? 11.93 -27.547 -1.964 1 97.69 85 GLY B CA 1
ATOM 2342 C C . GLY B 1 85 ? 11.438 -26.219 -1.418 1 97.69 85 GLY B C 1
ATOM 2343 O O . GLY B 1 85 ? 12.117 -25.594 -0.602 1 97.69 85 GLY B O 1
ATOM 2344 N N . LEU B 1 86 ? 10.305 -25.828 -1.876 1 98.56 86 LEU B N 1
ATOM 2345 C CA . LEU B 1 86 ? 9.812 -24.516 -1.468 1 98.56 86 LEU B CA 1
ATOM 2346 C C . LEU B 1 86 ? 9.578 -24.469 0.038 1 98.56 86 LEU B C 1
ATOM 2348 O O . LEU B 1 86 ? 9.797 -23.438 0.671 1 98.56 86 LEU B O 1
ATOM 2352 N N . ASN B 1 87 ? 9.102 -25.547 0.646 1 98.56 87 ASN B N 1
ATOM 2353 C CA . ASN B 1 87 ? 8.898 -25.609 2.09 1 98.56 87 ASN B CA 1
ATOM 2354 C C . ASN B 1 87 ? 10.211 -25.406 2.846 1 98.56 87 ASN B C 1
ATOM 2356 O O . ASN B 1 87 ? 10.242 -24.703 3.863 1 98.56 87 ASN B O 1
ATOM 2360 N N . LEU B 1 88 ? 11.289 -25.984 2.338 1 98.38 88 LEU B N 1
ATOM 2361 C CA . LEU B 1 88 ? 12.602 -25.812 2.951 1 98.38 88 LEU B CA 1
ATOM 2362 C C . LEU B 1 88 ? 13.094 -24.391 2.777 1 98.38 88 LEU B C 1
ATOM 2364 O O . LEU B 1 88 ? 13.648 -23.797 3.711 1 98.38 88 LEU B O 1
ATOM 2368 N N . LEU B 1 89 ? 12.891 -23.875 1.577 1 98.69 89 LEU B N 1
ATOM 2369 C CA . LEU B 1 89 ? 13.281 -22.484 1.341 1 98.69 89 LEU B CA 1
ATOM 2370 C C . LEU B 1 89 ? 12.586 -21.547 2.318 1 98.69 89 LEU B C 1
ATOM 2372 O O . LEU B 1 89 ? 13.211 -20.656 2.893 1 98.69 89 LEU B O 1
ATOM 2376 N N . GLU B 1 90 ? 11.266 -21.703 2.467 1 98.81 90 GLU B N 1
ATOM 2377 C CA . GLU B 1 90 ? 10.508 -20.875 3.395 1 98.81 90 GLU B CA 1
ATOM 2378 C C . GLU B 1 90 ? 11.125 -20.891 4.789 1 98.81 90 GLU B C 1
ATOM 2380 O O . GLU B 1 90 ? 11.336 -19.844 5.391 1 98.81 90 GLU B O 1
ATOM 2385 N N . ARG B 1 91 ? 11.438 -22.062 5.27 1 98.38 91 ARG B N 1
ATOM 2386 C CA . ARG B 1 91 ? 12.008 -22.203 6.602 1 98.38 91 ARG B CA 1
ATOM 2387 C C . ARG B 1 91 ? 13.336 -21.469 6.715 1 98.38 91 ARG B C 1
ATOM 2389 O O . ARG B 1 91 ? 13.586 -20.781 7.707 1 98.38 91 ARG B O 1
ATOM 2396 N N . LEU B 1 92 ? 14.125 -21.625 5.734 1 98.19 92 LEU B N 1
ATOM 2397 C CA . LEU B 1 92 ? 15.438 -20.984 5.734 1 98.19 92 LEU B CA 1
ATOM 2398 C C . LEU B 1 92 ? 15.289 -19.469 5.781 1 98.19 92 LEU B C 1
ATOM 2400 O O . LEU B 1 92 ? 15.953 -18.797 6.574 1 98.19 92 LEU B O 1
ATOM 2404 N N . LEU B 1 93 ? 14.445 -18.906 4.922 1 98.81 93 LEU B N 1
ATOM 2405 C CA . LEU B 1 93 ? 14.258 -17.469 4.855 1 98.81 93 LEU B CA 1
ATOM 2406 C C . LEU B 1 93 ? 13.68 -16.922 6.16 1 98.81 93 LEU B C 1
ATOM 2408 O O . LEU B 1 93 ? 14.125 -15.891 6.66 1 98.81 93 LEU B O 1
ATOM 2412 N N . LEU B 1 94 ? 12.711 -17.641 6.699 1 98.69 94 LEU B N 1
ATOM 2413 C CA . LEU B 1 94 ? 12.109 -17.203 7.961 1 98.69 94 LEU B CA 1
ATOM 2414 C C . LEU B 1 94 ? 13.133 -17.219 9.086 1 98.69 94 LEU B C 1
ATOM 2416 O O . LEU B 1 94 ? 13.117 -16.344 9.953 1 98.69 94 LEU B O 1
ATOM 2420 N N . THR B 1 95 ? 13.977 -18.188 9.125 1 98.06 95 THR B N 1
ATOM 2421 C CA . THR B 1 95 ? 15.016 -18.281 10.141 1 98.06 95 THR B CA 1
ATOM 2422 C C . THR B 1 95 ? 15.961 -17.078 10.062 1 98.06 95 THR B C 1
ATOM 2424 O O . THR B 1 95 ? 16.484 -16.625 11.078 1 98.06 95 THR B O 1
ATOM 2427 N N . GLU B 1 96 ? 16.141 -16.562 8.875 1 98.06 96 GLU B N 1
ATOM 2428 C CA . GLU B 1 96 ? 17 -15.398 8.648 1 98.06 96 GLU B CA 1
ATOM 2429 C C . GLU B 1 96 ? 16.266 -14.102 8.969 1 98.06 96 GLU B C 1
ATOM 2431 O O . GLU B 1 96 ? 16.812 -13.008 8.789 1 98.06 96 GLU B O 1
ATOM 2436 N N . GLY B 1 97 ? 15 -14.195 9.359 1 98.25 97 GLY B N 1
ATOM 2437 C CA . GLY B 1 97 ? 14.219 -13.023 9.727 1 98.25 97 GLY B CA 1
ATOM 2438 C C . GLY B 1 97 ? 13.57 -12.344 8.531 1 98.25 97 GLY B C 1
ATOM 2439 O O . GLY B 1 97 ? 13.141 -11.188 8.625 1 98.25 97 GLY B O 1
ATOM 2440 N N . ILE B 1 98 ? 13.516 -13.023 7.344 1 98.75 98 ILE B N 1
ATOM 2441 C CA . ILE B 1 98 ? 12.914 -12.469 6.133 1 98.75 98 ILE B CA 1
ATOM 2442 C C . ILE B 1 98 ? 11.43 -12.812 6.09 1 98.75 98 ILE B C 1
ATOM 2444 O O . ILE B 1 98 ? 11.055 -13.977 6.23 1 98.75 98 ILE B O 1
ATOM 2448 N N . GLU B 1 99 ? 10.617 -11.773 5.973 1 98.81 99 GLU B N 1
ATOM 2449 C CA . GLU B 1 99 ? 9.188 -11.977 5.758 1 98.81 99 GLU B CA 1
ATOM 2450 C C . GLU B 1 99 ? 8.914 -12.547 4.367 1 98.81 99 GLU B C 1
ATOM 2452 O O . GLU B 1 99 ? 9.633 -12.234 3.412 1 98.81 99 GLU B O 1
ATOM 2457 N N . ILE B 1 100 ? 7.863 -13.391 4.227 1 98.94 100 ILE B N 1
ATOM 2458 C CA . ILE B 1 100 ? 7.547 -14.008 2.941 1 98.94 100 ILE B CA 1
ATOM 2459 C C . ILE B 1 100 ? 6.094 -13.719 2.574 1 98.94 100 ILE B C 1
ATOM 2461 O O . ILE B 1 100 ? 5.199 -13.836 3.416 1 98.94 100 ILE B O 1
ATOM 2465 N N . GLN B 1 101 ? 5.859 -13.305 1.42 1 98.88 101 GLN B N 1
ATOM 2466 C CA . GLN B 1 101 ? 4.539 -13.25 0.806 1 98.88 101 GLN B CA 1
ATOM 2467 C C . GLN B 1 101 ? 4.457 -14.164 -0.413 1 98.88 101 GLN B C 1
ATOM 2469 O O . GLN B 1 101 ? 5.34 -14.141 -1.274 1 98.88 101 GLN B O 1
ATOM 2474 N N . TYR B 1 102 ? 3.449 -14.945 -0.479 1 98.88 102 TYR B N 1
ATOM 2475 C CA . TYR B 1 102 ? 3.178 -15.781 -1.639 1 98.88 102 TYR B CA 1
ATOM 2476 C C . TYR B 1 102 ? 2.098 -15.164 -2.52 1 98.88 102 TYR B C 1
ATOM 2478 O O . TYR B 1 102 ? 1.113 -14.625 -2.016 1 98.88 102 TYR B O 1
ATOM 2486 N N . GLU B 1 103 ? 2.301 -15.227 -3.758 1 98.25 103 GLU B N 1
ATOM 2487 C CA . GLU B 1 103 ? 1.264 -14.984 -4.758 1 98.25 103 GLU B CA 1
ATOM 2488 C C . GLU B 1 103 ? 0.856 -16.281 -5.449 1 98.25 103 GLU B C 1
ATOM 2490 O O . GLU B 1 103 ? 1.652 -16.875 -6.176 1 98.25 103 GLU B O 1
ATOM 2495 N N . THR B 1 104 ? -0.354 -16.688 -5.273 1 98.31 104 THR B N 1
ATOM 2496 C CA . THR B 1 104 ? -0.832 -17.969 -5.809 1 98.31 104 THR B CA 1
ATOM 2497 C C . THR B 1 104 ? -2.139 -17.766 -6.57 1 98.31 104 THR B C 1
ATOM 2499 O O . THR B 1 104 ? -2.945 -16.906 -6.223 1 98.31 104 THR B O 1
ATOM 2502 N N . SER B 1 105 ? -2.373 -18.578 -7.59 1 97.12 105 SER B N 1
ATOM 2503 C CA . SER B 1 105 ? -3.619 -18.547 -8.344 1 97.12 105 SER B CA 1
ATOM 2504 C C . SER B 1 105 ? -4.75 -19.219 -7.574 1 97.12 105 SER B C 1
ATOM 2506 O O . SER B 1 105 ? -5.926 -19.047 -7.906 1 97.12 105 SER B O 1
ATOM 2508 N N . GLY B 1 106 ? -4.383 -19.984 -6.582 1 97.62 106 GLY B N 1
ATOM 2509 C CA . GLY B 1 106 ? -5.387 -20.734 -5.836 1 97.62 106 GLY B CA 1
ATOM 2510 C C . GLY B 1 106 ? -5.852 -21.984 -6.547 1 97.62 106 GLY B C 1
ATOM 2511 O O . GLY B 1 106 ? -6.719 -22.703 -6.047 1 97.62 106 GLY B O 1
ATOM 2512 N N . LYS B 1 107 ? -5.254 -22.312 -7.711 1 96.94 107 LYS B N 1
ATOM 2513 C CA . LYS B 1 107 ? -5.598 -23.531 -8.438 1 96.94 107 LYS B CA 1
ATOM 2514 C C . LYS B 1 107 ? -4.984 -24.766 -7.77 1 96.94 107 LYS B C 1
ATOM 2516 O O . LYS B 1 107 ? -5.375 -25.891 -8.062 1 96.94 107 LYS B O 1
ATOM 2521 N N . VAL B 1 108 ? -4.008 -24.484 -6.965 1 96.94 108 VAL B N 1
ATOM 2522 C CA . VAL B 1 108 ? -3.346 -25.516 -6.164 1 96.94 108 VAL B CA 1
ATOM 2523 C C . VAL B 1 108 ? -3.654 -25.281 -4.684 1 96.94 108 VAL B C 1
ATOM 2525 O O . VAL B 1 108 ? -3.824 -24.141 -4.246 1 96.94 108 VAL B O 1
ATOM 2528 N N . LEU B 1 109 ? -3.715 -26.391 -3.977 1 97.94 109 LEU B N 1
ATOM 2529 C CA . LEU B 1 109 ? -3.992 -26.281 -2.549 1 97.94 109 LEU B CA 1
ATOM 2530 C C . LEU B 1 109 ? -2.834 -25.609 -1.821 1 97.94 109 LEU B C 1
ATOM 2532 O O . LEU B 1 109 ? -1.68 -26.016 -1.97 1 97.94 109 LEU B O 1
ATOM 2536 N N . ILE B 1 110 ? -3.15 -24.562 -1.086 1 98.75 110 ILE B N 1
ATOM 2537 C CA . ILE B 1 110 ? -2.158 -23.906 -0.234 1 98.75 110 ILE B CA 1
ATOM 2538 C C . ILE B 1 110 ? -1.789 -24.844 0.921 1 98.75 110 ILE B C 1
ATOM 2540 O O . ILE B 1 110 ? -2.662 -25.297 1.666 1 98.75 110 ILE B O 1
ATOM 2544 N N . PRO B 1 111 ? -0.547 -25.141 1.084 1 98.69 111 PRO B N 1
ATOM 2545 C CA . PRO B 1 111 ? -0.152 -26.062 2.148 1 98.69 111 PRO B CA 1
ATOM 2546 C C . PRO B 1 111 ? -0.521 -25.562 3.541 1 98.69 111 PRO B C 1
ATOM 2548 O O . PRO B 1 111 ? -0.361 -24.375 3.828 1 98.69 111 PRO B O 1
ATOM 2551 N N . ALA B 1 112 ? -0.965 -26.422 4.398 1 97.5 112 ALA B N 1
ATOM 2552 C CA . ALA B 1 112 ? -1.434 -26.062 5.734 1 97.5 112 ALA B CA 1
ATOM 2553 C C . ALA B 1 112 ? -0.285 -25.547 6.602 1 97.5 112 ALA B C 1
ATOM 2555 O O . ALA B 1 112 ? -0.495 -24.75 7.516 1 97.5 112 ALA B O 1
ATOM 2556 N N . ASP B 1 113 ? 0.87 -26 6.305 1 97.94 113 ASP B N 1
ATOM 2557 C CA . ASP B 1 113 ? 2.006 -25.656 7.145 1 97.94 113 ASP B CA 1
ATOM 2558 C C . ASP B 1 113 ? 2.734 -24.422 6.594 1 97.94 113 ASP B C 1
ATOM 2560 O O . ASP B 1 113 ? 3.768 -24.016 7.129 1 97.94 113 ASP B O 1
ATOM 2564 N N . CYS B 1 114 ? 2.244 -23.906 5.473 1 98.62 114 CYS B N 1
ATOM 2565 C CA . CYS B 1 114 ? 2.811 -22.672 4.953 1 98.62 114 CYS B CA 1
ATOM 2566 C C . CYS B 1 114 ? 2.684 -21.547 5.965 1 98.62 114 CYS B C 1
ATOM 2568 O O . CYS B 1 114 ? 1.596 -21.297 6.484 1 98.62 114 CYS B O 1
ATOM 2570 N N . ARG B 1 115 ? 3.775 -20.812 6.211 1 98.5 115 ARG B N 1
ATOM 2571 C CA . ARG B 1 115 ? 3.791 -19.812 7.273 1 98.5 115 ARG B CA 1
ATOM 2572 C C . ARG B 1 115 ? 3.764 -18.391 6.695 1 98.5 115 ARG B C 1
ATOM 2574 O O . ARG B 1 115 ? 3.424 -17.438 7.398 1 98.5 115 ARG B O 1
ATOM 2581 N N . GLY B 1 116 ? 4.164 -18.25 5.469 1 98.75 116 GLY B N 1
ATOM 2582 C CA . GLY B 1 116 ? 4.172 -16.938 4.848 1 98.75 116 GLY B CA 1
ATOM 2583 C C . GLY B 1 116 ? 2.779 -16.375 4.629 1 98.75 116 GLY B C 1
ATOM 2584 O O . GLY B 1 116 ? 1.782 -17.062 4.828 1 98.75 116 GLY B O 1
ATOM 2585 N N . PHE B 1 117 ? 2.705 -15.094 4.352 1 98.81 117 PHE B N 1
ATOM 2586 C CA . PHE B 1 117 ? 1.453 -14.422 4.023 1 98.81 117 PHE B CA 1
ATOM 2587 C C . PHE B 1 117 ? 0.984 -14.805 2.625 1 98.81 117 PHE B C 1
ATOM 2589 O O . PHE B 1 117 ? 1.709 -14.617 1.646 1 98.81 117 PHE B O 1
ATOM 2596 N N . LYS B 1 118 ? -0.218 -15.375 2.449 1 98.88 118 LYS B N 1
ATOM 2597 C CA . LYS B 1 118 ? -0.693 -15.906 1.176 1 98.88 118 LYS B CA 1
ATOM 2598 C C . LYS B 1 118 ? -1.713 -14.969 0.536 1 98.88 118 LYS B C 1
ATOM 2600 O O . LYS B 1 118 ? -2.812 -14.789 1.062 1 98.88 118 LYS B O 1
ATOM 2605 N N . VAL B 1 119 ? -1.335 -14.414 -0.546 1 98.81 119 VAL B N 1
ATOM 2606 C CA . VAL B 1 119 ? -2.26 -13.688 -1.411 1 98.81 119 VAL B CA 1
ATOM 2607 C C . VAL B 1 119 ? -2.771 -14.609 -2.512 1 98.81 119 VAL B C 1
ATOM 2609 O O . VAL B 1 119 ? -2.016 -15.008 -3.402 1 98.81 119 VAL B O 1
ATOM 2612 N N . CYS B 1 120 ? -4.039 -14.914 -2.463 1 98.75 120 CYS B N 1
ATOM 2613 C CA . CYS B 1 120 ? -4.668 -15.789 -3.441 1 98.75 120 CYS B CA 1
ATOM 2614 C C . CYS B 1 120 ? -5.414 -14.984 -4.496 1 98.75 120 CYS B C 1
ATOM 2616 O O . CYS B 1 120 ? -6.242 -14.133 -4.168 1 98.75 120 CYS B O 1
ATOM 2618 N N . SER B 1 121 ? -5.125 -15.273 -5.715 1 98.12 121 SER B N 1
ATOM 2619 C CA . SER B 1 121 ? -5.762 -14.578 -6.828 1 98.12 121 SER B CA 1
ATOM 2620 C C . SER B 1 121 ? -6.52 -15.547 -7.727 1 98.12 121 SER B C 1
ATOM 2622 O O . SER B 1 121 ? -6.031 -15.922 -8.797 1 98.12 121 SER B O 1
ATOM 2624 N N . PRO B 1 122 ? -7.742 -15.836 -7.348 1 98 122 PRO B N 1
ATOM 2625 C CA . PRO B 1 122 ? -8.531 -16.719 -8.203 1 98 122 PRO B CA 1
ATOM 2626 C C . PRO B 1 122 ? -8.672 -16.188 -9.633 1 98 122 PRO B C 1
ATOM 2628 O O . PRO B 1 122 ? -8.766 -14.977 -9.836 1 98 122 PRO B O 1
ATOM 2631 N N . LYS B 1 123 ? -8.711 -17.078 -10.547 1 97.06 123 LYS B N 1
ATOM 2632 C CA . LYS B 1 123 ? -8.75 -16.688 -11.953 1 97.06 123 LYS B CA 1
ATOM 2633 C C . LYS B 1 123 ? -10.117 -16.969 -12.57 1 97.06 123 LYS B C 1
ATOM 2635 O O . LYS B 1 123 ? -10.617 -18.094 -12.484 1 97.06 123 LYS B O 1
ATOM 2640 N N . TYR B 1 124 ? -10.68 -15.961 -13.109 1 96.62 124 TYR B N 1
ATOM 2641 C CA . TYR B 1 124 ? -11.938 -16.078 -13.836 1 96.62 124 TYR B CA 1
ATOM 2642 C C . TYR B 1 124 ? -11.688 -16.234 -15.336 1 96.62 124 TYR B C 1
ATOM 2644 O O . TYR B 1 124 ? -11.375 -15.266 -16.031 1 96.62 124 TYR B O 1
ATOM 2652 N N . LEU B 1 125 ? -11.82 -17.469 -15.82 1 95.25 125 LEU B N 1
ATOM 2653 C CA . LEU B 1 125 ? -11.562 -17.812 -17.219 1 95.25 125 LEU B CA 1
ATOM 2654 C C . LEU B 1 125 ? -12.75 -18.516 -17.828 1 95.25 125 LEU B C 1
ATOM 2656 O O . LEU B 1 125 ? -13.297 -19.453 -17.25 1 95.25 125 LEU B O 1
ATOM 2660 N N . ALA B 1 126 ? -13.203 -17.984 -19.016 1 93.94 126 ALA B N 1
ATOM 2661 C CA . ALA B 1 126 ? -14.32 -18.578 -19.734 1 93.94 126 ALA B CA 1
ATOM 2662 C C . ALA B 1 126 ? -15.562 -18.672 -18.859 1 93.94 126 ALA B C 1
ATOM 2664 O O . ALA B 1 126 ? -16.188 -19.719 -18.75 1 93.94 126 ALA B O 1
ATOM 2665 N N . ASN B 1 127 ? -15.781 -17.672 -18.031 1 94.06 127 ASN B N 1
ATOM 2666 C CA . ASN B 1 127 ? -16.984 -17.453 -17.234 1 94.06 127 ASN B CA 1
ATOM 2667 C C . ASN B 1 127 ? -17.047 -18.406 -16.031 1 94.06 127 ASN B C 1
ATOM 2669 O O . ASN B 1 127 ? -18.125 -18.656 -15.492 1 94.06 127 ASN B O 1
ATOM 2673 N N . ILE B 1 128 ? -15.891 -18.922 -15.727 1 95.75 128 ILE B N 1
ATOM 2674 C CA . ILE B 1 128 ? -15.844 -19.797 -14.547 1 95.75 128 ILE B CA 1
ATOM 2675 C C . ILE B 1 128 ? -14.633 -19.422 -13.688 1 95.75 128 ILE B C 1
ATOM 2677 O O . ILE B 1 128 ? -13.586 -19.031 -14.211 1 95.75 128 ILE B O 1
ATOM 2681 N N . TRP B 1 129 ? -14.773 -19.562 -12.367 1 97.06 129 TRP B N 1
ATOM 2682 C CA . TRP B 1 129 ? -13.656 -19.359 -11.445 1 97.06 129 TRP B CA 1
ATOM 2683 C C . TRP B 1 129 ? -12.812 -20.609 -11.32 1 97.06 129 TRP B C 1
ATOM 2685 O O . TRP B 1 129 ? -13.344 -21.703 -11.086 1 97.06 129 TRP B O 1
ATOM 2695 N N . HIS B 1 130 ? -11.547 -20.453 -11.57 1 97.25 130 HIS B N 1
ATOM 2696 C CA . HIS B 1 130 ? -10.578 -21.516 -11.289 1 97.25 130 HIS B CA 1
ATOM 2697 C C . HIS B 1 130 ? -9.883 -21.297 -9.953 1 97.25 130 HIS B C 1
ATOM 2699 O O . HIS B 1 130 ? -9.016 -20.422 -9.828 1 97.25 130 HIS B O 1
ATOM 2705 N N . TYR B 1 131 ? -10.25 -22.031 -9.031 1 95.06 131 TYR B N 1
ATOM 2706 C CA . TYR B 1 131 ? -9.93 -21.828 -7.625 1 95.06 131 TYR B CA 1
ATOM 2707 C C . TYR B 1 131 ? -10.352 -23.031 -6.789 1 95.06 131 TYR B C 1
ATOM 2709 O O . TYR B 1 131 ? -11.406 -23.609 -7.023 1 95.06 131 TYR B O 1
ATOM 2717 N N . LEU B 1 132 ? -9.516 -23.531 -5.875 1 96.94 132 LEU B N 1
ATOM 2718 C CA . LEU B 1 132 ? -9.922 -24.547 -4.902 1 96.94 132 LEU B CA 1
ATOM 2719 C C . LEU B 1 132 ? -10.578 -23.891 -3.689 1 96.94 132 LEU B C 1
ATOM 2721 O O . LEU B 1 132 ? -9.93 -23.141 -2.949 1 96.94 132 LEU B O 1
ATOM 2725 N N . PRO B 1 133 ? -11.812 -24.203 -3.416 1 96 133 PRO B N 1
ATOM 2726 C CA . PRO B 1 133 ? -12.539 -23.562 -2.328 1 96 133 PRO B CA 1
ATOM 2727 C C . PRO B 1 133 ? -11.883 -23.766 -0.966 1 96 133 PRO B C 1
ATOM 2729 O O . PRO B 1 133 ? -12.008 -22.922 -0.078 1 96 133 PRO B O 1
ATOM 2732 N N . GLU B 1 134 ? -11.125 -24.859 -0.808 1 96.44 134 GLU B N 1
ATOM 2733 C CA . GLU B 1 134 ? -10.406 -25.125 0.436 1 96.44 134 GLU B CA 1
ATOM 2734 C C . GLU B 1 134 ? -9.422 -24.016 0.758 1 96.44 134 GLU B C 1
ATOM 2736 O O . GLU B 1 134 ? -9.055 -23.812 1.92 1 96.44 134 GLU B O 1
ATOM 2741 N N . ASN B 1 135 ? -9.039 -23.266 -0.241 1 97.94 135 ASN B N 1
ATOM 2742 C CA . ASN B 1 135 ? -8.047 -22.219 -0.056 1 97.94 135 ASN B CA 1
ATOM 2743 C C . ASN B 1 135 ? -8.648 -21 0.625 1 97.94 135 ASN B C 1
ATOM 2745 O O . ASN B 1 135 ? -7.926 -20.109 1.083 1 97.94 135 ASN B O 1
ATOM 2749 N N . SER B 1 136 ? -10.008 -20.906 0.735 1 96.62 136 SER B N 1
ATOM 2750 C CA . SER B 1 136 ? -10.648 -19.766 1.392 1 96.62 136 SER B CA 1
ATOM 2751 C C . SER B 1 136 ? -10.219 -19.656 2.85 1 96.62 136 SER B C 1
ATOM 2753 O O . SER B 1 136 ? -10.094 -18.547 3.379 1 96.62 136 SER B O 1
ATOM 2755 N N . GLU B 1 137 ? -9.891 -20.797 3.447 1 95.62 137 GLU B N 1
ATOM 2756 C CA . GLU B 1 137 ? -9.5 -20.812 4.852 1 95.62 137 GLU B CA 1
ATOM 2757 C C . GLU B 1 137 ? -7.984 -20.75 5.004 1 95.62 137 GLU B C 1
ATOM 2759 O O . GLU B 1 137 ? -7.473 -20.5 6.102 1 95.62 137 GLU B O 1
ATOM 2764 N N . ARG B 1 138 ? -7.316 -20.969 3.918 1 97.69 138 ARG B N 1
ATOM 2765 C CA . ARG B 1 138 ? -5.863 -21.047 3.994 1 97.69 138 ARG B CA 1
ATOM 2766 C C . ARG B 1 138 ? -5.219 -19.734 3.549 1 97.69 138 ARG B C 1
ATOM 2768 O O . ARG B 1 138 ? -4.125 -19.391 3.998 1 97.69 138 ARG B O 1
ATOM 2775 N N . ALA B 1 139 ? -5.891 -19.016 2.639 1 98.56 139 ALA B N 1
ATOM 2776 C CA . ALA B 1 139 ? -5.371 -17.734 2.143 1 98.56 139 ALA B CA 1
ATOM 2777 C C . ALA B 1 139 ? -5.523 -16.641 3.191 1 98.56 139 ALA B C 1
ATOM 2779 O O . ALA B 1 139 ? -6.488 -16.625 3.957 1 98.56 139 ALA B O 1
ATOM 2780 N N . ASP B 1 140 ? -4.531 -15.773 3.271 1 98.62 140 ASP B N 1
ATOM 2781 C CA . ASP B 1 140 ? -4.629 -14.625 4.172 1 98.62 140 ASP B CA 1
ATOM 2782 C C . ASP B 1 140 ? -5.477 -13.516 3.555 1 98.62 140 ASP B C 1
ATOM 2784 O O . ASP B 1 140 ? -6.203 -12.812 4.262 1 98.62 140 ASP B O 1
ATOM 2788 N N . CYS B 1 141 ? -5.352 -13.297 2.248 1 98.44 141 CYS B N 1
ATOM 2789 C CA . CYS B 1 141 ? -6.215 -12.359 1.533 1 98.44 141 CYS B CA 1
ATOM 2790 C C . CYS B 1 141 ? -6.402 -12.789 0.083 1 98.44 141 CYS B C 1
ATOM 2792 O O . CYS B 1 141 ? -5.801 -13.773 -0.361 1 98.44 141 CYS B O 1
ATOM 2794 N N . PHE B 1 142 ? -7.352 -12.094 -0.6 1 98.81 142 PHE B N 1
ATOM 2795 C CA . PHE B 1 142 ? -7.68 -12.359 -1.994 1 98.81 142 PHE B CA 1
ATOM 2796 C C . PHE B 1 142 ? -7.457 -11.117 -2.852 1 98.81 142 PHE B C 1
ATOM 2798 O O . PHE B 1 142 ? -7.758 -10 -2.428 1 98.81 142 PHE B O 1
ATOM 2805 N N . LYS B 1 143 ? -6.914 -11.328 -3.963 1 98.81 143 LYS B N 1
ATOM 2806 C CA . LYS B 1 143 ? -6.719 -10.273 -4.953 1 98.81 143 LYS B CA 1
ATOM 2807 C C . LYS B 1 143 ? -7.309 -10.664 -6.305 1 98.81 143 LYS B C 1
ATOM 2809 O O . LYS B 1 143 ? -6.801 -11.578 -6.965 1 98.81 143 LYS B O 1
ATOM 2814 N N . PHE B 1 144 ? -8.266 -9.984 -6.703 1 98.56 144 PHE B N 1
ATOM 2815 C CA . PHE B 1 144 ? -8.969 -10.281 -7.945 1 98.56 144 PHE B CA 1
ATOM 2816 C C . PHE B 1 144 ? -8.5 -9.367 -9.062 1 98.56 144 PHE B C 1
ATOM 2818 O O . PHE B 1 144 ? -8.492 -8.141 -8.914 1 98.56 144 PHE B O 1
ATOM 2825 N N . VAL B 1 145 ? -8.125 -9.969 -10.133 1 97.44 145 VAL B N 1
ATOM 2826 C CA . VAL B 1 145 ? -7.879 -9.219 -11.359 1 97.44 145 VAL B CA 1
ATOM 2827 C C . VAL B 1 145 ? -9.203 -8.945 -12.07 1 97.44 145 VAL B C 1
ATOM 2829 O O . VAL B 1 145 ? -9.891 -9.875 -12.492 1 97.44 145 VAL B O 1
ATOM 2832 N N . ALA B 1 146 ? -9.508 -7.688 -12.195 1 96.5 146 ALA B N 1
ATOM 2833 C CA . ALA B 1 146 ? -10.852 -7.355 -12.664 1 96.5 146 ALA B CA 1
ATOM 2834 C C . ALA B 1 146 ? -10.805 -6.555 -13.961 1 96.5 146 ALA B C 1
ATOM 2836 O O . ALA B 1 146 ? -10.055 -5.586 -14.07 1 96.5 146 ALA B O 1
ATOM 2837 N N . GLY B 1 147 ? -11.516 -6.973 -14.898 1 93.44 147 GLY B N 1
ATOM 283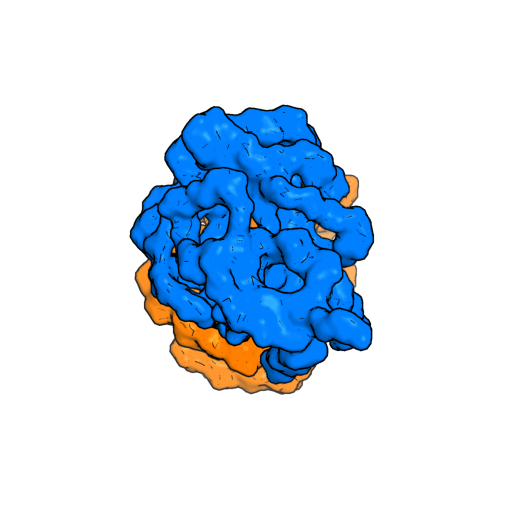8 C CA . GLY B 1 147 ? -11.789 -6.18 -16.078 1 93.44 147 GLY B CA 1
ATOM 2839 C C . GLY B 1 147 ? -12.992 -5.266 -15.922 1 93.44 147 GLY B C 1
ATOM 2840 O O . GLY B 1 147 ? -13.172 -4.645 -14.875 1 93.44 147 GLY B O 1
ATOM 2841 N N . ASP B 1 148 ? -13.797 -5.188 -16.938 1 90 148 ASP B N 1
ATOM 2842 C CA . ASP B 1 148 ? -14.938 -4.277 -16.922 1 90 148 ASP B CA 1
ATOM 2843 C C . ASP B 1 148 ? -16.109 -4.875 -16.141 1 90 148 ASP B C 1
ATOM 2845 O O . ASP B 1 148 ? -16.938 -4.145 -15.594 1 90 148 ASP B O 1
ATOM 2849 N N . GLU B 1 149 ? -16.125 -6.117 -16.094 1 92.56 149 GLU B N 1
ATOM 2850 C CA . GLU B 1 149 ? -17.219 -6.789 -15.398 1 92.56 149 GLU B CA 1
ATOM 2851 C C . GLU B 1 149 ? -16.828 -7.117 -13.961 1 92.56 149 GLU B C 1
ATOM 2853 O O . GLU B 1 149 ? -15.969 -7.961 -13.727 1 92.56 149 GLU B O 1
ATOM 2858 N N . LEU B 1 150 ? -17.562 -6.605 -13.031 1 97.56 150 LEU B N 1
ATOM 2859 C CA . LEU B 1 150 ? -17.219 -6.746 -11.617 1 97.56 150 LEU B CA 1
ATOM 2860 C C . LEU B 1 150 ? -18.188 -7.68 -10.914 1 97.56 150 LEU B C 1
ATOM 2862 O O . LEU B 1 150 ? -17.922 -8.133 -9.797 1 97.56 150 LEU B O 1
ATOM 2866 N N . LYS B 1 151 ? -19.297 -8.008 -11.555 1 97.38 151 LYS B N 1
ATOM 2867 C CA . LYS B 1 151 ? -20.328 -8.844 -10.961 1 97.38 151 LYS B CA 1
ATOM 2868 C C . LYS B 1 151 ? -19.766 -10.203 -10.547 1 97.38 151 LYS B C 1
ATOM 2870 O O . LYS B 1 151 ? -20.016 -10.664 -9.43 1 97.38 151 LYS B O 1
ATOM 2875 N N . PRO B 1 152 ? -18.969 -10.836 -11.422 1 97.94 152 PRO B N 1
ATOM 2876 C CA . PRO B 1 152 ? -18.422 -12.133 -11.008 1 97.94 152 PRO B CA 1
ATOM 2877 C C . PRO B 1 152 ? -17.562 -12.039 -9.75 1 97.94 152 PRO B C 1
ATOM 2879 O O . PRO B 1 152 ? -17.562 -12.961 -8.93 1 97.94 152 PRO B O 1
ATOM 2882 N N . VAL B 1 153 ? -16.844 -10.992 -9.594 1 98.25 153 VAL B N 1
ATOM 2883 C CA . VAL B 1 153 ? -16.016 -10.781 -8.414 1 98.25 153 VAL B CA 1
ATOM 2884 C C . VAL B 1 153 ? -16.906 -10.672 -7.172 1 98.25 153 VAL B C 1
ATOM 2886 O O . VAL B 1 153 ? -16.656 -11.352 -6.168 1 98.25 153 VAL B O 1
ATOM 2889 N N . GLN B 1 154 ? -17.938 -9.867 -7.262 1 98 154 GLN B N 1
ATOM 2890 C CA . GLN B 1 154 ? -18.859 -9.695 -6.148 1 98 154 GLN B CA 1
ATOM 2891 C C . GLN B 1 154 ? -19.516 -11.023 -5.77 1 98 154 GLN B C 1
ATOM 2893 O O . GLN B 1 154 ? -19.656 -11.336 -4.586 1 98 154 GLN B O 1
ATOM 2898 N N . GLU B 1 155 ? -19.922 -11.773 -6.758 1 98 155 GLU B N 1
ATOM 2899 C CA . GLU B 1 155 ? -20.562 -13.062 -6.527 1 98 155 GLU B CA 1
ATOM 2900 C C . GLU B 1 155 ? -19.609 -14.031 -5.836 1 98 155 GLU B C 1
ATOM 2902 O O . GLU B 1 155 ? -20.016 -14.789 -4.949 1 98 155 GLU B O 1
ATOM 2907 N N . PHE B 1 156 ? -18.359 -14.008 -6.273 1 98.25 156 PHE B N 1
ATOM 2908 C CA . PHE B 1 156 ? -17.359 -14.852 -5.648 1 98.25 156 PHE B CA 1
ATOM 2909 C C . PHE B 1 156 ? -17.203 -14.508 -4.172 1 98.25 156 PHE B C 1
ATOM 2911 O O . PHE B 1 156 ? -17.219 -15.398 -3.318 1 98.25 156 PHE B O 1
ATOM 2918 N N . ILE B 1 157 ? -17.031 -13.219 -3.84 1 98.06 157 ILE B N 1
ATOM 2919 C CA . ILE B 1 157 ? -16.812 -12.719 -2.486 1 98.06 157 ILE B CA 1
ATOM 2920 C C . ILE B 1 157 ? -17.984 -13.117 -1.589 1 98.06 157 ILE B C 1
ATOM 2922 O O . ILE B 1 157 ? -17.781 -13.609 -0.473 1 98.06 157 ILE B O 1
ATOM 2926 N N . THR B 1 158 ? -19.172 -12.977 -2.123 1 97.44 158 THR B N 1
ATOM 2927 C CA . THR B 1 158 ? -20.375 -13.336 -1.38 1 97.44 158 THR B CA 1
ATOM 2928 C C . THR B 1 158 ? -20.438 -14.844 -1.158 1 97.44 158 THR B C 1
ATOM 2930 O O . THR B 1 158 ? -20.672 -15.305 -0.037 1 97.44 158 THR B O 1
ATOM 2933 N N . LYS B 1 159 ? -20.234 -15.586 -2.213 1 96.69 159 LYS B N 1
ATOM 2934 C CA . LYS B 1 159 ? -20.328 -17.047 -2.166 1 96.69 159 LYS B CA 1
ATOM 2935 C C . LYS B 1 159 ? -19.375 -17.625 -1.124 1 96.69 159 LYS B C 1
ATOM 2937 O O . LYS B 1 159 ? -19.703 -18.578 -0.425 1 96.69 159 LYS B O 1
ATOM 2942 N N . HIS B 1 160 ? -18.234 -17.078 -1.077 1 96.88 160 HIS B N 1
ATOM 2943 C CA . HIS B 1 160 ? -17.219 -17.641 -0.2 1 96.88 160 HIS B CA 1
ATOM 2944 C C . HIS B 1 160 ? -17.141 -16.875 1.118 1 96.88 160 HIS B C 1
ATOM 2946 O O . HIS B 1 160 ? -16.234 -17.109 1.928 1 96.88 160 HIS B O 1
ATOM 2952 N N . ASN B 1 161 ? -18.031 -15.906 1.362 1 96.25 161 ASN B N 1
ATOM 2953 C CA . ASN B 1 161 ? -18.156 -15.141 2.598 1 96.25 161 ASN B CA 1
ATOM 2954 C C . ASN B 1 161 ? -16.828 -14.508 2.992 1 96.25 161 ASN B C 1
ATOM 2956 O O . ASN B 1 161 ? -16.375 -14.648 4.133 1 96.25 161 ASN B O 1
ATOM 2960 N N . LEU B 1 162 ? -16.188 -13.859 2.031 1 97.56 162 LEU B N 1
ATOM 2961 C CA . LEU B 1 162 ? -14.914 -13.219 2.297 1 97.56 162 LEU B CA 1
ATOM 2962 C C . LEU B 1 162 ? -15.109 -11.875 2.996 1 97.56 162 LEU B C 1
ATOM 2964 O O . LEU B 1 162 ? -15.961 -11.078 2.59 1 97.56 162 LEU B O 1
ATOM 2968 N N . ASP B 1 163 ? -14.336 -11.641 4.098 1 97.19 163 ASP B N 1
ATOM 2969 C CA . ASP B 1 163 ? -14.336 -10.336 4.742 1 97.19 163 ASP B CA 1
ATOM 2970 C C . ASP B 1 163 ? -13.805 -9.25 3.805 1 97.19 163 ASP B C 1
ATOM 2972 O O . ASP B 1 163 ? -12.82 -9.469 3.098 1 97.19 163 ASP B O 1
ATOM 2976 N N . GLN B 1 164 ? -14.328 -8.094 3.83 1 97.44 164 GLN B N 1
ATOM 2977 C CA . GLN B 1 164 ? -13.969 -7.012 2.92 1 97.44 164 GLN B CA 1
ATOM 2978 C C . GLN B 1 164 ? -12.516 -6.582 3.119 1 97.44 164 GLN B C 1
ATOM 2980 O O . GLN B 1 164 ? -11.844 -6.199 2.162 1 97.44 164 GLN B O 1
ATOM 2985 N N . ASP B 1 165 ? -12.039 -6.695 4.34 1 96.56 165 ASP B N 1
ATOM 2986 C CA . ASP B 1 165 ? -10.68 -6.234 4.629 1 96.56 165 ASP B CA 1
ATOM 2987 C C . ASP B 1 165 ? -9.641 -7.184 4.047 1 96.56 165 ASP B C 1
ATOM 2989 O O . ASP B 1 165 ? -8.461 -6.84 3.957 1 96.56 165 ASP B O 1
ATOM 2993 N N . ARG B 1 166 ? -10.086 -8.352 3.598 1 98.06 166 ARG B N 1
ATOM 2994 C CA . ARG B 1 166 ? -9.188 -9.344 3.031 1 98.06 166 ARG B CA 1
ATOM 2995 C C . ARG B 1 166 ? -9.273 -9.367 1.509 1 98.06 166 ARG B C 1
ATOM 2997 O O . ARG B 1 166 ? -8.703 -10.242 0.857 1 98.06 166 ARG B O 1
ATOM 3004 N N . VAL B 1 167 ? -10 -8.43 0.944 1 98.75 167 VAL B N 1
ATOM 3005 C CA . VAL B 1 167 ? -10.266 -8.438 -0.491 1 98.75 167 VAL B CA 1
ATOM 3006 C C . VAL B 1 167 ? -9.57 -7.246 -1.149 1 98.75 167 VAL B C 1
ATOM 3008 O O . VAL B 1 167 ? -9.766 -6.102 -0.739 1 98.75 167 VAL B O 1
ATOM 3011 N N . TRP B 1 168 ? -8.773 -7.492 -2.139 1 98.88 168 TRP B N 1
ATOM 3012 C CA . TRP B 1 168 ? -8.18 -6.492 -3.023 1 98.88 168 TRP B CA 1
ATOM 3013 C C . TRP B 1 168 ? -8.703 -6.648 -4.449 1 98.88 168 TRP B C 1
ATOM 3015 O O . TRP B 1 168 ? -8.844 -7.766 -4.945 1 98.88 168 TRP B O 1
ATOM 3025 N N . ILE B 1 169 ? -8.992 -5.543 -5.109 1 98.81 169 ILE B N 1
ATOM 3026 C CA . ILE B 1 169 ? -9.398 -5.543 -6.512 1 98.81 169 ILE B CA 1
ATOM 3027 C C . ILE B 1 169 ? -8.352 -4.82 -7.355 1 98.81 169 ILE B C 1
ATOM 3029 O O . ILE B 1 169 ? -7.98 -3.684 -7.055 1 98.81 169 ILE B O 1
ATOM 3033 N N . MET B 1 170 ? -7.898 -5.496 -8.336 1 98.5 170 MET B N 1
ATOM 3034 C CA . MET B 1 170 ? -6.828 -5 -9.195 1 98.5 170 MET B CA 1
ATOM 3035 C C . MET B 1 170 ? -7.277 -4.945 -10.656 1 98.5 170 MET B C 1
ATOM 3037 O O . MET B 1 170 ? -7.777 -5.938 -11.188 1 98.5 170 MET B O 1
ATOM 3041 N N . PRO B 1 171 ? -7.086 -3.791 -11.328 1 97.44 171 PRO B N 1
ATOM 3042 C CA . PRO B 1 171 ? -7.469 -3.711 -12.742 1 97.44 171 PRO B CA 1
ATOM 3043 C C . PRO B 1 171 ? -6.645 -4.641 -13.633 1 97.44 171 PRO B C 1
ATOM 3045 O O . PRO B 1 171 ? -5.434 -4.758 -13.445 1 97.44 171 PRO B O 1
ATOM 3048 N N . MET B 1 172 ? -7.383 -5.219 -14.523 1 95.38 172 MET B N 1
ATOM 3049 C CA . MET B 1 172 ? -6.719 -6.008 -15.562 1 95.38 172 MET B CA 1
ATOM 3050 C C . MET B 1 172 ? -5.977 -5.102 -16.531 1 95.38 172 MET B C 1
ATOM 3052 O O . MET B 1 172 ? -6.449 -4.008 -16.859 1 95.38 172 MET B O 1
ATOM 3056 N N . GLY B 1 173 ? -4.816 -5.633 -17 1 91.75 173 GLY B N 1
ATOM 3057 C CA . GLY B 1 173 ? -4.066 -4.883 -18 1 91.75 173 GLY B CA 1
ATOM 3058 C C . GLY B 1 173 ? -2.568 -4.902 -17.75 1 91.75 173 GLY B C 1
ATOM 3059 O O . GLY B 1 173 ? -2.119 -4.727 -16.609 1 91.75 173 GLY B O 1
ATOM 3060 N N . THR B 1 174 ? -1.822 -5.09 -18.812 1 87.56 174 THR B N 1
ATOM 3061 C CA . THR B 1 174 ? -0.374 -5.199 -18.688 1 87.56 174 THR B CA 1
ATOM 3062 C C . THR B 1 174 ? 0.309 -3.914 -19.141 1 87.56 174 THR B C 1
ATOM 3064 O O . THR B 1 174 ? 1.539 -3.836 -19.172 1 87.56 174 THR B O 1
ATOM 3067 N N . GLY B 1 175 ? -0.491 -2.945 -19.469 1 93.38 175 GLY B N 1
ATOM 3068 C CA . GLY B 1 175 ? 0.064 -1.665 -19.875 1 93.38 175 GLY B CA 1
ATOM 3069 C C . GLY B 1 175 ? -0.448 -0.501 -19.047 1 93.38 175 GLY B C 1
ATOM 3070 O O . GLY B 1 175 ? -1.542 -0.569 -18.484 1 93.38 175 GLY B O 1
ATOM 3071 N N . ARG B 1 176 ? 0.405 0.566 -19.078 1 96.06 176 ARG B N 1
ATOM 3072 C CA . ARG B 1 176 ? 0.084 1.782 -18.328 1 96.06 176 ARG B CA 1
ATOM 3073 C C . ARG B 1 176 ? -1.284 2.322 -18.734 1 96.06 176 ARG B C 1
ATOM 3075 O O . ARG B 1 176 ? -2.111 2.631 -17.875 1 96.06 176 ARG B O 1
ATOM 3082 N N . ASP B 1 177 ? -1.564 2.398 -20.031 1 96.19 177 ASP B N 1
ATOM 3083 C CA . ASP B 1 177 ? -2.803 2.994 -20.516 1 96.19 177 ASP B CA 1
ATOM 3084 C C . ASP B 1 177 ? -4.02 2.199 -20.047 1 96.19 177 ASP B C 1
ATOM 3086 O O . ASP B 1 177 ? -5.039 2.781 -19.672 1 96.19 177 ASP B O 1
ATOM 3090 N N . GLU B 1 178 ? -3.93 0.954 -20.109 1 95.19 178 GLU B N 1
ATOM 3091 C CA . GLU B 1 178 ? -5.031 0.113 -19.656 1 95.19 178 GLU B CA 1
ATOM 3092 C C . GLU B 1 178 ? -5.281 0.3 -18.156 1 95.19 178 GLU B C 1
ATOM 3094 O O . GLU B 1 178 ? -6.43 0.385 -17.719 1 95.19 178 GLU B O 1
ATOM 3099 N N . GLN B 1 179 ? -4.191 0.334 -17.438 1 95.75 179 GLN B N 1
ATOM 3100 C CA . GLN B 1 179 ? -4.309 0.558 -16 1 95.75 179 GLN B CA 1
ATOM 3101 C C . GLN B 1 179 ? -4.996 1.89 -15.703 1 95.75 179 GLN B C 1
ATOM 3103 O O . GLN B 1 179 ? -5.91 1.953 -14.883 1 95.75 179 GLN B O 1
ATOM 3108 N N . LEU B 1 180 ? -4.539 2.914 -16.391 1 96.31 180 LEU B N 1
ATOM 3109 C CA . LEU B 1 180 ? -5.086 4.25 -16.172 1 96.31 180 LEU B CA 1
ATOM 3110 C C . LEU B 1 180 ? -6.559 4.305 -16.562 1 96.31 180 LEU B C 1
ATOM 3112 O O . LEU B 1 180 ? -7.348 5 -15.922 1 96.31 180 LEU B O 1
ATOM 3116 N N . THR B 1 181 ? -6.93 3.58 -17.547 1 96.12 181 THR B N 1
ATOM 3117 C CA . THR B 1 181 ? -8.297 3.605 -18.062 1 96.12 181 THR B CA 1
ATOM 3118 C C . THR B 1 181 ? -9.242 2.855 -17.141 1 96.12 181 THR B C 1
ATOM 3120 O O . THR B 1 181 ? -10.352 3.318 -16.875 1 96.12 181 THR B O 1
ATOM 3123 N N . ARG B 1 182 ? -8.875 1.78 -16.547 1 96.62 182 ARG B N 1
ATOM 3124 C CA . ARG B 1 182 ? -9.766 0.898 -15.797 1 96.62 182 ARG B CA 1
ATOM 3125 C C . ARG B 1 182 ? -9.797 1.279 -14.32 1 96.62 182 ARG B C 1
ATOM 3127 O O . ARG B 1 182 ? -10.773 1.004 -13.617 1 96.62 182 ARG B O 1
ATOM 3134 N N . SER B 1 183 ? -8.789 1.907 -13.844 1 97.62 183 SER B N 1
ATOM 3135 C CA . SER B 1 183 ? -8.578 2.09 -12.406 1 97.62 183 SER B CA 1
ATOM 3136 C C . SER B 1 183 ? -9.695 2.932 -11.797 1 97.62 183 SER B C 1
ATOM 3138 O O . SER B 1 183 ? -10.18 2.623 -10.703 1 97.62 183 SER B O 1
ATOM 3140 N N . PRO B 1 184 ? -10.195 4.02 -12.461 1 97.5 184 PRO B N 1
ATOM 3141 C CA . PRO B 1 184 ? -11.227 4.84 -11.82 1 97.5 184 PRO B CA 1
ATOM 3142 C C . PRO B 1 184 ? -12.5 4.051 -11.516 1 97.5 184 PRO B C 1
ATOM 3144 O O . PRO B 1 184 ? -13.07 4.191 -10.43 1 97.5 184 PRO B O 1
ATOM 3147 N N . LYS B 1 185 ? -12.922 3.24 -12.438 1 97.62 185 LYS B N 1
ATOM 3148 C CA . LYS B 1 185 ? -14.117 2.432 -12.219 1 97.62 185 LYS B CA 1
ATOM 3149 C C . LYS B 1 185 ? -13.906 1.438 -11.078 1 97.62 185 LYS B C 1
ATOM 3151 O O . LYS B 1 185 ? -14.789 1.263 -10.234 1 97.62 185 LYS B O 1
ATOM 3156 N N . ILE B 1 186 ? -12.805 0.799 -11.055 1 98.38 186 ILE B N 1
ATOM 3157 C CA . ILE B 1 186 ? -12.5 -0.182 -10.023 1 98.38 186 ILE B CA 1
ATOM 3158 C C . ILE B 1 186 ? -12.352 0.519 -8.672 1 98.38 186 ILE B C 1
ATOM 3160 O O . ILE B 1 186 ? -12.789 -0.001 -7.645 1 98.38 186 ILE B O 1
ATOM 3164 N N . TRP B 1 187 ? -11.719 1.693 -8.68 1 98.44 187 TRP B N 1
ATOM 3165 C CA . TRP B 1 187 ? -11.625 2.535 -7.496 1 98.44 187 TRP B CA 1
ATOM 3166 C C . TRP B 1 187 ? -13.008 2.795 -6.902 1 98.44 187 TRP B C 1
ATOM 3168 O O . TRP B 1 187 ? -13.227 2.564 -5.711 1 98.44 187 TRP B O 1
ATOM 3178 N N . GLU B 1 188 ? -13.914 3.189 -7.672 1 98 188 GLU B N 1
ATOM 3179 C CA . GLU B 1 188 ? -15.266 3.486 -7.223 1 98 188 GLU B CA 1
ATOM 3180 C C . GLU B 1 188 ? -15.945 2.242 -6.656 1 98 188 GLU B C 1
ATOM 3182 O O . GLU B 1 188 ? -16.641 2.316 -5.645 1 98 188 GLU B O 1
ATOM 3187 N N . PHE B 1 189 ? -15.742 1.133 -7.359 1 98.5 189 PHE B N 1
ATOM 3188 C CA . PHE B 1 189 ? -16.281 -0.144 -6.898 1 98.5 189 PHE B CA 1
ATOM 3189 C C . PHE B 1 189 ? -15.742 -0.49 -5.516 1 98.5 189 PHE B C 1
ATOM 3191 O O . PHE B 1 189 ? -16.5 -0.912 -4.641 1 98.5 189 PHE B O 1
ATOM 3198 N N . CYS B 1 190 ? -14.438 -0.276 -5.285 1 98.69 190 CYS B N 1
ATOM 3199 C CA . CYS B 1 190 ? -13.805 -0.544 -3.998 1 98.69 190 CYS B CA 1
ATOM 3200 C C . CYS B 1 190 ? -14.359 0.374 -2.914 1 98.69 190 CYS B C 1
ATOM 3202 O O . CYS B 1 190 ? -14.656 -0.075 -1.807 1 98.69 190 CYS B O 1
ATOM 3204 N N . VAL B 1 191 ? -14.484 1.649 -3.201 1 98.62 191 VAL B N 1
ATOM 3205 C CA . VAL B 1 191 ? -15.023 2.607 -2.238 1 98.62 191 VAL B CA 1
ATOM 3206 C C . VAL B 1 191 ? -16.438 2.193 -1.826 1 98.62 191 VAL B C 1
ATOM 3208 O O . VAL B 1 191 ? -16.75 2.139 -0.635 1 98.62 191 VAL B O 1
ATOM 3211 N N . LYS B 1 192 ? -17.25 1.857 -2.773 1 97.94 192 LYS B N 1
ATOM 3212 C CA . LYS B 1 192 ? -18.656 1.52 -2.547 1 97.94 192 LYS B CA 1
ATOM 3213 C C . LYS B 1 192 ? -18.781 0.3 -1.639 1 97.94 192 LYS B C 1
ATOM 3215 O O . LYS B 1 192 ? -19.688 0.243 -0.791 1 97.94 192 LYS B O 1
ATOM 3220 N N . HIS B 1 193 ? -17.891 -0.651 -1.767 1 98.12 193 HIS B N 1
ATOM 3221 C CA . HIS B 1 193 ? -18.078 -1.931 -1.091 1 98.12 193 HIS B CA 1
ATOM 3222 C C . HIS B 1 193 ? -17.062 -2.117 0.025 1 98.12 193 HIS B C 1
ATOM 3224 O O . HIS B 1 193 ? -17.031 -3.16 0.684 1 98.12 193 HIS B O 1
ATOM 3230 N N . HIS B 1 194 ? -16.203 -1.131 0.213 1 98.38 194 HIS B N 1
ATOM 3231 C CA . HIS B 1 194 ? -15.188 -1.136 1.251 1 98.38 194 HIS B CA 1
ATOM 3232 C C . HIS B 1 194 ? -14.156 -2.24 1.009 1 98.38 194 HIS B C 1
ATOM 3234 O O . HIS B 1 194 ? -13.773 -2.951 1.939 1 98.38 194 HIS B O 1
ATOM 3240 N N . TYR B 1 195 ? -13.805 -2.488 -0.287 1 98.81 195 TYR B N 1
ATOM 3241 C CA . TYR B 1 195 ? -12.695 -3.363 -0.657 1 98.81 195 TYR B CA 1
ATOM 3242 C C . TYR B 1 195 ? -11.398 -2.574 -0.785 1 98.81 195 TYR B C 1
ATOM 3244 O O . TYR B 1 195 ? -11.422 -1.363 -1.02 1 98.81 195 TYR B O 1
ATOM 3252 N N . ASN B 1 196 ? -10.328 -3.27 -0.565 1 98.88 196 ASN B N 1
ATOM 3253 C CA . ASN B 1 196 ? -9.039 -2.664 -0.875 1 98.88 196 ASN B CA 1
ATOM 3254 C C . ASN B 1 196 ? -8.805 -2.58 -2.381 1 98.88 196 ASN B C 1
ATOM 3256 O O . ASN B 1 196 ? -9.281 -3.428 -3.137 1 98.88 196 ASN B O 1
ATOM 3260 N N . PHE B 1 197 ? -8.141 -1.546 -2.76 1 98.88 197 PHE B N 1
ATOM 3261 C CA . PHE B 1 197 ? -7.746 -1.319 -4.145 1 98.88 197 PHE B CA 1
ATOM 3262 C C . PHE B 1 197 ? -6.258 -1.597 -4.336 1 98.88 197 PHE B C 1
ATOM 3264 O O . PHE B 1 197 ? -5.438 -1.211 -3.502 1 98.88 197 PHE B O 1
ATOM 3271 N N . SER B 1 198 ? -5.957 -2.299 -5.375 1 98.44 198 SER B N 1
ATOM 3272 C CA . SER B 1 198 ? -4.559 -2.51 -5.738 1 98.44 198 SER B CA 1
ATOM 3273 C C . SER B 1 198 ? -4.312 -2.182 -7.207 1 98.44 198 SER B C 1
ATOM 3275 O O . SER B 1 198 ? -4.883 -2.82 -8.094 1 98.44 198 SER B O 1
ATOM 3277 N N . PRO B 1 199 ? -3.408 -1.215 -7.516 1 97.31 199 PRO B N 1
ATOM 3278 C CA . PRO B 1 199 ? -2.908 -1.094 -8.891 1 97.31 199 PRO B CA 1
ATOM 3279 C C . PRO B 1 199 ? -1.812 -2.109 -9.211 1 97.31 199 PRO B C 1
ATOM 3281 O O . PRO B 1 199 ? -1.622 -3.072 -8.461 1 97.31 199 PRO B O 1
ATOM 3284 N N . ARG B 1 200 ? -1.264 -2.025 -10.391 1 96.62 200 ARG B N 1
ATOM 3285 C CA . ARG B 1 200 ? 0.04 -2.576 -10.742 1 96.62 200 ARG B CA 1
ATOM 3286 C C . ARG B 1 200 ? 1.072 -1.469 -10.922 1 96.62 200 ARG B C 1
ATOM 3288 O O . ARG B 1 200 ? 1.262 -0.966 -12.031 1 96.62 200 ARG B O 1
ATOM 3295 N N . LEU B 1 201 ? 1.733 -1.113 -9.773 1 97.56 201 LEU B N 1
ATOM 3296 C CA . LEU B 1 201 ? 2.6 0.06 -9.789 1 97.56 201 LEU B CA 1
ATOM 3297 C C . LEU B 1 201 ? 3.693 -0.089 -10.844 1 97.56 201 LEU B C 1
ATOM 3299 O O . LEU B 1 201 ? 3.979 0.853 -11.586 1 97.56 201 LEU B O 1
ATOM 3303 N N . HIS B 1 202 ? 4.281 -1.286 -10.891 1 96.56 202 HIS B N 1
ATOM 3304 C CA . HIS B 1 202 ? 5.359 -1.509 -11.852 1 96.56 202 HIS B CA 1
ATOM 3305 C C . HIS B 1 202 ? 4.875 -1.328 -13.281 1 96.56 202 HIS B C 1
ATOM 3307 O O . HIS B 1 202 ? 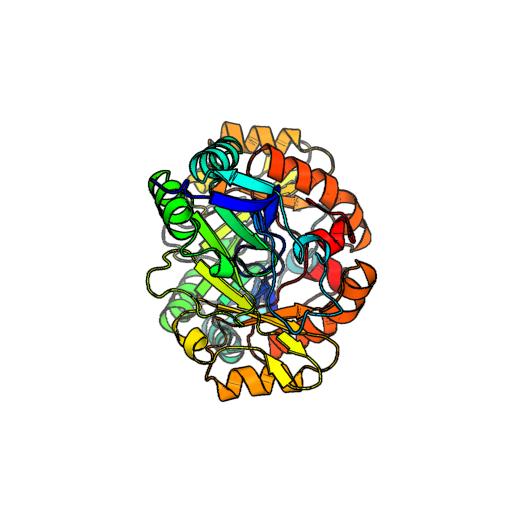5.609 -0.821 -14.133 1 96.56 202 HIS B O 1
ATOM 3313 N N . THR B 1 203 ? 3.645 -1.757 -13.555 1 95.5 203 THR B N 1
ATOM 3314 C CA . THR B 1 203 ? 3.062 -1.59 -14.883 1 95.5 203 THR B CA 1
ATOM 3315 C C . THR B 1 203 ? 2.775 -0.118 -15.172 1 95.5 203 THR B C 1
ATOM 3317 O O . THR B 1 203 ? 3 0.359 -16.281 1 95.5 203 THR B O 1
ATOM 3320 N N . LEU B 1 204 ? 2.297 0.637 -14.195 1 96.25 204 LEU B N 1
ATOM 3321 C CA . LEU B 1 204 ? 2.012 2.061 -14.352 1 96.25 204 LEU B CA 1
ATOM 3322 C C . LEU B 1 204 ? 3.277 2.83 -14.719 1 96.25 204 LEU B C 1
ATOM 3324 O O . LEU B 1 204 ? 3.248 3.701 -15.586 1 96.25 204 LEU B O 1
ATOM 3328 N N . PHE B 1 205 ? 4.402 2.426 -14.086 1 96.62 205 PHE B N 1
ATOM 3329 C CA . PHE B 1 205 ? 5.582 3.271 -14.203 1 96.62 205 PHE B CA 1
ATOM 3330 C C . PHE B 1 205 ? 6.535 2.732 -15.266 1 96.62 205 PHE B C 1
ATOM 3332 O O . PHE B 1 205 ? 7.34 3.484 -15.82 1 96.62 205 PHE B O 1
ATOM 3339 N N . PHE B 1 206 ? 6.41 1.4 -15.578 1 95.25 206 PHE B N 1
ATOM 3340 C CA . PHE B 1 206 ? 7.422 0.813 -16.453 1 95.25 206 PHE B CA 1
ATOM 3341 C C . PHE B 1 206 ? 6.77 0.022 -17.578 1 95.25 206 PHE B C 1
ATOM 3343 O O . PHE B 1 206 ? 7.457 -0.662 -18.344 1 95.25 206 PHE B O 1
ATOM 3350 N N . ASN B 1 207 ? 5.434 0.174 -17.641 1 92.25 207 ASN B N 1
ATOM 3351 C CA . ASN B 1 207 ? 4.684 -0.597 -18.625 1 92.25 207 ASN B CA 1
ATOM 3352 C C . ASN B 1 207 ? 4.992 -2.088 -18.531 1 92.25 207 ASN B C 1
ATOM 3354 O O . ASN B 1 207 ? 4.898 -2.672 -17.453 1 92.25 207 ASN B O 1
ATOM 3358 N N . ASN B 1 208 ? 5.25 -2.793 -19.484 1 83.12 208 ASN B N 1
ATOM 3359 C CA . ASN B 1 208 ? 5.383 -4.246 -19.438 1 83.12 208 ASN B CA 1
ATOM 3360 C C . ASN B 1 208 ? 6.84 -4.672 -19.281 1 83.12 208 ASN B C 1
ATOM 3362 O O . ASN B 1 208 ? 7.191 -5.82 -19.547 1 83.12 208 ASN B O 1
ATOM 3366 N N . GLN B 1 209 ? 7.664 -3.822 -18.688 1 85.81 209 GLN B N 1
ATOM 3367 C CA . GLN B 1 209 ? 9.07 -4.164 -18.469 1 85.81 209 GLN B CA 1
ATOM 3368 C C . GLN B 1 209 ? 9.211 -5.27 -17.438 1 85.81 209 GLN B C 1
ATOM 3370 O O . GLN B 1 209 ? 8.586 -5.215 -16.375 1 85.81 209 GLN B O 1
ATOM 3375 N N . GLN B 1 210 ? 9.984 -6.27 -17.703 1 81.56 210 GLN B N 1
ATOM 3376 C CA . GLN B 1 210 ? 10.188 -7.387 -16.797 1 81.56 210 GLN B CA 1
ATOM 3377 C C . GLN B 1 210 ? 11.219 -7.039 -15.727 1 81.56 210 GLN B C 1
ATOM 3379 O O . GLN B 1 210 ? 12.156 -6.281 -15.977 1 81.56 210 GLN B O 1
ATOM 3384 N N . GLY B 1 211 ? 11.07 -7.633 -14.578 1 83.19 211 GLY B N 1
ATOM 3385 C CA . GLY B 1 211 ? 12.078 -7.512 -13.539 1 83.19 211 GLY B CA 1
ATOM 3386 C C . GLY B 1 211 ? 12.078 -6.152 -12.859 1 83.19 211 GLY B C 1
ATOM 3387 O O . GLY B 1 211 ? 13.117 -5.68 -12.398 1 83.19 211 GLY B O 1
ATOM 3388 N N . VAL B 1 212 ? 10.977 -5.527 -12.953 1 86.12 212 VAL B N 1
ATOM 3389 C CA . VAL B 1 212 ? 10.875 -4.238 -12.281 1 86.12 212 VAL B CA 1
ATOM 3390 C C . VAL B 1 212 ? 9.789 -4.297 -11.211 1 86.12 212 VAL B C 1
ATOM 3392 O O . VAL B 1 212 ? 8.875 -5.125 -11.289 1 86.12 212 VAL B O 1
#

Organism: Desulfotalea psychrophila (strain LSv54 / DSM 12343) (NCBI:txid177439)